Protein AF-0000000075078968 (afdb_homodimer)

Organism: Methylotuvimicrobium buryatense (NCBI:txid95641)

Solvent-accessible surface area (backbone atoms only — not comparable to full-atom values): 23096 Å² total; per-residue (Å²): 136,74,70,67,67,60,49,51,52,32,60,73,37,53,66,55,48,55,52,49,52,51,50,41,53,47,63,63,46,67,76,56,47,59,67,58,48,51,50,48,50,52,50,39,52,51,49,48,49,52,50,51,53,34,54,75,73,69,46,84,77,54,66,68,59,53,50,49,45,52,49,44,48,32,53,50,18,45,54,49,51,55,50,48,52,48,50,53,49,40,29,51,51,44,44,51,37,52,54,48,49,51,59,58,54,47,63,74,53,72,68,89,70,70,79,74,78,61,81,61,86,38,58,52,76,54,66,68,58,49,48,52,42,49,51,51,33,30,57,74,56,72,29,46,43,44,49,70,59,42,51,50,51,41,49,65,72,37,59,91,65,65,30,75,36,23,63,38,74,36,80,64,66,70,40,38,38,47,58,54,50,44,52,54,46,50,53,47,31,32,76,70,55,48,25,45,77,32,43,57,88,64,43,46,36,46,12,81,88,68,91,134,75,71,67,67,60,48,51,51,32,60,74,37,52,66,55,48,55,53,49,52,51,50,44,53,47,64,61,46,67,74,55,47,59,66,59,49,51,51,47,51,51,50,39,52,50,48,51,50,52,51,52,53,34,54,74,72,70,45,85,77,55,67,69,57,53,50,48,44,52,49,42,48,32,54,50,19,46,52,50,50,54,51,50,53,49,49,52,49,42,28,52,51,46,44,51,37,52,53,49,47,50,58,58,54,46,63,74,50,73,67,91,70,69,79,74,77,61,82,61,84,39,58,55,77,56,64,68,58,49,50,51,43,48,52,52,34,30,58,72,56,71,28,47,43,45,49,69,59,42,51,50,53,41,49,64,72,37,58,91,66,66,31,74,36,23,64,39,75,34,79,66,67,70,38,36,41,46,60,54,50,46,52,54,46,49,55,45,32,32,76,71,54,49,25,45,77,31,43,58,87,62,43,46,36,46,12,80,89,67,90

Secondary structure (DSSP, 8-state):
--THHHHHHHHH-THHHHHHHHHHHHHHHTT--HHHHHHHHHHHHHHHHHHHHHHHHTPPPPHHHHHHHHHHHHHHHHHHHHHHHHHHHHHHHHHHHHHHHHHHHHHH--SS--------------HHHHHHHHHHHHHHTTSEEEHHHHHHHHHHHHTTT--HHHH-EETTTTEEHHHHHHHHHHHHHHHTTSBPTTPPTTEEEB-GGG-/--HHHHHHHHHH-HHHHHHHHHHHHHHHHGGG-HHHHHHHHHHHHHHHHHHHHHHHHTPPPPHHHHHHHHHHHHHHHHHHHHHHHHHHHHHHHHHHHHHHHHHHHHHH--SS--------------HHHHHHHHHHHHHHTTSEEEHHHHHHHHHHHHTTT--HHHH-EETTTTEEHHHHHHHHHHHHHHHTTSBPTTPPTTEEEB-GGG-

Sequence (422 aa):
MNQGSGIESYVRNPRLLVDLILEVVDLFGNGQDELATTVMETQLREVAKAIDNLDKVGIAIPDALRAEKTRLAAALAIQAEAMQALSLLTDELDEIVRNLKSRLGNEEQTTEKKPRKKRSRSTKTDNATLRQLMIEALQHLGGSSQKNEVLKYMEQKLQGKLLPGDLEWRDSCKSAVWENNACWERYKMIEDGILKNGSPRGIWELSEEHQMNQGSGIESYVRNPRLLVDLILEVVDLFGNGQDELATTVMETQLREVAKAIDNLDKVGIAIPDALRAEKTRLAAALAIQAEAMQALSLLTDELDEIVRNLKSRLGNEEQTTEKKPRKKRSRSTKTDNATLRQLMIEALQHLGGSSQKNEVLKYMEQKLQGKLLPGDLEWRDSCKSAVWENNACWERYKMIEDGILKNGSPRGIWELSEEHQ

Foldseek 3Di:
DCPPVVVVVCVVPVVVVVVVVVVVVVVLCVVPPVVVLVVLVVVLVVLVVVVVVCVVVPHDDDPVSVVSNLVSLLVNQQNVLSVVVVLLVVLVVVQVVVVVCVVVVVVVVPDDDDPDDPLPVWDFDDLVLLLVLLLVLCVVVPQKDFLVSSVVSSCVVCVVVGTPQQQDARPSVRDGNVSSSSSVSLSVCCVVQQWPRSDPPRMTGGHPVSD/DCPPVVVVVCVVPVVVVVVVVVVVVVVLCVVPPVVVLVVLVVVLVVLVVVVVVCVVVPHDDDPVSVVSNLVSLLSNQQNVLSVVVVLLVVLVVVQVVVVVCVVVVVVVVPDDDDPDDPLPVWDFDDLVLLLVLLLVLCVVVPQKDFLVSSVVSSCVVCVVVGTPQQQDARPSVRDGNVSSSSSVSLSVCCVVQQWPRSDPPRMTGGHPVSD

pLDDT: mean 83.51, std 15.95, range [24.94, 97.44]

Structure (mmCIF, N/CA/C/O backbone):
data_AF-0000000075078968-model_v1
#
loop_
_entity.id
_entity.type
_entity.pdbx_description
1 polymer 'Restriction system protein Mrr-like N-terminal domain-containing protein'
#
loop_
_atom_site.group_PDB
_atom_site.id
_atom_site.type_symbol
_atom_site.label_atom_id
_atom_site.label_alt_id
_atom_site.label_comp_id
_atom_site.label_asym_id
_atom_site.label_entity_id
_atom_site.label_seq_id
_atom_site.pdbx_PDB_ins_code
_atom_site.Cartn_x
_atom_site.Cartn_y
_atom_site.Cartn_z
_atom_site.occupancy
_atom_site.B_iso_or_equiv
_atom_site.auth_seq_id
_atom_site.auth_comp_id
_atom_site.auth_asym_id
_atom_site.auth_atom_id
_atom_site.pdbx_PDB_model_num
ATOM 1 N N . MET A 1 1 ? 9.734 -6.609 21.859 1 25.03 1 MET A N 1
ATOM 2 C CA . MET A 1 1 ? 8.586 -7.238 21.203 1 25.03 1 MET A CA 1
ATOM 3 C C . MET A 1 1 ? 8.883 -7.52 19.734 1 25.03 1 MET A C 1
ATOM 5 O O . MET A 1 1 ? 9.273 -6.617 18.984 1 25.03 1 MET A O 1
ATOM 9 N N . ASN A 1 2 ? 9.383 -8.516 19.172 1 33.97 2 ASN A N 1
ATOM 10 C CA . ASN A 1 2 ? 10.203 -9.102 18.109 1 33.97 2 ASN A CA 1
ATOM 11 C C . ASN A 1 2 ? 9.578 -8.898 16.734 1 33.97 2 ASN A C 1
ATOM 13 O O . ASN A 1 2 ? 8.555 -9.5 16.422 1 33.97 2 ASN A O 1
ATOM 17 N N . GLN A 1 3 ? 9.57 -7.781 16.016 1 43.5 3 GLN A N 1
ATOM 18 C CA . GLN A 1 3 ? 9.203 -7.117 14.773 1 43.5 3 GLN A CA 1
ATOM 19 C C . GLN A 1 3 ? 9.359 -8.062 13.578 1 43.5 3 GLN A C 1
ATOM 21 O O . GLN A 1 3 ? 8.82 -7.797 12.5 1 43.5 3 GLN A O 1
ATOM 26 N N . GLY A 1 4 ? 10.18 -8.938 13.75 1 48.69 4 GLY A N 1
ATOM 27 C CA . GLY A 1 4 ? 10.664 -9.984 12.859 1 48.69 4 GLY A CA 1
ATOM 28 C C . GLY A 1 4 ? 9.586 -10.984 12.477 1 48.69 4 GLY A C 1
ATOM 29 O O . GLY A 1 4 ? 9.492 -11.391 11.312 1 48.69 4 GLY A O 1
ATOM 30 N N . SER A 1 5 ? 8.906 -11.469 13.602 1 57.38 5 SER A N 1
ATOM 31 C CA . SER A 1 5 ? 7.906 -12.523 13.461 1 57.38 5 SER A CA 1
ATOM 32 C C . SER A 1 5 ? 6.688 -12.031 12.688 1 57.38 5 SER A C 1
ATOM 34 O O . SER A 1 5 ? 6.074 -12.789 11.938 1 57.38 5 SER A O 1
ATOM 36 N N . GLY A 1 6 ? 6.488 -10.688 12.703 1 74.62 6 GLY A N 1
ATOM 37 C CA . GLY A 1 6 ? 5.297 -10.125 12.094 1 74.62 6 GLY A CA 1
ATOM 38 C C . GLY A 1 6 ? 5.41 -9.984 10.586 1 74.62 6 GLY A C 1
ATOM 39 O O . GLY A 1 6 ? 4.445 -10.234 9.859 1 74.62 6 GLY A O 1
ATOM 40 N N . ILE A 1 7 ? 6.633 -9.844 10.219 1 83.5 7 ILE A N 1
ATOM 41 C CA . ILE A 1 7 ? 6.844 -9.625 8.797 1 83.5 7 ILE A CA 1
ATOM 42 C C . ILE A 1 7 ? 6.695 -10.938 8.039 1 83.5 7 ILE A C 1
ATOM 44 O O . ILE A 1 7 ? 6.211 -10.961 6.902 1 83.5 7 ILE A O 1
ATOM 48 N N . GLU A 1 8 ? 7.066 -12.016 8.719 1 84.44 8 GLU A N 1
ATOM 49 C CA . GLU A 1 8 ? 7.012 -13.328 8.078 1 84.44 8 GLU A CA 1
ATOM 50 C C . GLU A 1 8 ? 5.582 -13.703 7.707 1 84.44 8 GLU A C 1
ATOM 52 O O . GLU A 1 8 ? 5.348 -14.328 6.672 1 84.44 8 GLU A O 1
ATOM 57 N N . SER A 1 9 ? 4.703 -13.273 8.625 1 86.38 9 SER A N 1
ATOM 58 C CA . SER A 1 9 ? 3.301 -13.586 8.359 1 86.38 9 SER A CA 1
ATOM 59 C C . SER A 1 9 ? 2.809 -12.891 7.098 1 86.38 9 SER A C 1
ATOM 61 O O . SER A 1 9 ? 2.041 -13.469 6.324 1 86.38 9 SER A O 1
ATOM 63 N N . TYR A 1 10 ? 3.305 -11.727 6.816 1 88.06 10 TYR A N 1
ATOM 64 C CA . TYR A 1 10 ? 2.883 -10.969 5.648 1 88.06 10 TYR A CA 1
ATOM 65 C C . TYR A 1 10 ? 3.521 -11.516 4.379 1 88.06 10 TYR A C 1
ATOM 67 O O . TYR A 1 10 ? 2.934 -11.445 3.297 1 88.06 10 TYR A O 1
ATOM 75 N N . VAL A 1 11 ? 4.664 -12.07 4.594 1 82.88 11 VAL A N 1
ATOM 76 C CA . VAL A 1 11 ? 5.348 -12.648 3.443 1 82.88 11 VAL A CA 1
ATOM 77 C C . VAL A 1 11 ? 4.668 -13.961 3.047 1 82.88 11 VAL A C 1
ATOM 79 O O . VAL A 1 11 ? 4.492 -14.242 1.859 1 82.88 11 VAL A O 1
ATOM 82 N N . ARG A 1 12 ? 4.32 -14.695 4.031 1 80.31 12 ARG A N 1
ATOM 83 C CA . ARG A 1 12 ? 3.66 -15.969 3.791 1 80.31 12 ARG A CA 1
ATOM 84 C C . ARG A 1 12 ? 2.254 -15.766 3.24 1 80.31 12 ARG A C 1
ATOM 86 O O . ARG A 1 12 ? 1.772 -16.578 2.441 1 80.31 12 ARG A O 1
ATOM 93 N N . ASN A 1 13 ? 1.601 -14.695 3.746 1 83.19 13 ASN A N 1
ATOM 94 C CA . ASN A 1 13 ? 0.246 -14.359 3.322 1 83.19 13 ASN A CA 1
ATOM 95 C C . ASN A 1 13 ? 0.099 -12.867 3.055 1 83.19 13 ASN A C 1
ATOM 97 O O . ASN A 1 13 ? -0.45 -12.133 3.881 1 83.19 13 ASN A O 1
ATOM 101 N N . PRO A 1 14 ? 0.422 -12.492 1.854 1 87.12 14 PRO A N 1
ATOM 102 C CA . PRO A 1 14 ? 0.421 -11.062 1.543 1 87.12 14 PRO A CA 1
ATOM 103 C C . PRO A 1 14 ? -0.973 -10.438 1.613 1 87.12 14 PRO A C 1
ATOM 105 O O . PRO A 1 14 ? -1.105 -9.219 1.704 1 87.12 14 PRO A O 1
ATOM 108 N N . ARG A 1 15 ? -1.989 -11.18 1.518 1 86.38 15 ARG A N 1
ATOM 109 C CA . ARG A 1 15 ? -3.346 -10.664 1.674 1 86.38 15 ARG A CA 1
ATOM 110 C C . ARG A 1 15 ? -3.512 -9.961 3.018 1 86.38 15 ARG A C 1
ATOM 112 O O . ARG A 1 15 ? -4.262 -8.992 3.129 1 86.38 15 ARG A O 1
ATOM 119 N N . LEU A 1 16 ? -2.82 -10.492 3.973 1 89.06 16 LEU A N 1
ATOM 120 C CA . LEU A 1 16 ? -2.879 -9.906 5.305 1 89.06 16 LEU A CA 1
ATOM 121 C C . LEU A 1 16 ? -2.385 -8.461 5.285 1 89.06 16 LEU A C 1
ATOM 123 O O . LEU A 1 16 ? -2.861 -7.625 6.055 1 89.06 16 LEU A O 1
ATOM 127 N N . LEU A 1 17 ? -1.41 -8.25 4.457 1 91.69 17 LEU A N 1
ATOM 128 C CA . LEU A 1 17 ? -0.88 -6.895 4.324 1 91.69 17 LEU A CA 1
ATOM 129 C C . LEU A 1 17 ? -1.94 -5.949 3.773 1 91.69 17 LEU A C 1
ATOM 131 O O . LEU A 1 17 ? -2.105 -4.832 4.273 1 91.69 17 LEU A O 1
ATOM 135 N N . VAL A 1 18 ? -2.652 -6.355 2.832 1 91.88 18 VAL A N 1
ATOM 136 C CA . VAL A 1 18 ? -3.727 -5.57 2.236 1 91.88 18 VAL A CA 1
ATOM 137 C C . VAL A 1 18 ? -4.789 -5.27 3.291 1 91.88 18 VAL A C 1
ATOM 139 O O . VAL A 1 18 ? -5.25 -4.129 3.41 1 91.88 18 VAL A O 1
ATOM 142 N N . ASP A 1 19 ? -5.133 -6.293 4.035 1 90.75 19 ASP A N 1
ATOM 143 C CA . ASP A 1 19 ? -6.125 -6.121 5.09 1 90.75 19 ASP A CA 1
ATOM 144 C C . ASP A 1 19 ? -5.66 -5.09 6.117 1 90.75 19 ASP A C 1
ATOM 146 O O . ASP A 1 19 ? -6.449 -4.266 6.582 1 90.75 19 ASP A O 1
ATOM 150 N N . LEU A 1 20 ? -4.426 -5.191 6.477 1 92.25 20 LEU A N 1
ATOM 151 C CA . LEU A 1 20 ? -3.855 -4.254 7.438 1 92.25 20 LEU A CA 1
ATOM 152 C C . LEU A 1 20 ? -3.949 -2.824 6.922 1 92.25 20 LEU A C 1
ATOM 154 O O . LEU A 1 20 ? -4.348 -1.919 7.66 1 92.25 20 LEU A O 1
ATOM 158 N N . ILE A 1 21 ? -3.584 -2.623 5.68 1 93.06 21 ILE A N 1
ATOM 159 C CA . ILE A 1 21 ? -3.611 -1.291 5.082 1 93.06 21 ILE A CA 1
ATOM 160 C C . ILE A 1 21 ? -5.035 -0.738 5.121 1 93.06 21 ILE A C 1
ATOM 162 O O . ILE A 1 21 ? -5.25 0.407 5.527 1 93.06 21 ILE A O 1
ATOM 166 N N . LEU A 1 22 ? -5.953 -1.561 4.785 1 89.62 22 LEU A N 1
ATOM 167 C CA . LEU A 1 22 ? -7.348 -1.137 4.75 1 89.62 22 LEU A CA 1
ATOM 168 C C . LEU A 1 22 ? -7.844 -0.788 6.148 1 89.62 22 LEU A C 1
ATOM 170 O O . LEU A 1 22 ? -8.57 0.196 6.328 1 89.62 22 LEU A O 1
ATOM 174 N N . GLU A 1 23 ? -7.441 -1.552 7.059 1 90 23 GLU A N 1
ATOM 175 C CA . GLU A 1 23 ? -7.844 -1.277 8.438 1 90 23 GLU A CA 1
ATOM 176 C C . GLU A 1 23 ? -7.262 0.043 8.93 1 90 23 GLU A C 1
ATOM 178 O O . GLU A 1 23 ? -7.953 0.831 9.578 1 90 23 GLU A O 1
ATOM 183 N N . VAL A 1 24 ? -6.059 0.231 8.648 1 88.62 24 VAL A N 1
ATOM 184 C CA . VAL A 1 24 ? -5.395 1.462 9.062 1 88.62 24 VAL A CA 1
ATOM 185 C C . VAL A 1 24 ? -6.078 2.664 8.406 1 88.62 24 VAL A C 1
ATOM 187 O O . VAL A 1 24 ? -6.355 3.662 9.078 1 88.62 24 VAL A O 1
ATOM 190 N N . VAL A 1 25 ? -6.355 2.598 7.133 1 87.81 25 VAL A N 1
ATOM 191 C CA . VAL A 1 25 ? -6.996 3.678 6.387 1 87.81 25 VAL A CA 1
ATOM 192 C C . VAL A 1 25 ? -8.391 3.943 6.953 1 87.81 25 VAL A C 1
ATOM 194 O O . VAL A 1 25 ? -8.805 5.098 7.086 1 87.81 25 VAL A O 1
ATOM 197 N N . ASP A 1 26 ? -9.062 2.885 7.305 1 84.19 26 ASP A N 1
ATOM 198 C CA . ASP A 1 26 ? -10.398 3.02 7.871 1 84.19 26 ASP A CA 1
ATOM 199 C C . ASP A 1 26 ? -10.359 3.748 9.211 1 84.19 26 ASP A C 1
ATOM 201 O O . ASP A 1 26 ? -11.211 4.59 9.5 1 84.19 26 ASP A O 1
ATOM 205 N N . LEU A 1 27 ? -9.43 3.361 9.961 1 80.12 27 LEU A N 1
ATOM 206 C CA . LEU A 1 27 ? -9.297 3.977 11.273 1 80.12 27 LEU A CA 1
ATOM 207 C C . LEU A 1 27 ? -8.906 5.445 11.156 1 80.12 27 LEU A C 1
ATOM 209 O O . LEU A 1 27 ? -9.297 6.266 11.984 1 80.12 27 LEU A O 1
ATOM 213 N N . PHE A 1 28 ? -8.117 5.695 10.164 1 72.38 28 PHE A N 1
ATOM 214 C CA . PHE A 1 28 ? -7.766 7.086 9.906 1 72.38 28 PHE A CA 1
ATOM 215 C C . PHE A 1 28 ? -8.992 7.883 9.484 1 72.38 28 PHE A C 1
ATOM 217 O O . PHE A 1 28 ? -9.156 9.039 9.875 1 72.38 28 PHE A O 1
ATOM 224 N N . GLY A 1 29 ? -9.883 7.285 8.562 1 64 29 GLY A N 1
ATOM 225 C CA . GLY A 1 29 ? -11.055 7.938 8 1 64 29 GLY A CA 1
ATOM 226 C C . GLY A 1 29 ? -12.195 8.078 8.992 1 64 29 GLY A C 1
ATOM 227 O O . GLY A 1 29 ? -13.109 8.883 8.781 1 64 29 GLY A O 1
ATOM 228 N N . ASN A 1 30 ? -12.398 7.109 9.812 1 61.03 30 ASN A N 1
ATOM 229 C CA . ASN A 1 30 ? -13.516 7.199 10.742 1 61.03 30 ASN A CA 1
ATOM 230 C C . ASN A 1 30 ? -13.555 8.555 11.438 1 61.03 30 ASN A C 1
ATOM 232 O O . ASN A 1 30 ? -14.633 9.039 11.805 1 61.03 30 ASN A O 1
ATOM 236 N N . GLY A 1 31 ? -12.555 9.227 11.617 1 55.94 31 GLY A N 1
ATOM 237 C CA . GLY A 1 31 ? -12.656 10.539 12.234 1 55.94 31 GLY A CA 1
ATOM 238 C C . GLY A 1 31 ? -13.086 11.625 11.266 1 55.94 31 GLY A C 1
ATOM 239 O O . GLY A 1 31 ? -13.383 12.75 11.68 1 55.94 31 GLY A O 1
ATOM 240 N N . GLN A 1 32 ? -13.102 11.289 9.945 1 60.22 32 GLN A N 1
ATOM 241 C CA . GLN A 1 32 ? -13.289 12.375 8.992 1 60.22 32 GLN A CA 1
ATOM 242 C C . GLN A 1 32 ? -14.703 12.367 8.422 1 60.22 32 GLN A C 1
ATOM 244 O O . GLN A 1 32 ? -14.891 12.312 7.207 1 60.22 32 GLN A O 1
ATOM 249 N N . ASP A 1 33 ? -15.586 12.25 9.406 1 63.66 33 ASP A N 1
ATOM 250 C CA . ASP A 1 33 ? -16.953 12.43 8.938 1 63.66 33 ASP A CA 1
ATOM 251 C C . ASP A 1 33 ? -17.094 13.711 8.125 1 63.66 33 ASP A C 1
ATOM 253 O O . ASP A 1 33 ? -17.094 14.812 8.68 1 63.66 33 ASP A O 1
ATOM 257 N N . GLU A 1 34 ? -17.062 13.609 6.832 1 68.44 34 GLU A N 1
ATOM 258 C CA . GLU A 1 34 ? -17.109 14.734 5.906 1 68.44 34 GLU A CA 1
ATOM 259 C C . GLU A 1 34 ? -18.281 15.672 6.234 1 68.44 34 GLU A C 1
ATOM 261 O O . GLU A 1 34 ? -18.141 16.891 6.148 1 68.44 34 GLU A O 1
ATOM 266 N N . LEU A 1 35 ? -19.312 14.969 6.543 1 71.06 35 LEU A N 1
ATOM 267 C CA . LEU A 1 35 ? -20.469 15.797 6.863 1 71.06 35 LEU A CA 1
ATOM 268 C C . LEU A 1 35 ? -20.203 16.641 8.117 1 71.06 35 LEU A C 1
ATOM 270 O O . LEU A 1 35 ? -20.516 17.828 8.148 1 71.06 35 LEU A O 1
ATOM 274 N N . ALA A 1 36 ? -19.609 16.016 9.086 1 78.31 36 ALA A N 1
ATOM 275 C CA . ALA A 1 36 ? -19.312 16.734 10.32 1 78.31 36 ALA A CA 1
ATOM 276 C C . ALA A 1 36 ? -18.328 17.859 10.078 1 78.31 36 ALA A C 1
ATOM 278 O O . ALA A 1 36 ? -18.453 18.953 10.648 1 78.31 36 ALA A O 1
ATOM 279 N N . THR A 1 37 ? -17.484 17.688 9.234 1 81.88 37 THR A N 1
ATOM 280 C CA . THR A 1 37 ? -16.484 18.703 8.922 1 81.88 37 THR A CA 1
ATOM 281 C C . THR A 1 37 ? -17.125 19.891 8.219 1 81.88 37 THR A C 1
ATOM 283 O O . THR A 1 37 ? -16.844 21.047 8.547 1 81.88 37 THR A O 1
ATOM 286 N N . THR A 1 38 ? -18 19.531 7.316 1 82.69 38 THR A N 1
ATOM 287 C CA . THR A 1 38 ? -18.688 20.594 6.586 1 82.69 38 THR A CA 1
ATOM 288 C C . THR A 1 38 ? -19.531 21.438 7.535 1 82.69 38 THR A C 1
ATOM 290 O O . THR A 1 38 ? -19.578 22.656 7.406 1 82.69 38 THR A O 1
ATOM 293 N N . VAL A 1 39 ? -20.125 20.734 8.438 1 86.94 39 VAL A N 1
ATOM 294 C CA . VAL A 1 39 ? -20.953 21.438 9.414 1 86.94 39 VAL A CA 1
ATOM 295 C C . VAL A 1 39 ? -20.078 22.375 10.258 1 86.94 39 VAL A C 1
ATOM 297 O O . VAL A 1 39 ? -20.422 23.531 10.469 1 86.94 39 VAL A O 1
ATOM 300 N N . MET A 1 40 ? -19 21.875 10.625 1 88.38 40 MET A N 1
ATOM 301 C CA . MET A 1 40 ? -18.094 22.672 11.453 1 88.38 40 MET A CA 1
ATOM 302 C C . MET A 1 40 ? -17.547 23.859 10.664 1 88.38 40 MET A C 1
ATOM 304 O O . MET A 1 40 ? -17.359 24.938 11.211 1 88.38 40 MET A O 1
ATOM 308 N N . GLU A 1 41 ? -17.281 23.672 9.453 1 88.56 41 GLU A N 1
ATOM 309 C CA . GLU A 1 41 ? -16.812 24.766 8.609 1 88.56 41 GLU A CA 1
ATOM 310 C C . GLU A 1 41 ? -17.859 25.859 8.469 1 88.56 41 GLU A C 1
ATOM 312 O O . GLU A 1 41 ? -17.531 27.047 8.539 1 88.56 41 GLU A O 1
ATOM 317 N N . THR A 1 42 ? -19.094 25.406 8.258 1 91.44 42 THR A N 1
ATOM 318 C CA . THR A 1 42 ? -20.203 26.375 8.172 1 91.44 42 THR A CA 1
ATOM 319 C C . THR A 1 42 ? -20.359 27.141 9.477 1 91.44 42 THR A C 1
ATOM 321 O O . THR A 1 42 ? -20.547 28.359 9.469 1 91.44 42 THR A O 1
ATOM 324 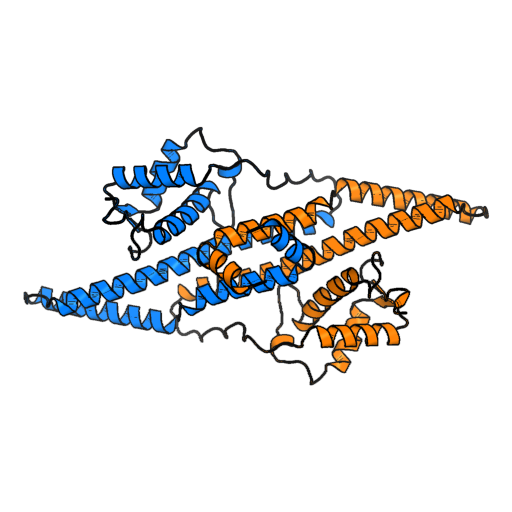N N . GLN A 1 43 ? -20.25 26.391 10.531 1 92.5 43 GLN A N 1
ATOM 325 C CA . GLN A 1 43 ? -20.359 27.016 11.844 1 92.5 43 GLN A CA 1
ATOM 326 C C . GLN A 1 43 ? -19.25 28.047 12.055 1 92.5 43 GLN A C 1
ATOM 328 O O . GLN A 1 43 ? -19.5 29.141 12.562 1 92.5 43 GLN A O 1
ATOM 333 N N . LEU A 1 44 ? -18.156 27.75 11.695 1 92.56 44 LEU A N 1
ATOM 334 C CA . LEU A 1 44 ? -17.031 28.672 11.852 1 92.56 44 LEU A CA 1
ATOM 335 C C . LEU A 1 44 ? -17.234 29.922 11.016 1 92.56 44 LEU A C 1
ATOM 337 O O . LEU A 1 44 ? -16.938 31.031 11.469 1 92.56 44 LEU A O 1
ATOM 341 N N . ARG A 1 45 ? -17.719 29.719 9.781 1 92.44 45 ARG A N 1
ATOM 342 C CA . ARG A 1 45 ? -18 30.859 8.914 1 92.44 45 ARG A CA 1
ATOM 343 C C . ARG A 1 45 ? -19.047 31.781 9.547 1 92.44 45 ARG A C 1
ATOM 345 O O . ARG A 1 45 ? -18.906 33 9.508 1 92.44 45 ARG A O 1
ATOM 352 N N . GLU A 1 46 ? -20.031 31.156 10.133 1 94.25 46 GLU A N 1
ATOM 353 C CA . GLU A 1 46 ? -21.078 31.938 10.781 1 94.25 46 GLU A CA 1
ATOM 354 C C . GLU A 1 46 ? -20.547 32.688 11.992 1 94.25 46 GLU A C 1
ATOM 356 O O . GLU A 1 46 ? -20.875 33.844 12.195 1 94.25 46 GLU A O 1
ATOM 361 N N . VAL A 1 47 ? -19.797 32.062 12.727 1 95 47 VAL A N 1
ATOM 362 C CA . VAL A 1 47 ? -19.203 32.688 13.906 1 95 47 VAL A CA 1
ATOM 363 C C . VAL A 1 47 ? -18.297 33.844 13.484 1 95 47 VAL A C 1
ATOM 365 O O . VAL A 1 47 ? -18.312 34.906 14.086 1 95 47 VAL A O 1
ATOM 368 N N . ALA A 1 48 ? -17.578 33.656 12.492 1 94.06 48 ALA A N 1
ATOM 369 C CA . ALA A 1 48 ? -16.688 34.688 11.984 1 94.06 48 ALA A CA 1
ATOM 370 C C . ALA A 1 48 ? -17.469 35.875 11.477 1 94.06 48 ALA A C 1
ATOM 372 O O . ALA A 1 48 ? -17.094 37.031 11.727 1 94.06 48 ALA A O 1
ATOM 373 N N . LYS A 1 49 ? -18.531 35.594 10.812 1 95 49 LYS A N 1
ATOM 374 C CA . LYS A 1 49 ? -19.391 36.656 10.32 1 95 49 LYS A CA 1
ATOM 375 C C . LYS A 1 49 ? -19.984 37.469 11.469 1 95 49 LYS A C 1
ATOM 377 O O . LYS A 1 49 ? -20.031 38.719 11.406 1 95 49 LYS A O 1
ATOM 382 N N . ALA A 1 50 ? -20.391 36.781 12.453 1 95.5 50 ALA A N 1
ATOM 383 C CA . ALA A 1 50 ? -20.953 37.438 13.633 1 95.5 50 ALA A CA 1
ATOM 384 C C . ALA A 1 50 ? -19.922 38.344 14.297 1 95.5 50 ALA A C 1
ATOM 386 O O . ALA A 1 50 ? -20.234 39.469 14.68 1 95.5 50 ALA A O 1
ATOM 387 N N . ILE A 1 51 ? -18.812 37.906 14.391 1 95.75 51 ILE A N 1
ATOM 388 C CA . ILE A 1 51 ? -17.734 38.656 15.016 1 95.75 51 ILE A CA 1
ATOM 389 C C . ILE A 1 51 ? -17.406 39.875 14.18 1 95.75 51 ILE A C 1
ATOM 391 O O . ILE A 1 51 ? -17.219 40.969 14.719 1 95.75 51 ILE A O 1
ATOM 395 N N . ASP A 1 52 ? -17.406 39.719 12.883 1 94.06 52 ASP A N 1
ATOM 396 C CA . ASP A 1 52 ? -17.141 40.844 11.969 1 94.06 52 ASP A CA 1
ATOM 397 C C . ASP A 1 52 ? -18.219 41.938 12.094 1 94.06 52 ASP A C 1
ATOM 399 O O . ASP A 1 52 ? -17.891 43.125 12.102 1 94.06 52 ASP A O 1
ATOM 403 N N . ASN A 1 53 ? -19.438 41.5 12.195 1 95.31 53 ASN A N 1
ATOM 404 C CA . ASN A 1 53 ? -20.547 42.438 12.328 1 95.31 53 ASN A CA 1
ATOM 405 C C . ASN A 1 53 ? -20.469 43.25 13.633 1 95.31 53 ASN A C 1
ATOM 407 O O . ASN A 1 53 ? -20.703 44.438 13.648 1 95.31 53 ASN A O 1
ATOM 411 N N . LEU A 1 54 ? -20.141 42.562 14.625 1 95.12 54 LEU A N 1
ATOM 412 C CA . LEU A 1 54 ? -20 43.219 15.914 1 95.12 54 LEU A CA 1
ATOM 413 C C . LEU A 1 54 ? -18.859 44.219 15.883 1 95.12 54 LEU A C 1
ATOM 415 O O . LEU A 1 54 ? -18.969 45.312 16.453 1 95.12 54 LEU A O 1
ATOM 419 N N . ASP A 1 55 ? -17.891 43.844 15.258 1 93.19 55 ASP A N 1
ATOM 420 C CA . ASP A 1 55 ? -16.719 44.719 15.156 1 93.19 55 ASP A CA 1
ATOM 421 C C . ASP A 1 55 ? -17.047 45.969 14.352 1 93.19 55 ASP A C 1
ATOM 423 O O . ASP A 1 55 ? -16.625 47.094 14.711 1 93.19 55 ASP A O 1
ATOM 427 N N . LYS A 1 56 ? -17.844 45.875 13.328 1 94.94 56 LYS A N 1
ATOM 428 C CA . LYS A 1 56 ? -18.234 46.969 12.469 1 94.94 56 LYS A CA 1
ATOM 429 C C . LYS A 1 56 ? -19.078 48 13.234 1 94.94 56 LYS A C 1
ATOM 431 O O . LYS A 1 56 ? -18.953 49.219 12.992 1 94.94 56 LYS A O 1
ATOM 436 N N . VAL A 1 57 ? -19.812 47.531 14.141 1 96 57 VAL A N 1
ATOM 437 C CA . VAL A 1 57 ? -20.703 48.438 14.867 1 96 57 VAL A CA 1
ATOM 438 C C . VAL A 1 57 ? -20.031 48.875 16.156 1 96 57 VAL A C 1
ATOM 440 O O . VAL A 1 57 ? -20.609 49.656 16.922 1 96 57 VAL A O 1
ATOM 443 N N . GLY A 1 58 ? -18.844 48.406 16.5 1 93.69 58 GLY A N 1
ATOM 444 C CA . GLY A 1 58 ? -18.062 48.875 17.625 1 93.69 58 GLY A CA 1
ATOM 445 C C . GLY A 1 58 ? -18.453 48.219 18.938 1 93.69 58 GLY A C 1
ATOM 446 O O . GLY A 1 58 ? -18.328 48.812 20 1 93.69 58 GLY A O 1
ATOM 447 N N . ILE A 1 59 ? -19.141 47.094 18.953 1 94.75 59 ILE A N 1
ATOM 448 C CA . ILE A 1 59 ? -19.531 46.344 20.156 1 94.75 59 ILE A CA 1
ATOM 449 C C . ILE A 1 59 ? -18.438 45.344 20.516 1 94.75 59 ILE A C 1
ATOM 451 O O . ILE A 1 59 ? -17.859 44.719 19.641 1 94.75 59 ILE A O 1
ATOM 455 N N . ALA A 1 60 ? -18.172 45.344 21.797 1 94.88 60 ALA A N 1
ATOM 456 C CA . ALA A 1 60 ? -17.141 44.406 22.281 1 94.88 60 ALA A CA 1
ATOM 457 C C . ALA A 1 60 ? -17.531 42.969 21.984 1 94.88 60 ALA A C 1
ATOM 459 O O . ALA A 1 60 ? -18.688 42.562 22.156 1 94.88 60 ALA A O 1
ATOM 460 N N . ILE A 1 61 ? -16.641 42.094 21.484 1 94.12 61 ILE A N 1
ATOM 461 C CA . ILE A 1 61 ? -16.875 40.688 21.141 1 94.12 61 ILE A CA 1
ATOM 462 C C . ILE A 1 61 ? -16.891 39.844 22.406 1 94.12 61 ILE A C 1
ATOM 464 O O . ILE A 1 61 ? -15.906 39.812 23.156 1 94.12 61 ILE A O 1
ATOM 468 N N . PRO A 1 62 ? -17.984 39.156 22.641 1 94.88 62 PRO A N 1
ATOM 469 C CA . PRO A 1 62 ? -18.047 38.281 23.812 1 94.88 62 PRO A CA 1
ATOM 470 C C . PRO A 1 62 ? -16.953 37.219 23.797 1 94.88 62 PRO A C 1
ATOM 472 O O . PRO A 1 62 ? -16.625 36.688 22.734 1 94.88 62 PRO A O 1
ATOM 475 N N . ASP A 1 63 ? -16.484 36.906 25.016 1 94.12 63 ASP A N 1
ATOM 476 C CA . ASP A 1 63 ? -15.438 35.906 25.156 1 94.12 63 ASP A CA 1
ATOM 477 C C . ASP A 1 63 ? -15.922 34.531 24.688 1 94.12 63 ASP A C 1
ATOM 479 O O . ASP A 1 63 ? -15.148 33.781 24.109 1 94.12 63 ASP A O 1
ATOM 483 N N . ALA A 1 64 ? -17.172 34.312 24.891 1 93.25 64 ALA A N 1
ATOM 484 C CA . ALA A 1 64 ? -17.75 33.031 24.484 1 93.25 64 ALA A CA 1
ATOM 485 C C . ALA A 1 64 ? -17.672 32.844 22.969 1 93.25 64 ALA A C 1
ATOM 487 O O . ALA A 1 64 ? -17.422 31.734 22.484 1 93.25 64 ALA A O 1
ATOM 488 N N . LEU A 1 65 ? -17.891 33.875 22.219 1 93.12 65 LEU A N 1
ATOM 489 C CA . LEU A 1 65 ? -17.859 33.812 20.766 1 93.12 65 LEU A CA 1
ATOM 490 C C . LEU A 1 65 ? -16.422 33.625 20.266 1 93.12 65 LEU A C 1
ATOM 492 O O . LEU A 1 65 ? -16.203 32.844 19.328 1 93.12 65 LEU A O 1
ATOM 496 N N . ARG A 1 66 ? -15.523 34.312 20.922 1 93.38 66 ARG A N 1
ATOM 497 C CA . ARG A 1 66 ? -14.117 34.125 20.578 1 93.38 66 ARG A CA 1
ATOM 498 C C . ARG A 1 66 ? -13.648 32.719 20.844 1 93.38 66 ARG A C 1
ATOM 500 O O . ARG A 1 66 ? -12.938 32.125 20.031 1 93.38 66 ARG A O 1
ATOM 507 N N . ALA A 1 67 ? -14.117 32.219 22 1 93.44 67 ALA A N 1
ATOM 508 C CA . ALA A 1 67 ? -13.742 30.859 22.375 1 93.44 67 ALA A CA 1
ATOM 509 C C . ALA A 1 67 ? -14.305 29.828 21.391 1 93.44 67 ALA A C 1
ATOM 511 O O . ALA A 1 67 ? -13.617 28.875 21.031 1 93.44 67 ALA A O 1
ATOM 512 N N . GLU A 1 68 ? -15.461 30.125 20.953 1 92.94 68 GLU A N 1
ATOM 513 C CA . GLU A 1 68 ? -16.094 29.203 20 1 92.94 68 GLU A CA 1
ATOM 514 C C . GLU A 1 68 ? -15.391 29.234 18.656 1 92.94 68 GLU A C 1
ATOM 516 O O . GLU A 1 68 ? -15.203 28.188 18.016 1 92.94 68 GLU A O 1
ATOM 521 N N . LYS A 1 69 ? -15.031 30.359 18.234 1 92.81 69 LYS A N 1
ATOM 522 C CA . LYS A 1 69 ? -14.281 30.484 16.984 1 92.81 69 LYS A CA 1
ATOM 523 C C . LYS A 1 69 ? -12.969 29.719 17.062 1 92.81 69 LYS A C 1
ATOM 525 O O . LYS A 1 69 ? -12.625 28.969 16.141 1 92.81 69 LYS A O 1
ATOM 530 N N . THR A 1 70 ? -12.281 29.906 18.203 1 89.5 70 THR A N 1
ATOM 531 C CA . THR A 1 70 ? -11 29.25 18.391 1 89.5 70 THR A CA 1
ATOM 532 C C . THR A 1 70 ? -11.164 27.734 18.453 1 89.5 70 THR A C 1
ATOM 534 O O . THR A 1 70 ? -10.375 26.984 17.859 1 89.5 70 THR A O 1
ATOM 537 N N . ARG A 1 71 ? -12.188 27.312 19.078 1 90 71 ARG A N 1
ATOM 538 C CA . ARG A 1 71 ? -12.461 25.891 19.203 1 90 71 ARG A CA 1
ATOM 539 C C . ARG A 1 71 ? -12.734 25.266 17.844 1 90 71 ARG A C 1
ATOM 541 O O . ARG A 1 71 ? -12.172 24.219 17.5 1 90 71 ARG A O 1
ATOM 548 N N . LEU A 1 72 ? -13.531 25.906 17.094 1 90.69 72 LEU A N 1
ATOM 549 C CA . LEU A 1 72 ? -13.891 25.391 15.773 1 90.69 72 LEU A CA 1
ATOM 550 C C . LEU A 1 72 ? -12.68 25.375 14.844 1 90.69 72 LEU A C 1
ATOM 552 O O . LEU A 1 72 ? -12.469 24.406 14.117 1 90.69 72 LEU A O 1
ATOM 556 N N . ALA A 1 73 ? -11.945 26.359 14.945 1 88.12 73 ALA A N 1
ATOM 557 C CA . ALA A 1 73 ? -10.75 26.453 14.117 1 88.12 73 ALA A CA 1
ATOM 558 C C . ALA A 1 73 ? -9.75 25.359 14.477 1 88.12 73 ALA A C 1
ATOM 560 O O . ALA A 1 73 ? -9.148 24.734 13.594 1 88.12 73 ALA A O 1
ATOM 561 N N . ALA A 1 74 ? -9.625 25.125 15.734 1 85.31 74 ALA A N 1
ATOM 562 C CA . ALA A 1 74 ? -8.711 24.078 16.188 1 85.31 74 ALA A CA 1
ATOM 563 C C . ALA A 1 74 ? -9.18 22.703 15.758 1 85.31 74 ALA A C 1
ATOM 565 O O . ALA A 1 74 ? -8.375 21.875 15.305 1 85.31 74 ALA A O 1
ATOM 566 N N . ALA A 1 75 ? -10.438 22.531 15.891 1 84.38 75 ALA A N 1
ATOM 567 C CA . ALA A 1 75 ? -11 21.234 15.523 1 84.38 75 ALA A CA 1
ATOM 568 C C . ALA A 1 75 ? -10.828 20.969 14.031 1 84.38 75 ALA A C 1
ATOM 570 O O . ALA A 1 75 ? -10.477 19.859 13.633 1 84.38 75 ALA A O 1
ATOM 571 N N . LEU A 1 76 ? -10.977 21.922 13.297 1 85.25 76 LEU A N 1
ATOM 572 C CA . LEU A 1 76 ? -10.828 21.797 11.852 1 85.25 76 LEU A CA 1
ATOM 573 C C . LEU A 1 76 ? -9.367 21.578 11.469 1 85.25 76 LEU A C 1
ATOM 575 O O . LEU A 1 76 ? -9.07 20.859 10.516 1 85.25 76 LEU A O 1
ATOM 579 N N . ALA A 1 77 ? -8.578 22.219 12.211 1 81.94 77 ALA A N 1
ATOM 580 C CA . ALA A 1 77 ? -7.145 22.062 11.953 1 81.94 77 ALA A CA 1
ATOM 581 C C . ALA A 1 77 ? -6.688 20.641 12.242 1 81.94 77 ALA A C 1
ATOM 583 O O . ALA A 1 77 ? -5.863 20.078 11.516 1 81.94 77 ALA A O 1
ATOM 584 N N . ILE A 1 78 ? -7.238 20.078 13.25 1 80.94 78 ILE A N 1
ATOM 585 C CA . ILE A 1 78 ? -6.891 18.719 13.625 1 80.94 78 ILE A CA 1
ATOM 586 C C . ILE A 1 78 ? -7.328 17.75 12.531 1 80.94 78 ILE A C 1
ATOM 588 O O . ILE A 1 78 ? -6.578 16.844 12.148 1 80.94 78 ILE A O 1
ATOM 592 N N . GLN A 1 79 ? -8.445 18 12.055 1 79.5 79 GLN A N 1
ATOM 593 C CA . GLN A 1 79 ? -8.945 17.156 10.961 1 79.5 79 GLN A CA 1
ATOM 594 C C . GLN A 1 79 ? -8.086 17.328 9.711 1 79.5 79 GLN A C 1
ATOM 596 O O . GLN A 1 79 ? -7.816 16.359 9 1 79.5 79 GLN A O 1
ATOM 601 N N . ALA A 1 80 ? -7.723 18.5 9.5 1 80.38 80 ALA A N 1
ATOM 602 C CA . ALA A 1 80 ? -6.91 18.781 8.32 1 80.38 80 ALA A CA 1
ATOM 603 C C . ALA A 1 80 ? -5.559 18.078 8.398 1 80.38 80 ALA A C 1
ATOM 605 O O . ALA A 1 80 ? -5.016 17.641 7.383 1 80.38 80 ALA A O 1
ATOM 606 N N . GLU A 1 81 ? -5.066 18.016 9.625 1 81.56 81 GLU A N 1
ATOM 607 C CA . GLU A 1 81 ? -3.785 17.328 9.812 1 81.56 81 GLU A CA 1
ATOM 608 C C . GLU A 1 81 ? -3.889 15.852 9.469 1 81.56 81 GLU A C 1
ATOM 610 O O . GLU A 1 81 ? -2.986 15.289 8.844 1 81.56 81 GLU A O 1
ATOM 615 N N . ALA A 1 82 ? -4.957 15.219 9.844 1 80.19 82 ALA A N 1
ATOM 616 C CA . ALA A 1 82 ? -5.18 13.805 9.539 1 80.19 82 ALA A CA 1
ATOM 617 C C . ALA A 1 82 ? -5.297 13.586 8.039 1 80.19 82 ALA A C 1
ATOM 619 O O . ALA A 1 82 ? -4.758 12.609 7.504 1 80.19 82 ALA A O 1
ATOM 620 N N . MET A 1 83 ? -5.887 14.445 7.402 1 82.38 83 MET A N 1
ATOM 621 C CA . MET A 1 83 ? -6.055 14.336 5.957 1 82.38 83 MET A CA 1
ATOM 622 C C . MET A 1 83 ? -4.723 14.508 5.238 1 82.38 83 MET A C 1
ATOM 624 O O . MET A 1 83 ? -4.484 13.883 4.199 1 82.38 83 MET A O 1
ATOM 628 N N . GLN A 1 84 ? -3.994 15.367 5.777 1 83.5 84 GLN A N 1
ATOM 629 C CA . GLN A 1 84 ? -2.674 15.555 5.184 1 83.5 84 GLN A CA 1
ATOM 630 C C . GLN A 1 84 ? -1.834 14.289 5.293 1 83.5 84 GLN A C 1
ATOM 632 O O . GLN A 1 84 ? -1.141 13.906 4.348 1 83.5 84 GLN A O 1
ATOM 637 N N . ALA A 1 85 ? -1.913 13.695 6.477 1 86.25 85 ALA A N 1
ATOM 638 C CA . ALA A 1 85 ? -1.188 12.445 6.668 1 86.25 85 ALA A CA 1
ATOM 639 C C . ALA A 1 85 ? -1.677 11.375 5.695 1 86.25 85 ALA A C 1
ATOM 641 O O . ALA A 1 85 ? -0.876 10.625 5.141 1 86.25 85 ALA A O 1
ATOM 642 N N . LEU A 1 86 ? -2.873 11.312 5.488 1 87.31 86 LEU A N 1
ATOM 643 C CA . LEU A 1 86 ? -3.447 10.344 4.562 1 87.31 86 LEU A CA 1
ATOM 644 C C . LEU A 1 86 ? -2.994 10.617 3.131 1 87.31 86 LEU A C 1
ATOM 646 O O . LEU A 1 86 ? -2.748 9.688 2.361 1 87.31 86 LEU A O 1
ATOM 650 N N . SER A 1 87 ? -3.023 11.867 2.828 1 87.75 87 SER A N 1
ATOM 651 C CA . SER A 1 87 ? -2.541 12.242 1.504 1 87.75 87 SER A CA 1
ATOM 652 C C . SER A 1 87 ? -1.099 11.797 1.291 1 87.75 87 SER A C 1
ATOM 654 O O . SER A 1 87 ? -0.755 11.281 0.225 1 87.75 87 SER A O 1
ATOM 656 N N . LEU A 1 88 ? -0.303 12.016 2.273 1 88.25 88 LEU A N 1
ATOM 657 C CA . LEU A 1 88 ? 1.086 11.57 2.201 1 88.25 88 LEU A CA 1
ATOM 658 C C . LEU A 1 88 ? 1.169 10.062 2.023 1 88.25 88 LEU A C 1
ATOM 660 O O . LEU A 1 88 ? 1.955 9.57 1.212 1 88.25 88 LEU A O 1
ATOM 664 N N . LEU A 1 89 ? 0.425 9.352 2.744 1 90.56 89 LEU A N 1
ATOM 665 C CA . LEU A 1 89 ? 0.376 7.895 2.637 1 90.56 89 LEU A CA 1
ATOM 666 C C . LEU A 1 89 ? -0.024 7.465 1.229 1 90.56 89 LEU A C 1
ATOM 668 O O . LEU A 1 89 ? 0.585 6.562 0.655 1 90.56 89 LEU A O 1
ATOM 672 N N . THR A 1 90 ? -1.019 8.102 0.721 1 92.38 90 THR A N 1
ATOM 673 C CA . THR A 1 90 ? -1.49 7.793 -0.624 1 92.38 90 THR A CA 1
ATOM 674 C C . THR A 1 90 ? -0.376 7.988 -1.647 1 92.38 90 THR A C 1
ATOM 676 O O . THR A 1 90 ? -0.185 7.152 -2.533 1 92.38 90 THR A O 1
ATOM 679 N N . ASP A 1 91 ? 0.284 9.047 -1.488 1 90.88 91 ASP A N 1
ATOM 680 C CA . ASP A 1 91 ? 1.378 9.328 -2.412 1 90.88 91 ASP A CA 1
ATOM 681 C C . ASP A 1 91 ? 2.461 8.258 -2.326 1 90.88 91 ASP A C 1
ATOM 683 O O . ASP A 1 91 ? 2.998 7.828 -3.348 1 90.88 91 ASP A O 1
ATOM 687 N N . GLU A 1 92 ? 2.773 7.902 -1.137 1 90.94 92 GLU A N 1
ATOM 688 C CA . GLU A 1 92 ? 3.77 6.855 -0.935 1 90.94 92 GLU A CA 1
ATOM 689 C C . GLU A 1 92 ? 3.312 5.531 -1.546 1 90.94 92 GLU A C 1
ATOM 691 O O . GLU A 1 92 ? 4.094 4.844 -2.209 1 90.94 92 GLU A O 1
ATOM 696 N N . LEU A 1 93 ? 2.125 5.211 -1.307 1 93.69 93 LEU A N 1
ATOM 697 C CA . LEU A 1 93 ? 1.577 3.977 -1.858 1 93.69 93 LEU A CA 1
ATOM 698 C C . LEU A 1 93 ? 1.582 4.012 -3.383 1 93.69 93 LEU A C 1
ATOM 700 O O . LEU A 1 93 ? 1.888 3.01 -4.031 1 93.69 93 LEU A O 1
ATOM 704 N N . ASP A 1 94 ? 1.192 5.141 -3.918 1 93.5 94 ASP A N 1
ATOM 705 C CA . ASP A 1 94 ? 1.194 5.316 -5.367 1 93.5 94 ASP A CA 1
ATOM 706 C C . ASP A 1 94 ? 2.588 5.086 -5.945 1 93.5 94 ASP A C 1
ATOM 708 O O . ASP A 1 94 ? 2.736 4.438 -6.984 1 93.5 94 ASP A O 1
ATOM 712 N N . GLU A 1 95 ? 3.545 5.598 -5.309 1 90.69 95 GLU A N 1
ATOM 713 C CA . GLU A 1 95 ? 4.922 5.391 -5.742 1 90.69 95 GLU A CA 1
ATOM 714 C C . GLU A 1 95 ? 5.297 3.912 -5.715 1 90.69 95 GLU A C 1
ATOM 716 O O . GLU A 1 95 ? 5.957 3.414 -6.625 1 90.69 95 GLU A O 1
ATOM 721 N N . ILE A 1 96 ? 4.941 3.27 -4.711 1 91.69 96 ILE A N 1
ATOM 722 C CA . ILE A 1 96 ? 5.227 1.845 -4.578 1 91.69 96 ILE A CA 1
ATOM 723 C C . ILE A 1 96 ? 4.578 1.079 -5.73 1 91.69 96 ILE A C 1
ATOM 725 O O . ILE A 1 96 ? 5.211 0.211 -6.336 1 91.69 96 ILE A O 1
ATOM 729 N N . VAL A 1 97 ? 3.35 1.427 -5.996 1 93.5 97 VAL A N 1
ATOM 730 C CA . VAL A 1 97 ? 2.623 0.763 -7.07 1 93.5 97 VAL A CA 1
ATOM 731 C C . VAL A 1 97 ? 3.344 0.99 -8.398 1 93.5 97 VAL A C 1
ATOM 733 O O . VAL A 1 97 ? 3.516 0.057 -9.188 1 93.5 97 VAL A O 1
ATOM 736 N N . ARG A 1 98 ? 3.752 2.172 -8.656 1 89.44 98 ARG A N 1
ATOM 737 C CA . ARG A 1 98 ? 4.453 2.498 -9.891 1 89.44 98 ARG A CA 1
ATOM 738 C C . ARG A 1 98 ? 5.734 1.678 -10.031 1 89.44 98 ARG A C 1
ATOM 740 O O . ARG A 1 98 ? 6.027 1.147 -11.102 1 89.44 98 ARG A O 1
ATOM 747 N N . ASN A 1 99 ? 6.438 1.635 -8.953 1 86.81 99 ASN A N 1
ATOM 748 C CA . ASN A 1 99 ? 7.676 0.861 -8.961 1 86.81 99 ASN A CA 1
ATOM 749 C C . ASN A 1 99 ? 7.406 -0.622 -9.203 1 86.81 99 ASN A C 1
ATOM 751 O O . ASN A 1 99 ? 8.133 -1.275 -9.953 1 86.81 99 ASN A O 1
ATOM 755 N N . LEU A 1 100 ? 6.422 -1.082 -8.578 1 89.25 100 LEU A N 1
ATOM 756 C CA . LEU A 1 100 ? 6.074 -2.49 -8.727 1 89.25 100 LEU A CA 1
ATOM 757 C C . LEU A 1 100 ? 5.613 -2.785 -10.148 1 89.25 100 LEU A C 1
ATOM 759 O O . LEU A 1 100 ? 5.977 -3.814 -10.727 1 89.25 100 LEU A O 1
ATOM 763 N N . LYS A 1 101 ? 4.805 -1.926 -10.711 1 88.38 101 LYS A N 1
ATOM 764 C CA . LYS A 1 101 ? 4.332 -2.107 -12.086 1 88.38 101 LYS A CA 1
ATOM 765 C C . LYS A 1 101 ? 5.492 -2.092 -13.07 1 88.38 101 LYS A C 1
ATOM 767 O O . LYS A 1 101 ? 5.5 -2.852 -14.039 1 88.38 101 LYS A O 1
ATOM 772 N N . SER A 1 102 ? 6.402 -1.214 -12.844 1 85.62 102 SER A N 1
ATOM 773 C CA . SER A 1 102 ? 7.598 -1.173 -13.68 1 85.62 102 SER A CA 1
ATOM 774 C C . SER A 1 102 ? 8.383 -2.479 -13.594 1 85.62 102 SER A C 1
ATOM 776 O O . SER A 1 102 ? 8.844 -2.996 -14.609 1 85.62 102 SER A O 1
ATOM 778 N N . ARG A 1 103 ? 8.469 -2.977 -12.414 1 80.31 103 ARG A N 1
ATOM 779 C CA . ARG A 1 103 ? 9.172 -4.234 -12.172 1 80.31 103 ARG A CA 1
ATOM 780 C C . ARG A 1 103 ? 8.453 -5.398 -12.852 1 80.31 103 ARG A C 1
ATOM 782 O O . ARG A 1 103 ? 9.094 -6.297 -13.398 1 80.31 103 ARG A O 1
ATOM 789 N N . LEU A 1 104 ? 7.168 -5.391 -12.766 1 81.38 104 LEU A N 1
ATOM 790 C CA . LEU A 1 104 ? 6.359 -6.477 -13.312 1 81.38 104 LEU A CA 1
ATOM 791 C C . LEU A 1 104 ? 6.25 -6.367 -14.828 1 81.38 104 LEU A C 1
ATOM 793 O O . LEU A 1 104 ? 6.172 -7.383 -15.523 1 81.38 104 LEU A O 1
ATOM 797 N N . GLY A 1 105 ? 5.988 -5.137 -15.43 1 70.5 105 GLY A N 1
ATOM 798 C CA . GLY A 1 105 ? 5.945 -4.93 -16.875 1 70.5 105 GLY A CA 1
ATOM 799 C C . GLY A 1 105 ? 7.266 -5.23 -17.547 1 70.5 105 GLY A C 1
ATOM 800 O O . GLY A 1 105 ? 7.289 -5.656 -18.703 1 70.5 105 GLY A O 1
ATOM 801 N N . ASN A 1 106 ? 8.375 -4.738 -16.969 1 55.28 106 ASN A N 1
ATOM 802 C CA . ASN A 1 106 ? 9.68 -5.031 -17.547 1 55.28 106 ASN A CA 1
ATOM 803 C C . ASN A 1 106 ? 9.914 -6.535 -17.672 1 55.28 106 ASN A C 1
ATOM 805 O O . ASN A 1 106 ? 10.664 -6.98 -18.547 1 55.28 106 ASN A O 1
ATOM 809 N N . GLU A 1 107 ? 9.43 -7.34 -16.844 1 50.78 107 GLU A N 1
ATOM 810 C CA . GLU A 1 107 ? 9.648 -8.773 -17 1 50.78 107 GLU A CA 1
ATOM 811 C C . GLU A 1 107 ? 9.055 -9.289 -18.312 1 50.78 107 GLU A C 1
ATOM 813 O O . GLU A 1 107 ? 9.562 -10.258 -18.891 1 50.78 107 GLU A O 1
ATOM 818 N N . GLU A 1 108 ? 7.883 -8.805 -18.75 1 45.5 108 GLU A N 1
ATOM 819 C CA . GLU A 1 108 ? 7.418 -9.305 -20.047 1 45.5 108 GLU A CA 1
ATOM 820 C C . GLU A 1 108 ? 8.352 -8.867 -21.172 1 45.5 108 GLU A C 1
ATOM 822 O O . GLU A 1 108 ? 8.32 -9.445 -22.266 1 45.5 108 GLU A O 1
ATOM 827 N N . GLN A 1 109 ? 8.875 -7.637 -21.156 1 41.41 109 GLN A N 1
ATOM 828 C CA . GLN A 1 109 ? 9.742 -7.234 -22.266 1 41.41 109 GLN A CA 1
ATOM 829 C C . GLN A 1 109 ? 11.188 -7.633 -22 1 41.41 109 GLN A C 1
ATOM 831 O O . GLN A 1 109 ? 11.836 -7.09 -21.094 1 41.41 109 GLN A O 1
ATOM 836 N N . THR A 1 110 ? 11.57 -8.805 -22.125 1 37.31 110 THR A N 1
ATOM 837 C CA . THR A 1 110 ? 12.891 -9.422 -22.078 1 37.31 110 THR A CA 1
ATOM 838 C C . THR A 1 110 ? 13.93 -8.547 -22.781 1 37.31 110 THR A C 1
ATOM 840 O O . THR A 1 110 ? 15.062 -8.977 -23.016 1 37.31 110 THR A O 1
ATOM 843 N N . THR A 1 111 ? 13.617 -7.629 -23.766 1 35.34 111 THR A N 1
ATOM 844 C CA . THR A 1 111 ? 14.836 -7.203 -24.438 1 35.34 111 THR A CA 1
ATOM 845 C C . THR A 1 111 ? 15.844 -6.633 -23.453 1 35.34 111 THR A C 1
ATOM 847 O O . THR A 1 111 ? 15.484 -6.316 -22.312 1 35.34 111 THR A O 1
ATOM 850 N N . GLU A 1 112 ? 16.953 -5.836 -23.969 1 34.03 112 GLU A N 1
ATOM 851 C CA . GLU A 1 112 ? 18.297 -5.383 -23.609 1 34.03 112 GLU A CA 1
ATOM 852 C C . GLU A 1 112 ? 18.234 -4.41 -22.438 1 34.03 112 GLU A C 1
ATOM 854 O O . GLU A 1 112 ? 19.219 -3.719 -22.156 1 34.03 112 GLU A O 1
ATOM 859 N N . LYS A 1 113 ? 16.953 -4.105 -22.016 1 39.53 113 LYS A N 1
ATOM 860 C CA . LYS A 1 113 ? 17.203 -2.898 -21.219 1 39.53 113 LYS A CA 1
ATOM 861 C C . LYS A 1 113 ? 17.859 -3.229 -19.891 1 39.53 113 LYS A C 1
ATOM 863 O O . LYS A 1 113 ? 17.656 -4.312 -19.344 1 39.53 113 LYS A O 1
ATOM 868 N N . LYS A 1 114 ? 18.703 -2.352 -19.406 1 36.16 114 LYS A N 1
ATOM 869 C CA . LYS A 1 114 ? 19.625 -2.258 -18.281 1 36.16 114 LYS A CA 1
ATOM 870 C C . LYS A 1 114 ? 18.906 -2.482 -16.953 1 36.16 114 LYS A C 1
ATOM 872 O O . LYS A 1 114 ? 17.75 -2.072 -16.797 1 36.16 114 LYS A O 1
ATOM 877 N N . PRO A 1 115 ? 19.188 -3.432 -16.188 1 33.5 115 PRO A N 1
ATOM 878 C CA . PRO A 1 115 ? 18.656 -3.652 -14.836 1 33.5 115 PRO A CA 1
ATOM 879 C C . PRO A 1 115 ? 18.219 -2.355 -14.156 1 33.5 115 PRO A C 1
ATOM 881 O O . PRO A 1 115 ? 18.984 -1.391 -14.117 1 33.5 115 PRO A O 1
ATOM 884 N N . ARG A 1 116 ? 16.969 -1.987 -14.258 1 41.19 116 ARG A N 1
ATOM 885 C CA . ARG A 1 116 ? 16.547 -0.804 -13.516 1 41.19 116 ARG A CA 1
ATOM 886 C C . ARG A 1 116 ? 17.172 -0.781 -12.125 1 41.19 116 ARG A C 1
ATOM 888 O O . ARG A 1 116 ? 17.172 -1.795 -11.422 1 41.19 116 ARG A O 1
ATOM 895 N N . LYS A 1 117 ? 17.938 0.149 -11.703 1 36.81 117 LYS A N 1
ATOM 896 C CA . LYS A 1 117 ? 18.625 0.452 -10.445 1 36.81 117 LYS A CA 1
ATOM 897 C C . LYS A 1 117 ? 17.703 0.186 -9.25 1 36.81 117 LYS A C 1
ATOM 899 O O . LYS A 1 117 ? 16.594 0.704 -9.188 1 36.81 117 LYS A O 1
ATOM 904 N N . LYS A 1 118 ? 17.516 -1.021 -8.617 1 38.69 118 LYS A N 1
ATOM 905 C CA . LYS A 1 118 ? 16.969 -1.305 -7.289 1 38.69 118 LYS A CA 1
ATOM 906 C C . LYS A 1 118 ? 16.766 -0.02 -6.496 1 38.69 118 LYS A C 1
ATOM 908 O O . LYS A 1 118 ? 17.578 0.904 -6.57 1 38.69 118 LYS A O 1
ATOM 913 N N . ARG A 1 119 ? 15.555 0.432 -6.27 1 43.06 119 ARG A N 1
ATOM 914 C CA . ARG A 1 119 ? 15.492 1.507 -5.285 1 43.06 119 ARG A CA 1
ATOM 915 C C . ARG A 1 119 ? 16.703 1.479 -4.359 1 43.06 119 ARG A C 1
ATOM 917 O O . ARG A 1 119 ? 16.891 0.52 -3.607 1 43.06 119 ARG A O 1
ATOM 924 N N . SER A 1 120 ? 17.859 1.763 -4.797 1 42 120 SER A N 1
ATOM 925 C CA . SER A 1 120 ? 19.078 1.841 -4.012 1 42 120 SER A CA 1
ATOM 926 C C . SER A 1 120 ? 18.781 2.119 -2.543 1 42 120 SER A C 1
ATOM 928 O O . SER A 1 120 ? 18.047 3.055 -2.221 1 42 120 SER A O 1
ATOM 930 N N . ARG A 1 121 ? 18.484 1.073 -1.727 1 54.03 121 ARG A N 1
ATOM 931 C CA . ARG A 1 121 ? 18.516 1.407 -0.306 1 54.03 121 ARG A CA 1
ATOM 932 C C . ARG A 1 121 ? 19.5 2.545 -0.032 1 54.03 121 ARG A C 1
ATOM 934 O O . ARG A 1 121 ? 20.625 2.311 0.432 1 54.03 121 ARG A O 1
ATOM 941 N N . SER A 1 122 ? 19.375 3.42 -0.957 1 63.09 122 SER A N 1
ATOM 942 C CA . SER A 1 122 ? 20.344 4.477 -0.687 1 63.09 122 SER A CA 1
ATOM 943 C C . SER A 1 122 ? 20.109 5.102 0.686 1 63.09 122 SER A C 1
ATOM 945 O O . SER A 1 122 ? 18.984 5.137 1.176 1 63.09 122 SER A O 1
ATOM 947 N N . THR A 1 123 ? 21.062 5.141 1.351 1 75.94 123 THR A N 1
ATOM 948 C CA . THR A 1 123 ? 21.047 5.707 2.695 1 75.94 123 THR A CA 1
ATOM 949 C C . THR A 1 123 ? 20.344 7.062 2.703 1 75.94 123 THR A C 1
ATOM 951 O O . THR A 1 123 ? 20.469 7.836 1.753 1 75.94 123 THR A O 1
ATOM 954 N N . LYS A 1 124 ? 19.484 7.211 3.461 1 83.31 124 LYS A N 1
ATOM 955 C CA . LYS A 1 124 ? 18.75 8.461 3.621 1 83.31 124 LYS A CA 1
ATOM 956 C C . LYS A 1 124 ? 19.094 9.141 4.941 1 83.31 124 LYS A C 1
ATOM 958 O O . LYS A 1 124 ? 19.656 8.508 5.844 1 83.31 124 LYS A O 1
ATOM 963 N N . THR A 1 125 ? 18.906 10.461 4.961 1 87.44 125 THR A N 1
ATOM 964 C CA . THR A 1 125 ? 19.094 11.219 6.195 1 87.44 125 THR A CA 1
ATOM 965 C C . THR A 1 125 ? 18.172 10.703 7.289 1 87.44 125 THR A C 1
ATOM 967 O O . THR A 1 125 ? 17 10.422 7.035 1 87.44 125 THR A O 1
ATOM 970 N N . ASP A 1 126 ? 18.719 10.602 8.422 1 86.94 126 ASP A N 1
ATOM 971 C CA . ASP A 1 126 ? 17.938 10.031 9.508 1 86.94 126 ASP A CA 1
ATOM 972 C C . ASP A 1 126 ? 16.891 11.031 10 1 86.94 126 ASP A C 1
ATOM 974 O O . ASP A 1 126 ? 17.078 12.242 9.891 1 86.94 126 ASP A O 1
ATOM 978 N N . ASN A 1 127 ? 15.898 10.578 10.625 1 88.75 127 ASN A N 1
ATOM 979 C CA . ASN A 1 127 ? 14.758 11.367 11.086 1 88.75 127 ASN A CA 1
ATOM 980 C C . ASN A 1 127 ? 15.156 12.312 12.219 1 88.75 127 ASN A C 1
ATOM 982 O O . ASN A 1 127 ? 14.633 13.422 12.32 1 88.75 127 ASN A O 1
ATOM 986 N N . ALA A 1 128 ? 16.031 11.805 12.969 1 92.62 128 ALA A N 1
ATOM 987 C CA . ALA A 1 128 ? 16.469 12.633 14.094 1 92.62 128 ALA A CA 1
ATOM 988 C C . ALA A 1 128 ? 17.109 13.93 13.602 1 92.62 128 ALA A C 1
ATOM 990 O O . ALA A 1 128 ? 16.891 14.992 14.18 1 92.62 128 ALA A O 1
ATOM 991 N N . THR A 1 129 ? 17.891 13.805 12.61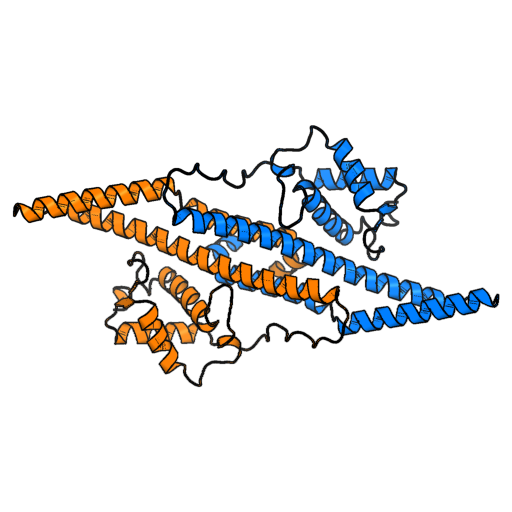7 1 94.19 129 THR A N 1
ATOM 992 C CA . THR A 1 129 ? 18.531 14.984 12.023 1 94.19 129 THR A CA 1
ATOM 993 C C . THR A 1 129 ? 17.469 15.93 11.453 1 94.19 129 THR A C 1
ATOM 995 O O . THR A 1 129 ? 17.547 17.141 11.664 1 94.19 129 THR A O 1
ATOM 998 N N . LEU A 1 130 ? 16.516 15.438 10.781 1 95.31 130 LEU A N 1
ATOM 999 C CA . LEU A 1 130 ? 15.445 16.25 10.211 1 95.31 130 LEU A CA 1
ATOM 1000 C C . LEU A 1 130 ? 14.656 16.969 11.305 1 95.31 130 LEU A C 1
ATOM 1002 O O . LEU A 1 130 ? 14.312 18.141 11.164 1 95.31 130 LEU A O 1
ATOM 1006 N N . ARG A 1 131 ? 14.453 16.234 12.328 1 95.75 131 ARG A N 1
ATOM 1007 C CA . ARG A 1 131 ? 13.727 16.781 13.469 1 95.75 131 ARG A CA 1
ATOM 1008 C C . ARG A 1 131 ? 14.453 17.984 14.055 1 95.75 131 ARG A C 1
ATOM 1010 O O . ARG A 1 131 ? 13.852 19.031 14.281 1 95.75 131 ARG A O 1
ATOM 1017 N N . GLN A 1 132 ? 15.695 17.797 14.297 1 96.06 132 GLN A N 1
ATOM 1018 C CA . GLN A 1 132 ? 16.5 18.875 14.875 1 96.06 132 GLN A CA 1
ATOM 1019 C C . GLN A 1 132 ? 16.547 20.078 13.953 1 96.06 132 GLN A C 1
ATOM 1021 O O . GLN A 1 132 ? 16.438 21.219 14.406 1 96.06 132 GLN A O 1
ATOM 1026 N N . LEU A 1 133 ? 16.75 19.828 12.75 1 96.19 133 LEU A N 1
ATOM 1027 C CA . LEU A 1 133 ? 16.828 20.922 11.773 1 96.19 133 LEU A CA 1
ATOM 1028 C C . LEU A 1 133 ? 15.492 21.656 11.68 1 96.19 133 LEU A C 1
ATOM 1030 O O . LEU A 1 133 ? 15.453 22.875 11.477 1 96.19 133 LEU A O 1
ATOM 1034 N N . MET A 1 134 ? 14.422 20.922 11.797 1 97.19 134 MET A N 1
ATOM 1035 C CA . MET A 1 134 ? 13.094 21.531 11.75 1 97.19 134 MET A CA 1
ATOM 1036 C C . MET A 1 134 ? 12.875 22.453 12.945 1 97.19 134 MET A C 1
ATOM 1038 O O . MET A 1 134 ? 12.352 23.562 12.789 1 97.19 134 MET A O 1
ATOM 1042 N N . ILE A 1 135 ? 13.32 21.969 14.102 1 96.88 135 ILE A N 1
ATOM 1043 C CA . ILE A 1 135 ? 13.227 22.797 15.297 1 96.88 135 ILE A CA 1
ATOM 1044 C C . ILE A 1 135 ? 14.055 24.062 15.125 1 96.88 135 ILE A C 1
ATOM 1046 O O . ILE A 1 135 ? 13.578 25.172 15.398 1 96.88 135 ILE A O 1
ATOM 1050 N N . GLU A 1 136 ? 15.266 23.859 14.672 1 96.5 136 GLU A N 1
ATOM 1051 C CA . GLU A 1 136 ? 16.141 25 14.422 1 96.5 136 GLU A CA 1
ATOM 1052 C C . GLU A 1 136 ? 15.523 25.984 13.438 1 96.5 136 GLU A C 1
ATOM 1054 O O . GLU A 1 136 ? 15.578 27.203 13.641 1 96.5 136 GLU A O 1
ATOM 1059 N N . ALA A 1 137 ? 14.961 25.484 12.375 1 97.38 137 ALA A N 1
ATOM 1060 C CA . ALA A 1 137 ? 14.328 26.312 11.352 1 97.38 137 ALA A CA 1
ATOM 1061 C C . ALA A 1 137 ? 13.188 27.141 11.945 1 97.38 137 ALA A C 1
ATOM 1063 O O . ALA A 1 137 ? 13.102 28.344 11.703 1 97.38 137 ALA A O 1
ATOM 1064 N N . LEU A 1 138 ? 12.352 26.5 12.734 1 97.19 138 LEU A N 1
ATOM 1065 C CA . LEU A 1 138 ? 11.195 27.172 13.312 1 97.19 138 LEU A CA 1
ATOM 1066 C C . LEU A 1 138 ? 11.633 28.219 14.328 1 97.19 138 LEU A C 1
ATOM 1068 O O . LEU A 1 138 ? 11.055 29.312 14.406 1 97.19 138 LEU A O 1
ATOM 1072 N N . GLN A 1 139 ? 12.656 27.922 15.102 1 95.81 139 GLN A N 1
ATOM 1073 C CA . GLN A 1 139 ? 13.195 28.891 16.031 1 95.81 139 GLN A CA 1
ATOM 1074 C C . GLN A 1 139 ? 13.758 30.109 15.305 1 95.81 139 GLN A C 1
ATOM 1076 O O . GLN A 1 139 ? 13.523 31.25 15.711 1 95.81 139 GLN A O 1
ATOM 1081 N N . HIS A 1 140 ? 14.438 29.844 14.289 1 95.94 140 HIS A N 1
ATOM 1082 C CA . HIS A 1 140 ? 15.016 30.891 13.469 1 95.94 140 HIS A CA 1
ATOM 1083 C C . HIS A 1 140 ? 13.93 31.75 12.82 1 95.94 140 HIS A C 1
ATOM 1085 O O . HIS A 1 140 ? 14.109 32.969 12.656 1 95.94 140 HIS A O 1
ATOM 1091 N N . LEU A 1 141 ? 12.773 31.188 12.523 1 96.06 141 LEU A N 1
ATOM 1092 C CA . LEU A 1 141 ? 11.711 31.859 11.781 1 96.06 141 LEU A CA 1
ATOM 1093 C C . LEU A 1 141 ? 10.641 32.375 12.734 1 96.06 141 LEU A C 1
ATOM 1095 O O . LEU A 1 141 ? 9.547 32.75 12.297 1 96.06 141 LEU A O 1
ATOM 1099 N N . GLY A 1 142 ? 10.875 32.312 14.078 1 94.62 142 GLY A N 1
ATOM 1100 C CA . GLY A 1 142 ? 9.984 32.969 15.031 1 94.62 142 GLY A CA 1
ATOM 1101 C C . GLY A 1 142 ? 9 32 15.664 1 94.62 142 GLY A C 1
ATOM 1102 O O . GLY A 1 142 ? 8 32.406 16.25 1 94.62 142 GLY A O 1
ATOM 1103 N N . GLY A 1 143 ? 9.148 30.719 15.492 1 95.5 143 GLY A N 1
ATOM 1104 C CA . GLY A 1 143 ? 8.352 29.719 16.172 1 95.5 143 GLY A CA 1
ATOM 1105 C C . GLY A 1 143 ? 7.184 29.219 15.352 1 95.5 143 GLY A C 1
ATOM 1106 O O . GLY A 1 143 ? 6.57 28.203 15.688 1 95.5 143 GLY A O 1
ATOM 1107 N N . SER A 1 144 ? 6.828 30.016 14.352 1 94.94 144 SER A N 1
ATOM 1108 C CA . SER A 1 144 ? 5.723 29.703 13.453 1 94.94 144 SER A CA 1
ATOM 1109 C C . SER A 1 144 ? 6.016 30.172 12.031 1 94.94 144 SER A C 1
ATOM 1111 O O . SER A 1 144 ? 6.43 31.312 11.828 1 94.94 144 SER A O 1
ATOM 1113 N N . SER A 1 145 ? 5.855 29.266 11.055 1 96.56 145 SER A N 1
ATOM 1114 C CA . SER A 1 145 ? 6.18 29.625 9.68 1 96.56 145 SER A CA 1
ATOM 1115 C C . SER A 1 145 ? 5.492 28.688 8.688 1 96.56 145 SER A C 1
ATOM 1117 O O . SER A 1 145 ? 4.977 27.641 9.078 1 96.56 145 SER A O 1
ATOM 1119 N N . GLN A 1 146 ? 5.5 29.125 7.465 1 96.06 146 GLN A N 1
ATOM 1120 C CA . GLN A 1 146 ? 4.949 28.312 6.387 1 96.06 146 GLN A CA 1
ATOM 1121 C C . GLN A 1 146 ? 5.848 27.109 6.086 1 96.06 146 GLN A C 1
ATOM 1123 O O . GLN A 1 146 ? 7.074 27.219 6.133 1 96.06 146 GLN A O 1
ATOM 1128 N N . LYS A 1 147 ? 5.176 26.031 5.695 1 94.62 147 LYS A N 1
ATOM 1129 C CA . LYS A 1 147 ? 5.863 24.797 5.348 1 94.62 147 LYS A CA 1
ATOM 1130 C C . LYS A 1 147 ? 7.02 25.062 4.387 1 94.62 147 LYS A C 1
ATOM 1132 O O . LYS A 1 147 ? 8.148 24.625 4.633 1 94.62 147 LYS A O 1
ATOM 1137 N N . ASN A 1 148 ? 6.762 25.797 3.291 1 94.88 148 ASN A N 1
ATOM 1138 C CA . ASN A 1 148 ? 7.758 26.016 2.248 1 94.88 148 ASN A CA 1
ATOM 1139 C C . ASN A 1 148 ? 8.969 26.781 2.775 1 94.88 148 ASN A C 1
ATOM 1141 O O . ASN A 1 148 ? 10.102 26.516 2.363 1 94.88 148 ASN A O 1
ATOM 1145 N N . GLU A 1 149 ? 8.68 27.688 3.643 1 97.31 149 GLU A N 1
ATOM 1146 C CA . GLU A 1 149 ? 9.773 28.469 4.234 1 97.31 149 GLU A CA 1
ATOM 1147 C C . GLU A 1 149 ? 10.641 27.594 5.133 1 97.31 149 GLU A C 1
ATOM 1149 O O . GLU A 1 149 ? 11.867 27.703 5.113 1 97.31 149 GLU A O 1
ATOM 1154 N N . VAL A 1 150 ? 10.039 26.766 5.91 1 97.44 150 VAL A N 1
ATOM 1155 C CA . VAL A 1 150 ? 10.758 25.859 6.797 1 97.44 150 VAL A CA 1
ATOM 1156 C C . VAL A 1 150 ? 11.609 24.891 5.973 1 97.44 150 VAL A C 1
ATOM 1158 O O . VAL A 1 150 ? 12.805 24.734 6.238 1 97.44 150 VAL A O 1
ATOM 1161 N N . LEU A 1 151 ? 11.031 24.344 4.941 1 96.12 151 LEU A N 1
ATOM 1162 C CA . LEU A 1 151 ? 11.734 23.391 4.094 1 96.12 151 LEU A CA 1
ATOM 1163 C C . LEU A 1 151 ? 12.906 24.047 3.381 1 96.12 151 LEU A C 1
ATOM 1165 O O . LEU A 1 151 ? 13.961 23.422 3.211 1 96.12 151 LEU A O 1
ATOM 1169 N N . LYS A 1 152 ? 12.734 25.25 2.961 1 96.19 152 LYS A N 1
ATOM 1170 C CA . LYS A 1 152 ? 13.812 25.984 2.314 1 96.19 152 LYS A CA 1
ATOM 1171 C C . LYS A 1 152 ? 15 26.156 3.256 1 96.19 152 LYS A C 1
ATOM 1173 O O . LYS A 1 152 ? 16.156 25.969 2.857 1 96.19 152 LYS A O 1
ATOM 1178 N N . TYR A 1 153 ? 14.719 26.609 4.434 1 96.81 153 TYR A N 1
ATOM 1179 C CA . TYR A 1 153 ? 15.766 26.734 5.441 1 96.81 153 TYR A CA 1
ATOM 1180 C C . TYR A 1 153 ? 16.484 25.422 5.645 1 96.81 153 TYR A C 1
ATOM 1182 O O . TYR A 1 153 ? 17.719 25.375 5.668 1 96.81 153 TYR A O 1
ATOM 1190 N N . MET A 1 154 ? 15.773 24.297 5.824 1 96.19 154 MET A N 1
ATOM 1191 C CA . MET A 1 154 ? 16.359 22.969 6.043 1 96.19 154 MET A CA 1
ATOM 1192 C C . MET A 1 154 ? 17.203 22.547 4.848 1 96.19 154 MET A C 1
ATOM 1194 O O . MET A 1 154 ? 18.281 21.969 5.02 1 96.19 154 MET A O 1
ATOM 1198 N N . GLU A 1 155 ? 16.703 22.812 3.672 1 94.44 155 GLU A N 1
ATOM 1199 C CA . GLU A 1 155 ? 17.438 22.469 2.453 1 94.44 155 GLU A CA 1
ATOM 1200 C C . GLU A 1 155 ? 18.797 23.141 2.42 1 94.44 155 GLU A C 1
ATOM 1202 O O . GLU A 1 155 ? 19.797 22.516 2.053 1 94.44 155 GLU A O 1
ATOM 1207 N N . GLN A 1 156 ? 18.859 24.359 2.756 1 94.88 156 GLN A N 1
ATOM 1208 C CA . GLN A 1 156 ? 20.109 25.109 2.789 1 94.88 156 GLN A CA 1
ATOM 1209 C C . GLN A 1 156 ? 21.109 24.484 3.768 1 94.88 156 GLN A C 1
ATOM 1211 O O . GLN A 1 156 ? 22.297 24.391 3.471 1 94.88 156 GLN A O 1
ATOM 1216 N N . LYS A 1 157 ? 20.625 24.062 4.91 1 94.12 157 LYS A N 1
ATOM 1217 C CA . LYS A 1 157 ? 21.484 23.484 5.938 1 94.12 157 LYS A CA 1
ATOM 1218 C C . LYS A 1 157 ? 21.922 22.078 5.555 1 94.12 157 LYS A C 1
ATOM 1220 O O . LYS A 1 157 ? 22.984 21.609 5.977 1 94.12 157 LYS A O 1
ATOM 1225 N N . LEU A 1 158 ? 21.141 21.438 4.801 1 92.19 158 LEU A N 1
ATOM 1226 C CA . LEU A 1 158 ? 21.406 20.047 4.422 1 92.19 158 LEU A CA 1
ATOM 1227 C C . LEU A 1 158 ? 22.25 20 3.148 1 92.19 158 LEU A C 1
ATOM 1229 O O . LEU A 1 158 ? 22.688 18.922 2.734 1 92.19 158 LEU A O 1
ATOM 1233 N N . GLN A 1 159 ? 22.422 21.109 2.559 1 87.12 159 GLN A N 1
ATOM 1234 C CA . GLN A 1 159 ? 23.203 21.141 1.325 1 87.12 159 GLN A CA 1
ATOM 1235 C C . GLN A 1 159 ? 24.547 20.438 1.502 1 87.12 159 GLN A C 1
ATOM 1237 O O . GLN A 1 159 ? 25.297 20.734 2.432 1 87.12 159 GLN A O 1
ATOM 1242 N N . GLY A 1 160 ? 24.797 19.531 0.613 1 85.81 160 GLY A N 1
ATOM 1243 C CA . GLY A 1 160 ? 26.047 18.781 0.674 1 85.81 160 GLY A CA 1
ATOM 1244 C C . GLY A 1 160 ? 25.984 17.594 1.612 1 85.81 160 GLY A C 1
ATOM 1245 O O . GLY A 1 160 ? 26.922 16.797 1.663 1 85.81 160 GLY A O 1
ATOM 1246 N N . LYS A 1 161 ? 25 17.562 2.432 1 88.25 161 LYS A N 1
ATOM 1247 C CA . LYS A 1 161 ? 24.906 16.484 3.426 1 88.25 161 LYS A CA 1
ATOM 1248 C C . LYS A 1 161 ? 23.875 15.445 3.012 1 88.25 161 LYS A C 1
ATOM 1250 O O . LYS A 1 161 ? 23.797 14.367 3.605 1 88.25 161 LYS A O 1
ATOM 1255 N N . LEU A 1 162 ? 23.094 15.812 2.041 1 86.88 162 LEU A N 1
ATOM 1256 C CA . LEU A 1 162 ? 22.047 14.898 1.606 1 86.88 162 LEU A CA 1
ATOM 1257 C C . LEU A 1 162 ? 22.641 13.688 0.893 1 86.88 162 LEU A C 1
ATOM 1259 O O . LEU A 1 162 ? 23.594 13.82 0.133 1 86.88 162 LEU A O 1
ATOM 1263 N N . LEU A 1 163 ? 22.031 12.641 1.229 1 86.12 163 LEU A N 1
ATOM 1264 C CA . LEU A 1 163 ? 22.469 11.375 0.646 1 86.12 163 LEU A CA 1
ATOM 1265 C C . LEU A 1 163 ? 21.734 11.094 -0.653 1 86.12 163 LEU A C 1
ATOM 1267 O O . LEU A 1 163 ? 20.703 11.711 -0.935 1 86.12 163 LEU A O 1
ATOM 1271 N N . PRO A 1 164 ? 22.219 10.234 -1.442 1 83.25 164 PRO A N 1
ATOM 1272 C CA . PRO A 1 164 ? 21.594 9.953 -2.738 1 83.25 164 PRO A CA 1
ATOM 1273 C C . PRO A 1 164 ? 20.125 9.57 -2.617 1 83.25 164 PRO A C 1
ATOM 1275 O O . PRO A 1 164 ? 19.312 9.977 -3.447 1 83.25 164 PRO A O 1
ATOM 1278 N N . GLY A 1 165 ? 19.781 8.891 -1.621 1 86.5 165 GLY A N 1
ATOM 1279 C CA . GLY A 1 165 ? 18.391 8.5 -1.424 1 86.5 165 GLY A CA 1
ATOM 1280 C C . GLY A 1 165 ? 17.484 9.672 -1.105 1 86.5 165 GLY A C 1
ATOM 1281 O O . GLY A 1 165 ? 16.281 9.633 -1.394 1 86.5 165 GLY A O 1
ATOM 1282 N N . ASP A 1 166 ? 18.109 10.664 -0.57 1 89.12 166 ASP A N 1
ATOM 1283 C CA . ASP A 1 166 ? 17.359 11.859 -0.18 1 89.12 166 ASP A CA 1
ATOM 1284 C C . ASP A 1 166 ? 16.938 12.664 -1.405 1 89.12 166 ASP A C 1
ATOM 1286 O O . ASP A 1 166 ? 15.906 13.336 -1.383 1 89.12 166 ASP A O 1
ATOM 1290 N N . LEU A 1 167 ? 17.75 12.5 -2.42 1 87.62 167 LEU A N 1
ATOM 1291 C CA . LEU A 1 167 ? 17.578 13.383 -3.568 1 87.62 167 LEU A CA 1
ATOM 1292 C C . LEU A 1 167 ? 16.703 12.734 -4.629 1 87.62 167 LEU A C 1
ATOM 1294 O O . LEU A 1 167 ? 16.328 13.375 -5.613 1 87.62 167 LEU A O 1
ATOM 1298 N N . GLU A 1 168 ? 16.328 11.539 -4.371 1 86.31 168 GLU A N 1
ATOM 1299 C CA . GLU A 1 168 ? 15.445 10.875 -5.328 1 86.31 168 GLU A CA 1
ATOM 1300 C C . GLU A 1 168 ? 14.117 11.617 -5.473 1 86.31 168 GLU A C 1
ATOM 1302 O O . GLU A 1 168 ? 13.531 12.039 -4.48 1 86.31 168 GLU A O 1
ATOM 1307 N N . TRP A 1 169 ? 13.75 11.773 -6.777 1 84.31 169 TRP A N 1
ATOM 1308 C CA . TRP A 1 169 ? 12.508 12.484 -7.078 1 84.31 169 TRP A CA 1
ATOM 1309 C C . TRP A 1 169 ? 11.32 11.523 -7.082 1 84.31 169 TRP A C 1
ATOM 1311 O O . TRP A 1 169 ? 11.391 10.438 -7.66 1 84.31 169 TRP A O 1
ATOM 1321 N N . ARG A 1 170 ? 10.312 11.891 -6.426 1 81.44 170 ARG A N 1
ATOM 1322 C CA . ARG A 1 170 ? 9.078 11.109 -6.41 1 81.44 170 ARG A CA 1
ATOM 1323 C C . ARG A 1 170 ? 7.996 11.773 -7.246 1 81.44 170 ARG A C 1
ATOM 1325 O O . ARG A 1 170 ? 7.527 12.867 -6.906 1 81.44 170 ARG A O 1
ATOM 1332 N N . ASP A 1 171 ? 7.594 11.156 -8.242 1 79.5 171 ASP A N 1
ATOM 1333 C CA . ASP A 1 171 ? 6.602 11.703 -9.164 1 79.5 171 ASP A CA 1
ATOM 1334 C C . ASP A 1 171 ? 5.238 11.836 -8.492 1 79.5 171 ASP A C 1
ATOM 1336 O O . ASP A 1 171 ? 4.484 12.766 -8.773 1 79.5 171 ASP A O 1
ATOM 1340 N N . SER A 1 172 ? 5 10.938 -7.637 1 75.75 172 SER A N 1
ATOM 1341 C CA . SER A 1 172 ? 3.684 10.914 -7.004 1 75.75 172 SER A CA 1
ATOM 1342 C C . SER A 1 172 ? 3.492 12.109 -6.078 1 75.75 172 SER A C 1
ATOM 1344 O O . SER A 1 172 ? 2.404 12.688 -6.02 1 75.75 172 SER A O 1
ATOM 1346 N N . CYS A 1 173 ? 4.609 12.43 -5.41 1 72.88 173 CYS A N 1
ATOM 1347 C CA . CYS A 1 173 ? 4.543 13.523 -4.445 1 72.88 173 CYS A CA 1
ATOM 1348 C C . CYS A 1 173 ? 5.078 14.812 -5.051 1 72.88 173 CYS A C 1
ATOM 1350 O O . CYS A 1 173 ? 4.93 15.891 -4.461 1 72.88 173 CYS A O 1
ATOM 1352 N N . LYS A 1 174 ? 5.609 14.734 -6.234 1 81.94 174 LYS A N 1
ATOM 1353 C CA . LYS A 1 174 ? 6.242 15.867 -6.902 1 81.94 174 LYS A CA 1
ATOM 1354 C C . LYS A 1 174 ? 7.234 16.578 -5.98 1 81.94 174 LYS A C 1
ATOM 1356 O O . LYS A 1 174 ? 7.203 17.797 -5.844 1 81.94 174 LYS A O 1
ATOM 1361 N N . SER A 1 175 ? 8.008 15.789 -5.316 1 88.94 175 SER A N 1
ATOM 1362 C CA . SER A 1 175 ? 9 16.297 -4.367 1 88.94 175 SER A CA 1
ATOM 1363 C C . SER A 1 175 ? 10.117 15.273 -4.152 1 88.94 175 SER A C 1
ATOM 1365 O O . SER A 1 175 ? 9.992 14.117 -4.551 1 88.94 175 SER A O 1
ATOM 1367 N N . ALA A 1 176 ? 11.234 15.828 -3.637 1 89.62 176 ALA A N 1
ATOM 1368 C CA . ALA A 1 176 ? 12.336 14.945 -3.281 1 89.62 176 ALA A CA 1
ATOM 1369 C C . ALA A 1 176 ? 11.992 14.102 -2.055 1 89.62 176 ALA A C 1
ATOM 1371 O O . ALA A 1 176 ? 11.188 14.516 -1.22 1 89.62 176 ALA A O 1
ATOM 1372 N N . VAL A 1 177 ? 12.648 13.078 -1.865 1 89.12 177 VAL A N 1
ATOM 1373 C CA . VAL A 1 177 ? 12.375 12.109 -0.803 1 89.12 177 VAL A CA 1
ATOM 1374 C C . VAL A 1 177 ? 12.57 12.773 0.559 1 89.12 177 VAL A C 1
ATOM 1376 O O . VAL A 1 177 ? 11.773 12.578 1.475 1 89.12 177 VAL A O 1
ATOM 1379 N N . TRP A 1 178 ? 13.586 13.555 0.727 1 92.31 178 TRP A N 1
ATOM 1380 C CA . TRP A 1 178 ? 13.859 14.133 2.039 1 92.31 178 TRP A CA 1
ATOM 1381 C C . TRP A 1 178 ? 12.734 15.062 2.469 1 92.31 178 TRP A C 1
ATOM 1383 O O . TRP A 1 178 ? 12.398 15.141 3.654 1 92.31 178 TRP A O 1
ATOM 1393 N N . GLU A 1 179 ? 12.141 15.742 1.501 1 92.62 179 GLU A N 1
ATOM 1394 C CA . GLU A 1 179 ? 11.016 16.609 1.819 1 92.62 179 GLU A CA 1
ATOM 1395 C C . GLU A 1 179 ? 9.828 15.82 2.352 1 92.62 179 GLU A C 1
ATOM 1397 O O . GLU A 1 179 ? 9.188 16.234 3.326 1 92.62 179 GLU A O 1
ATOM 1402 N N . ASN A 1 180 ? 9.586 14.758 1.664 1 89.12 180 ASN A N 1
ATOM 1403 C CA . ASN A 1 180 ? 8.523 13.875 2.129 1 89.12 180 ASN A CA 1
ATOM 1404 C C . ASN A 1 180 ? 8.812 13.336 3.525 1 89.12 180 ASN A C 1
ATOM 1406 O O . ASN A 1 180 ? 7.914 13.258 4.367 1 89.12 180 ASN A O 1
ATOM 1410 N N . ASN A 1 181 ? 10.039 13 3.73 1 91.31 181 ASN A N 1
ATOM 1411 C CA . ASN A 1 181 ? 10.438 12.508 5.047 1 91.31 181 ASN A CA 1
ATOM 1412 C C . ASN A 1 181 ? 10.273 13.586 6.117 1 91.31 181 ASN A C 1
ATOM 1414 O O . ASN A 1 181 ? 9.898 13.281 7.254 1 91.31 181 ASN A O 1
ATOM 1418 N N . ALA A 1 182 ? 10.57 14.758 5.73 1 93.88 182 ALA A N 1
ATOM 1419 C CA . ALA A 1 182 ? 10.375 15.875 6.645 1 93.88 182 ALA A CA 1
ATOM 1420 C C . ALA A 1 182 ? 8.906 16.016 7.02 1 93.88 182 ALA A C 1
ATOM 1422 O O . ALA A 1 182 ? 8.578 16.281 8.18 1 93.88 182 ALA A O 1
ATOM 1423 N N . CYS A 1 183 ? 8.055 15.836 6.055 1 90.62 183 CYS A N 1
ATOM 1424 C CA . CYS A 1 183 ? 6.625 15.93 6.301 1 90.62 183 CYS A CA 1
ATOM 1425 C C . CYS A 1 183 ? 6.164 14.828 7.258 1 90.62 183 CYS A C 1
ATOM 1427 O O . CYS A 1 183 ? 5.355 15.078 8.148 1 90.62 183 CYS A O 1
ATOM 1429 N N . TRP A 1 184 ? 6.641 13.648 7.082 1 90.06 184 TRP A N 1
ATOM 1430 C CA . TRP A 1 184 ? 6.324 12.562 8 1 90.06 184 TRP A CA 1
ATOM 1431 C C . TRP A 1 184 ? 6.812 12.883 9.406 1 90.06 184 TRP A C 1
ATOM 1433 O O . TRP A 1 184 ? 6.129 12.586 10.391 1 90.06 184 TRP A O 1
ATOM 1443 N N . GLU A 1 185 ? 8.055 13.445 9.477 1 92.25 185 GLU A N 1
ATOM 1444 C CA . GLU A 1 185 ? 8.609 13.789 10.781 1 92.25 185 GLU A CA 1
ATOM 1445 C C . GLU A 1 185 ? 7.777 14.867 11.469 1 92.25 185 GLU A C 1
ATOM 1447 O O . GLU A 1 185 ? 7.59 14.836 12.688 1 92.25 185 GLU A O 1
ATOM 1452 N N . ARG A 1 186 ? 7.375 15.812 10.703 1 92.81 186 ARG A N 1
ATOM 1453 C CA . ARG A 1 186 ? 6.484 16.844 11.234 1 92.81 186 ARG A CA 1
ATOM 1454 C C . ARG A 1 186 ? 5.27 16.203 11.906 1 92.81 186 ARG A C 1
ATOM 1456 O O . ARG A 1 186 ? 4.902 16.594 13.023 1 92.81 186 ARG A O 1
ATOM 1463 N N . TYR A 1 187 ? 4.66 15.312 11.219 1 89.38 187 TYR A N 1
ATOM 1464 C CA . TYR A 1 187 ? 3.492 14.633 11.758 1 89.38 187 TYR A CA 1
ATOM 1465 C C . TYR A 1 187 ? 3.82 13.961 13.086 1 89.38 187 TYR A C 1
ATOM 1467 O O . TYR A 1 187 ? 3.061 14.07 14.055 1 89.38 187 TYR A O 1
ATOM 1475 N N . LYS A 1 188 ? 4.898 13.32 13.125 1 89.69 188 LYS A N 1
ATOM 1476 C CA . LYS A 1 188 ? 5.34 12.672 14.352 1 89.69 188 LYS A CA 1
ATOM 1477 C C . LYS A 1 188 ? 5.578 13.688 15.461 1 89.69 188 LYS A C 1
ATOM 1479 O O . LYS A 1 188 ? 5.266 13.43 16.625 1 89.69 188 LYS A O 1
ATOM 1484 N N . MET A 1 189 ? 6.168 14.773 15.133 1 93.06 189 MET A N 1
ATOM 1485 C CA . MET A 1 189 ? 6.473 15.812 16.109 1 93.06 189 MET A CA 1
ATOM 1486 C C . MET A 1 189 ? 5.195 16.391 16.719 1 93.06 189 MET A C 1
ATOM 1488 O O . MET A 1 189 ? 5.18 16.797 17.875 1 93.06 189 MET A O 1
ATOM 1492 N N . ILE A 1 190 ? 4.156 16.438 15.93 1 90.12 190 ILE A N 1
ATOM 1493 C CA . ILE A 1 190 ? 2.857 16.859 16.438 1 90.12 190 ILE A CA 1
ATOM 1494 C C . ILE A 1 190 ? 2.346 15.852 17.469 1 90.12 190 ILE A C 1
ATOM 1496 O O . ILE A 1 190 ? 1.912 16.219 18.547 1 90.12 190 ILE A O 1
ATOM 1500 N N . GLU A 1 191 ? 2.469 14.641 17.125 1 84.88 191 GLU A N 1
ATOM 1501 C CA . GLU A 1 191 ? 2.039 13.578 18.031 1 84.88 191 GLU 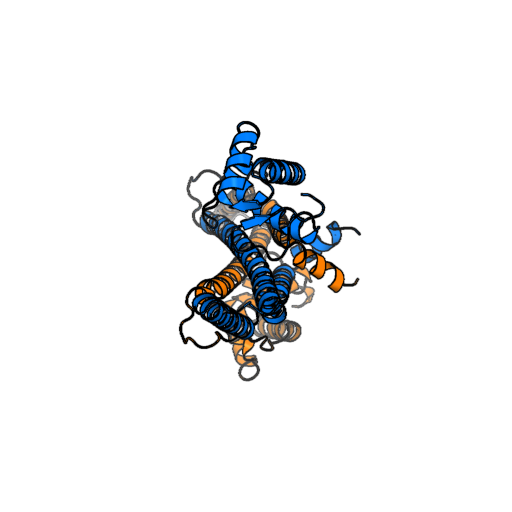A CA 1
ATOM 1502 C C . GLU A 1 191 ? 2.854 13.578 19.312 1 84.88 191 GLU A C 1
ATOM 1504 O O . GLU A 1 191 ? 2.332 13.273 20.391 1 84.88 191 GLU A O 1
ATOM 1509 N N . ASP A 1 192 ? 4.098 13.977 19.172 1 90.5 192 ASP A N 1
ATOM 1510 C CA . ASP A 1 192 ? 5.008 13.992 20.312 1 90.5 192 ASP A CA 1
ATOM 1511 C C . ASP A 1 192 ? 4.82 15.266 21.141 1 90.5 192 ASP A C 1
ATOM 1513 O O . ASP A 1 192 ? 5.422 15.414 22.203 1 90.5 192 ASP A O 1
ATOM 1517 N N . GLY A 1 193 ? 4.082 16.172 20.625 1 90.88 193 GLY A N 1
ATOM 1518 C CA . GLY A 1 193 ? 3.795 17.406 21.359 1 90.88 193 GLY A CA 1
ATOM 1519 C C . GLY A 1 193 ? 4.844 18.469 21.156 1 90.88 193 GL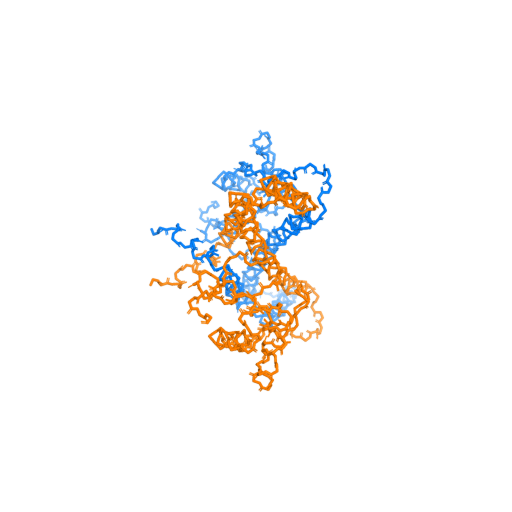Y A C 1
ATOM 1520 O O . GLY A 1 193 ? 4.844 19.484 21.844 1 90.88 193 GLY A O 1
ATOM 1521 N N . ILE A 1 194 ? 5.734 18.297 20.312 1 93.88 194 ILE A N 1
ATOM 1522 C CA . ILE A 1 194 ? 6.789 19.266 20.031 1 93.88 194 ILE A CA 1
ATOM 1523 C C . ILE A 1 194 ? 6.238 20.375 19.141 1 93.88 194 ILE A C 1
ATOM 1525 O O . ILE A 1 194 ? 6.527 21.547 19.359 1 93.88 194 ILE A O 1
ATOM 1529 N N . LEU A 1 195 ? 5.445 20.016 18.141 1 94.12 195 LEU A N 1
ATOM 1530 C CA . LEU A 1 195 ? 4.754 20.969 17.297 1 94.12 195 LEU A CA 1
ATOM 1531 C C . LEU A 1 195 ? 3.283 21.094 17.672 1 94.12 195 LEU A C 1
ATOM 1533 O O . LEU A 1 195 ? 2.699 20.141 18.203 1 94.12 195 LEU A O 1
ATOM 1537 N N . LYS A 1 196 ? 2.766 22.219 17.5 1 91.12 196 LYS A N 1
ATOM 1538 C CA . LYS A 1 196 ? 1.377 22.5 17.859 1 91.12 196 LYS A CA 1
ATOM 1539 C C . LYS A 1 196 ? 0.415 21.719 16.969 1 91.12 196 LYS A C 1
ATOM 1541 O O . LYS A 1 196 ? 0.623 21.641 15.75 1 91.12 196 LYS A O 1
ATOM 1546 N N . ASN A 1 197 ? -0.551 21.172 17.625 1 85.12 197 ASN A N 1
ATOM 1547 C CA . ASN A 1 197 ? -1.675 20.547 16.938 1 85.12 197 ASN A CA 1
ATOM 1548 C C . ASN A 1 197 ? -2.795 21.547 16.672 1 85.12 197 ASN A C 1
ATOM 1550 O O . ASN A 1 197 ? -3.043 22.453 17.484 1 85.12 197 ASN A O 1
ATOM 1554 N N . GLY A 1 198 ? -3.287 21.656 15.508 1 81.44 198 GLY A N 1
ATOM 1555 C CA . GLY A 1 198 ? -4.398 22.547 15.234 1 81.44 198 GLY A CA 1
ATOM 1556 C C . GLY A 1 198 ? -3.975 23.828 14.547 1 81.44 198 GLY A C 1
ATOM 1557 O O . GLY A 1 198 ? -4.73 24.812 14.516 1 81.44 198 GLY A O 1
ATOM 1558 N N . SER A 1 199 ? -2.715 23.891 14.195 1 82.75 199 SER A N 1
ATOM 1559 C CA . SER A 1 199 ? -2.27 25.031 13.414 1 82.75 199 SER A CA 1
ATOM 1560 C C . SER A 1 199 ? -2.971 25.094 12.062 1 82.75 199 SER A C 1
ATOM 1562 O O . SER A 1 199 ? -3.367 24.062 11.516 1 82.75 199 SER A O 1
ATOM 1564 N N . PRO A 1 200 ? -3.131 26.344 11.617 1 79.75 200 PRO A N 1
ATOM 1565 C CA . PRO A 1 200 ? -3.715 26.438 10.281 1 79.75 200 PRO A CA 1
ATOM 1566 C C . PRO A 1 200 ? -2.957 25.625 9.234 1 79.75 200 PRO A C 1
ATOM 1568 O O . PRO A 1 200 ? -1.769 25.344 9.414 1 79.75 200 PRO A O 1
ATOM 1571 N N . ARG A 1 201 ? -3.686 25.234 8.211 1 78.81 201 ARG A N 1
ATOM 1572 C CA . ARG A 1 201 ? -3.1 24.422 7.145 1 78.81 201 ARG A CA 1
ATOM 1573 C C . ARG A 1 201 ? -1.85 25.094 6.578 1 78.81 201 ARG A C 1
ATOM 1575 O O . ARG A 1 201 ? -1.85 26.297 6.309 1 78.81 201 ARG A O 1
ATOM 1582 N N . GLY A 1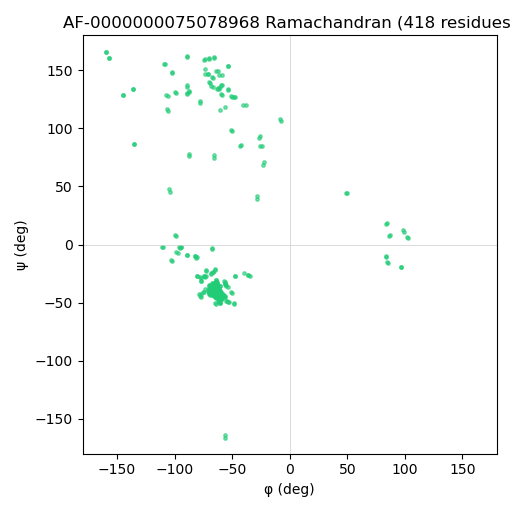 202 ? -0.868 24.281 6.453 1 86.5 202 GLY A N 1
ATOM 1583 C CA . GLY A 1 202 ? 0.358 24.75 5.824 1 86.5 202 GLY A CA 1
ATOM 1584 C C . GLY A 1 202 ? 1.28 25.484 6.781 1 86.5 202 GLY A C 1
ATOM 1585 O O . GLY A 1 202 ? 2.393 25.859 6.414 1 86.5 202 GLY A O 1
ATOM 1586 N N . ILE A 1 203 ? 0.749 25.766 7.902 1 91.81 203 ILE A N 1
ATOM 1587 C CA . ILE A 1 203 ? 1.558 26.469 8.891 1 91.81 203 ILE A CA 1
ATOM 1588 C C . ILE A 1 203 ? 2.117 25.469 9.906 1 91.81 203 ILE A C 1
ATOM 1590 O O . ILE A 1 203 ? 1.378 24.656 10.453 1 91.81 203 ILE A O 1
ATOM 1594 N N . TRP A 1 204 ? 3.396 25.562 10.125 1 94.69 204 TRP A N 1
ATOM 1595 C CA . TRP A 1 204 ? 4.074 24.766 11.133 1 94.69 204 TRP A CA 1
ATOM 1596 C C . TRP A 1 204 ? 4.445 25.609 12.344 1 94.69 204 TRP A C 1
ATOM 1598 O O . TRP A 1 204 ? 5.02 26.703 12.195 1 94.69 204 TRP A O 1
ATOM 1608 N N . GLU A 1 205 ? 4.055 25.125 13.492 1 94.88 205 GLU A N 1
ATOM 1609 C CA . GLU A 1 205 ? 4.242 25.922 14.695 1 94.88 205 GLU A CA 1
ATOM 1610 C C . GLU A 1 205 ? 4.777 25.078 15.852 1 94.88 205 GLU A C 1
ATOM 1612 O O . GLU A 1 205 ? 4.289 23.984 16.094 1 94.88 205 GLU A O 1
ATOM 1617 N N . LEU A 1 206 ? 5.828 25.625 16.562 1 95.62 206 LEU A N 1
ATOM 1618 C CA . LEU A 1 206 ? 6.316 24.969 17.766 1 95.62 206 LEU A CA 1
ATOM 1619 C C . LEU A 1 206 ? 5.277 25.031 18.875 1 95.62 206 LEU A C 1
ATOM 1621 O O . LEU A 1 206 ? 4.551 26.016 19 1 95.62 206 LEU A O 1
ATOM 1625 N N . SER A 1 207 ? 5.266 23.984 19.594 1 93.12 207 SER A N 1
ATOM 1626 C CA . SER A 1 207 ? 4.402 24.031 20.766 1 93.12 207 SER A CA 1
ATOM 1627 C C . SER A 1 207 ? 4.902 25.062 21.781 1 93.12 207 SER A C 1
ATOM 1629 O O . SER A 1 207 ? 6.055 25.5 21.719 1 93.12 207 SER A O 1
ATOM 1631 N N . GLU A 1 208 ? 3.938 25.469 22.719 1 86.19 208 GLU A N 1
ATOM 1632 C CA . GLU A 1 208 ? 4.266 26.484 23.719 1 86.19 208 GLU A CA 1
ATOM 1633 C C . GLU A 1 208 ? 5.48 26.078 24.547 1 86.19 208 GLU A C 1
ATOM 1635 O O . GLU A 1 208 ? 6.305 26.922 24.922 1 86.19 208 GLU A O 1
ATOM 1640 N N . GLU A 1 209 ? 5.652 24.844 24.781 1 82.94 209 GLU A N 1
ATOM 1641 C CA . GLU A 1 209 ? 6.754 24.328 25.594 1 82.94 209 GLU A CA 1
ATOM 1642 C C . GLU A 1 209 ? 8.078 24.422 24.859 1 82.94 209 GLU A C 1
ATOM 1644 O O . GLU A 1 209 ? 9.148 24.438 25.469 1 82.94 209 GLU A O 1
ATOM 1649 N N . HIS A 1 210 ? 8 24.469 23.594 1 79.81 210 HIS A N 1
ATOM 1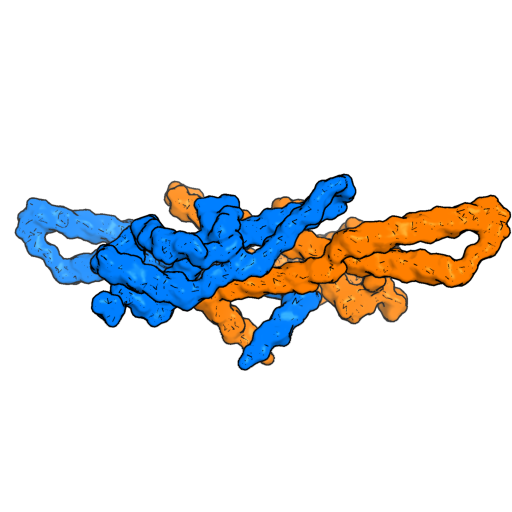650 C CA . HIS A 1 210 ? 9.227 24.438 22.797 1 79.81 210 HIS A CA 1
ATOM 1651 C C . HIS A 1 210 ? 9.492 25.781 22.125 1 79.81 210 HIS A C 1
ATOM 1653 O O . HIS A 1 210 ? 10.375 25.891 21.281 1 79.81 210 HIS A O 1
ATOM 1659 N N . GLN A 1 211 ? 8.57 26.703 22.344 1 73.31 211 GLN A N 1
ATOM 1660 C CA . GLN A 1 211 ? 8.82 28.062 21.891 1 73.31 211 GLN A CA 1
ATOM 1661 C C . GLN A 1 211 ? 9.805 28.781 22.812 1 73.31 211 GLN A C 1
ATOM 1663 O O . GLN A 1 211 ? 9.852 28.516 24.016 1 73.31 211 GLN A O 1
ATOM 1668 N N . MET B 1 1 ? -1.841 -13.898 20.469 1 24.94 1 MET B N 1
ATOM 1669 C CA . MET B 1 1 ? -0.844 -12.867 20.219 1 24.94 1 MET B CA 1
ATOM 1670 C C . MET B 1 1 ? -1.503 -11.594 19.703 1 24.94 1 MET B C 1
ATOM 1672 O O . MET B 1 1 ? -2.254 -11.625 18.719 1 24.94 1 MET B O 1
ATOM 1676 N N . ASN B 1 2 ? -1.953 -10.586 20.297 1 33.94 2 ASN B N 1
ATOM 1677 C CA . ASN B 1 2 ? -2.926 -9.508 20.406 1 33.94 2 ASN B CA 1
ATOM 1678 C C . ASN B 1 2 ? -2.787 -8.516 19.25 1 33.94 2 ASN B C 1
ATOM 1680 O O . ASN B 1 2 ? -1.816 -7.762 19.188 1 33.94 2 ASN B O 1
ATOM 1684 N N . GLN B 1 3 ? -3.15 -8.68 18 1 43.41 3 GLN B N 1
ATOM 1685 C CA . GLN B 1 3 ? -3.287 -8.125 16.656 1 43.41 3 GLN B CA 1
ATOM 1686 C C . GLN B 1 3 ? -3.645 -6.645 16.703 1 43.41 3 GLN B C 1
ATOM 1688 O O . GLN B 1 3 ? -3.465 -5.926 15.719 1 43.41 3 GLN B O 1
ATOM 1693 N N . GLY B 1 4 ? -4.246 -6.297 17.719 1 48.91 4 GLY B N 1
ATOM 1694 C CA . GLY B 1 4 ? -4.812 -5.02 18.125 1 48.91 4 GLY B CA 1
ATOM 1695 C C . GLY B 1 4 ? -3.771 -3.938 18.312 1 48.91 4 GLY B C 1
ATOM 1696 O O . GLY B 1 4 ? -3.975 -2.791 17.906 1 48.91 4 GLY B O 1
ATOM 1697 N N . SER B 1 5 ? -2.725 -4.371 19.156 1 56.91 5 SER B N 1
ATOM 1698 C CA . SER B 1 5 ? -1.68 -3.443 19.578 1 56.91 5 SER B CA 1
ATOM 1699 C C . SER B 1 5 ? -0.822 -3.002 18.391 1 56.91 5 SER B C 1
ATOM 1701 O O . SER B 1 5 ? -0.368 -1.856 18.344 1 56.91 5 SER B O 1
ATOM 1703 N N . GLY B 1 6 ? -0.805 -3.852 17.328 1 74.44 6 GLY B N 1
ATOM 1704 C CA . GLY B 1 6 ? 0.067 -3.584 16.188 1 74.44 6 GLY B CA 1
ATOM 1705 C C . GLY B 1 6 ? -0.507 -2.564 15.227 1 74.44 6 GLY B C 1
ATOM 1706 O O . GLY B 1 6 ? 0.224 -1.73 14.688 1 74.44 6 GLY B O 1
ATOM 1707 N N . ILE B 1 7 ? -1.808 -2.559 15.266 1 83.5 7 ILE B N 1
ATOM 1708 C CA . ILE B 1 7 ? -2.459 -1.665 14.312 1 83.5 7 ILE B CA 1
ATOM 1709 C C . ILE B 1 7 ? -2.361 -0.224 14.812 1 83.5 7 ILE B C 1
ATOM 1711 O O . ILE B 1 7 ? -2.246 0.708 14.008 1 83.5 7 ILE B O 1
ATOM 1715 N N . GLU B 1 8 ? -2.352 -0.084 16.141 1 84.56 8 GLU B N 1
ATOM 1716 C CA . GLU B 1 8 ? -2.316 1.252 16.719 1 84.56 8 GLU B CA 1
ATOM 1717 C C . GLU B 1 8 ? -1.026 1.98 16.359 1 84.56 8 GLU B C 1
ATOM 1719 O O . GLU B 1 8 ? -1.032 3.195 16.141 1 84.56 8 GLU B O 1
ATOM 1724 N N . SER B 1 9 ? 0.024 1.145 16.312 1 86.44 9 SER B N 1
ATOM 1725 C CA . SER B 1 9 ? 1.309 1.747 15.977 1 86.44 9 SER B CA 1
ATOM 1726 C C . SER B 1 9 ? 1.296 2.312 14.555 1 86.44 9 SER B C 1
ATOM 1728 O O . SER B 1 9 ? 1.866 3.375 14.305 1 86.44 9 SER B O 1
ATOM 1730 N N . TYR B 1 10 ? 0.576 1.696 13.672 1 88.19 10 TYR B N 1
ATOM 1731 C CA . TYR B 1 10 ? 0.517 2.139 12.281 1 88.19 10 TYR B CA 1
ATOM 1732 C C . TYR B 1 10 ? -0.393 3.354 12.133 1 88.19 10 TYR B C 1
ATOM 1734 O O . TYR B 1 10 ? -0.178 4.195 11.258 1 88.19 10 TYR B O 1
ATOM 1742 N N . VAL B 1 11 ? -1.324 3.395 13.023 1 83.19 11 VAL B N 1
ATOM 1743 C CA . VAL B 1 11 ? -2.232 4.535 12.984 1 83.19 11 VAL B CA 1
ATOM 1744 C C . VAL B 1 11 ? -1.524 5.773 13.531 1 83.19 11 VAL B C 1
ATOM 1746 O O . VAL B 1 11 ? -1.675 6.871 12.984 1 83.19 11 VAL B O 1
ATOM 1749 N N . ARG B 1 12 ? -0.793 5.566 14.555 1 80.56 12 ARG B N 1
ATOM 1750 C CA . ARG B 1 12 ? -0.061 6.668 15.172 1 80.56 12 ARG B CA 1
ATOM 1751 C C . ARG B 1 12 ? 1.07 7.148 14.273 1 80.56 12 ARG B C 1
ATOM 1753 O O . ARG B 1 12 ? 1.396 8.336 14.258 1 80.56 12 ARG B O 1
ATOM 1760 N N . ASN B 1 13 ? 1.685 6.16 13.57 1 83.44 13 ASN B N 1
ATOM 1761 C CA . ASN B 1 13 ? 2.785 6.449 12.664 1 83.44 13 ASN B CA 1
ATOM 1762 C C . ASN B 1 13 ? 2.631 5.707 11.336 1 83.44 13 ASN B C 1
ATOM 1764 O O . ASN B 1 13 ? 3.275 4.68 11.117 1 83.44 13 ASN B O 1
ATOM 1768 N N . PRO B 1 14 ? 1.912 6.316 10.445 1 87.31 14 PRO B N 1
ATOM 1769 C CA . PRO B 1 14 ? 1.616 5.629 9.188 1 87.31 14 PRO B CA 1
ATOM 1770 C C . PRO B 1 14 ? 2.865 5.371 8.352 1 87.31 14 PRO B C 1
ATOM 1772 O O . PRO B 1 14 ? 2.844 4.531 7.445 1 87.31 14 PRO B O 1
ATOM 1775 N N . ARG B 1 15 ? 3.902 6.07 8.539 1 86.75 15 ARG B N 1
ATOM 1776 C CA . ARG B 1 15 ? 5.156 5.812 7.84 1 86.75 15 ARG B CA 1
ATOM 1777 C C . ARG B 1 15 ? 5.617 4.375 8.055 1 86.75 15 ARG B C 1
ATOM 1779 O O . ARG B 1 15 ? 6.219 3.77 7.164 1 86.75 15 ARG B O 1
ATOM 1786 N N . LEU B 1 16 ? 5.336 3.914 9.234 1 89.31 16 LEU B N 1
ATOM 1787 C CA . LEU B 1 16 ? 5.711 2.543 9.555 1 89.31 16 LEU B CA 1
ATOM 1788 C C . LEU B 1 16 ? 5.035 1.555 8.617 1 89.31 16 LEU B C 1
ATOM 1790 O O . LEU B 1 16 ? 5.598 0.506 8.297 1 89.31 16 LEU B O 1
ATOM 1794 N N . LEU B 1 17 ? 3.83 1.881 8.266 1 91.88 17 LEU B N 1
ATOM 1795 C CA . LEU B 1 17 ? 3.098 1.029 7.332 1 91.88 17 LEU B CA 1
ATOM 1796 C C . LEU B 1 17 ? 3.793 0.986 5.977 1 91.88 17 LEU B C 1
ATOM 1798 O O . LEU B 1 17 ? 3.941 -0.086 5.383 1 91.88 17 LEU B O 1
ATOM 1802 N N . VAL B 1 18 ? 4.238 2.055 5.516 1 92.19 18 VAL B N 1
ATOM 1803 C CA . VAL B 1 18 ? 4.961 2.146 4.25 1 92.19 18 VAL B CA 1
ATOM 1804 C C . VAL B 1 18 ? 6.238 1.311 4.32 1 92.19 18 VAL B C 1
ATOM 1806 O O . VAL B 1 18 ? 6.547 0.553 3.398 1 92.19 18 VAL B O 1
ATOM 1809 N N . ASP B 1 19 ? 6.938 1.474 5.422 1 91 19 ASP B N 1
ATOM 1810 C CA . ASP B 1 19 ? 8.164 0.709 5.613 1 91 19 ASP B CA 1
ATOM 1811 C C . ASP B 1 19 ? 7.887 -0.792 5.582 1 91 19 ASP B C 1
ATOM 1813 O O . ASP B 1 19 ? 8.656 -1.559 5 1 91 19 ASP B O 1
ATOM 1817 N N . LEU B 1 20 ? 6.852 -1.169 6.238 1 92.44 20 LEU B N 1
ATOM 1818 C CA . LEU B 1 20 ? 6.473 -2.578 6.273 1 92.44 20 LEU B CA 1
ATOM 1819 C C . LEU B 1 20 ? 6.199 -3.1 4.867 1 92.44 20 LEU B C 1
ATOM 1821 O O . LEU B 1 20 ? 6.668 -4.18 4.5 1 92.44 20 LEU B O 1
ATOM 1825 N N . ILE B 1 21 ? 5.445 -2.355 4.094 1 93.12 21 ILE B N 1
ATOM 1826 C CA . ILE B 1 21 ? 5.102 -2.762 2.736 1 93.12 21 ILE B CA 1
ATOM 1827 C C . ILE B 1 21 ? 6.375 -2.941 1.914 1 93.12 21 ILE B C 1
ATOM 1829 O O . ILE B 1 21 ? 6.539 -3.949 1.22 1 93.12 21 ILE B O 1
ATOM 1833 N N . LEU B 1 22 ? 7.262 -2.023 2.061 1 89.69 22 LEU B N 1
ATOM 1834 C CA . LEU B 1 22 ? 8.508 -2.07 1.302 1 89.69 22 LEU B CA 1
ATOM 1835 C C . LEU B 1 22 ? 9.344 -3.275 1.708 1 89.69 22 LEU B C 1
ATOM 1837 O O . LEU B 1 22 ? 9.938 -3.939 0.856 1 89.69 22 LEU B O 1
ATOM 1841 N N . GLU B 1 23 ? 9.352 -3.52 2.936 1 90.06 23 GLU B N 1
ATOM 1842 C CA . GLU B 1 23 ? 10.102 -4.676 3.416 1 90.06 23 GLU B CA 1
ATOM 1843 C C . GLU B 1 23 ? 9.508 -5.977 2.885 1 90.06 23 GLU B C 1
ATOM 1845 O O . GLU B 1 23 ? 10.25 -6.871 2.463 1 90.06 23 GLU B O 1
ATOM 1850 N N . VAL B 1 24 ? 8.266 -6.062 2.941 1 88.5 24 VAL B N 1
ATOM 1851 C CA . VAL B 1 24 ? 7.59 -7.262 2.457 1 88.5 24 VAL B CA 1
ATOM 1852 C C . VAL B 1 24 ? 7.863 -7.445 0.967 1 88.5 24 VAL B C 1
ATOM 1854 O O . VAL B 1 24 ? 8.188 -8.547 0.519 1 88.5 24 VAL B O 1
ATOM 1857 N N . VAL B 1 25 ? 7.746 -6.406 0.183 1 87.75 25 VAL B N 1
ATOM 1858 C CA . VAL B 1 25 ? 7.973 -6.449 -1.258 1 87.75 25 VAL B CA 1
ATOM 1859 C C . VAL B 1 25 ? 9.422 -6.84 -1.544 1 87.75 25 VAL B C 1
ATOM 1861 O O . VAL B 1 25 ? 9.688 -7.617 -2.465 1 87.75 25 VAL B O 1
ATOM 1864 N N . ASP B 1 26 ? 10.32 -6.316 -0.74 1 84.19 26 ASP B N 1
ATOM 1865 C CA . ASP B 1 26 ? 11.734 -6.637 -0.91 1 84.19 26 ASP B CA 1
ATOM 1866 C C . ASP B 1 26 ? 11.992 -8.117 -0.665 1 84.19 26 ASP B C 1
ATOM 1868 O O . ASP B 1 26 ? 12.773 -8.742 -1.384 1 84.19 26 ASP B O 1
ATOM 1872 N N . LEU B 1 27 ? 11.406 -8.562 0.328 1 79.94 27 LEU B N 1
ATOM 1873 C CA . LEU B 1 27 ? 11.586 -9.969 0.67 1 79.94 27 LEU B CA 1
ATOM 1874 C C . LEU B 1 27 ? 10.992 -10.875 -0.404 1 79.94 27 LEU B C 1
ATOM 1876 O O . LEU B 1 27 ? 11.5 -11.977 -0.646 1 79.94 27 LEU B O 1
ATOM 1880 N N . PHE B 1 28 ? 9.914 -10.422 -0.991 1 72.44 28 PHE B N 1
ATOM 1881 C CA . PHE B 1 28 ? 9.352 -11.164 -2.113 1 72.44 28 PHE B CA 1
ATOM 1882 C C . PHE B 1 28 ? 10.312 -11.156 -3.299 1 72.44 28 PHE B C 1
ATOM 1884 O O . PHE B 1 28 ? 10.438 -12.156 -4.004 1 72.44 28 PHE B O 1
ATOM 1891 N N . GLY B 1 29 ? 10.93 -9.922 -3.623 1 64.12 29 GLY B N 1
ATO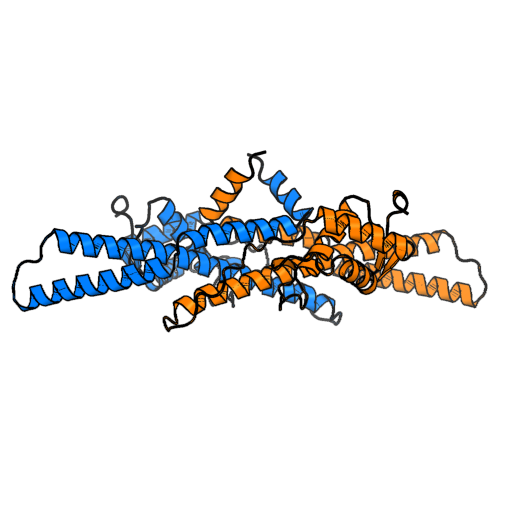M 1892 C CA . GLY B 1 29 ? 11.805 -9.727 -4.766 1 64.12 29 GLY B CA 1
ATOM 1893 C C . GLY B 1 29 ? 13.148 -10.414 -4.613 1 64.12 29 GLY B C 1
ATOM 1894 O O . GLY B 1 29 ? 13.836 -10.672 -5.605 1 64.12 29 GLY B O 1
ATOM 1895 N N . ASN B 1 30 ? 13.695 -10.406 -3.447 1 60.66 30 ASN B N 1
ATOM 1896 C CA . ASN B 1 30 ? 14.992 -11.039 -3.289 1 60.66 30 ASN B CA 1
ATOM 1897 C C . ASN B 1 30 ? 15.023 -12.422 -3.932 1 60.66 30 ASN B C 1
ATOM 1899 O O . ASN B 1 30 ? 16.078 -12.875 -4.391 1 60.66 30 ASN B O 1
ATOM 1903 N N . GLY B 1 31 ? 14.016 -13.094 -4.059 1 55.88 31 GLY B N 1
ATOM 1904 C CA . GLY B 1 31 ? 14.078 -14.383 -4.727 1 55.88 31 GLY B CA 1
ATOM 1905 C C . GLY B 1 31 ? 14.055 -14.273 -6.238 1 55.88 31 GLY B C 1
ATOM 1906 O O . GLY B 1 31 ? 14.289 -15.258 -6.941 1 55.88 31 GLY B O 1
ATOM 1907 N N . GLN B 1 32 ? 13.742 -13.055 -6.73 1 60.16 32 GLN B N 1
ATOM 1908 C CA . GLN B 1 32 ? 13.477 -12.984 -8.164 1 60.16 32 GLN B CA 1
ATOM 1909 C C . GLN B 1 32 ? 14.656 -12.359 -8.906 1 60.16 32 GLN B C 1
ATOM 1911 O O . GLN B 1 32 ? 14.469 -11.516 -9.781 1 60.16 32 GLN B O 1
ATOM 1916 N N . ASP B 1 33 ? 15.797 -12.867 -8.484 1 63.62 33 ASP B N 1
ATOM 1917 C CA . ASP B 1 33 ? 16.922 -12.445 -9.305 1 63.62 33 ASP B CA 1
ATOM 1918 C C . ASP B 1 33 ? 16.641 -12.664 -10.789 1 63.62 33 ASP B C 1
ATOM 1920 O O . ASP B 1 33 ? 16.688 -13.797 -11.266 1 63.62 33 ASP B O 1
ATOM 1924 N N . GLU B 1 34 ? 16.234 -11.656 -11.477 1 68.12 34 GLU B N 1
ATOM 1925 C CA . GLU B 1 34 ? 15.844 -11.703 -12.883 1 68.12 34 GLU B CA 1
ATOM 1926 C C . GLU B 1 34 ? 16.906 -12.391 -13.727 1 68.12 34 GLU B C 1
ATOM 1928 O O . GLU B 1 34 ? 16.594 -13.148 -14.648 1 68.12 34 GLU B O 1
ATOM 1933 N N . LEU B 1 35 ? 18.078 -11.992 -13.328 1 70.94 35 LEU B N 1
ATOM 1934 C CA . LEU B 1 35 ? 19.156 -12.609 -14.102 1 70.94 35 LEU B CA 1
ATOM 1935 C C . LEU B 1 35 ? 19.172 -14.117 -13.891 1 70.94 35 LEU B C 1
ATOM 1937 O O . LEU B 1 35 ? 19.328 -14.883 -14.844 1 70.94 35 LEU B O 1
ATOM 1941 N N . ALA B 1 36 ? 19 -14.508 -12.68 1 77.75 36 ALA B N 1
ATOM 1942 C CA . ALA B 1 36 ? 19 -15.938 -12.375 1 77.75 36 ALA B CA 1
ATOM 1943 C C . ALA B 1 36 ? 17.844 -16.656 -13.062 1 77.75 36 ALA B C 1
ATOM 1945 O O . ALA B 1 36 ? 18 -17.766 -13.57 1 77.75 36 ALA B O 1
ATOM 1946 N N . THR B 1 37 ? 16.812 -16.047 -13.188 1 81.69 37 THR B N 1
ATOM 1947 C CA . THR B 1 37 ? 15.641 -16.625 -13.836 1 81.69 37 THR B CA 1
ATOM 1948 C C . THR B 1 37 ? 15.875 -16.797 -15.328 1 81.69 37 THR B C 1
ATOM 1950 O O . THR B 1 37 ? 15.547 -17.844 -15.906 1 81.69 37 THR B O 1
ATOM 1953 N N . THR B 1 38 ? 16.453 -15.758 -15.867 1 82.31 38 THR B N 1
ATOM 1954 C CA . THR B 1 38 ? 16.734 -15.812 -17.297 1 82.31 38 THR B CA 1
ATOM 1955 C C . THR B 1 38 ? 17.719 -16.938 -17.609 1 82.31 38 THR B C 1
ATOM 1957 O O . THR B 1 38 ? 17.547 -17.656 -18.609 1 82.31 38 THR B O 1
ATOM 1960 N N . VAL B 1 39 ? 18.656 -17.047 -16.734 1 86.5 39 VAL B N 1
ATOM 1961 C CA . VAL B 1 39 ? 19.641 -18.109 -16.922 1 86.5 39 VAL B CA 1
ATOM 1962 C C . VAL B 1 39 ? 18.938 -19.469 -16.844 1 86.5 39 VAL B C 1
ATOM 1964 O O . VAL B 1 39 ? 19.172 -20.344 -17.688 1 86.5 39 VAL B O 1
ATOM 1967 N N . MET B 1 40 ? 18.109 -19.594 -15.93 1 88.12 40 MET B N 1
ATOM 1968 C CA . MET B 1 40 ? 17.406 -20.859 -15.758 1 88.12 40 MET B CA 1
ATOM 1969 C C . MET B 1 40 ? 16.484 -21.125 -16.938 1 88.12 40 MET B C 1
ATOM 1971 O O . MET B 1 40 ? 16.344 -22.281 -17.359 1 88.12 40 MET B O 1
ATOM 1975 N N . GLU B 1 41 ? 15.891 -20.156 -17.453 1 88.31 41 GLU B N 1
ATOM 1976 C CA . GLU B 1 41 ? 15.031 -20.312 -18.625 1 88.31 41 GLU B CA 1
ATOM 1977 C C . GLU B 1 41 ? 15.828 -20.781 -19.844 1 88.31 41 GLU B C 1
ATOM 1979 O O . GLU B 1 41 ? 15.383 -21.656 -20.578 1 88.31 41 GLU B O 1
ATOM 1984 N N . THR B 1 42 ? 17 -20.125 -20.016 1 91.19 42 THR B N 1
ATOM 1985 C CA . THR B 1 42 ? 1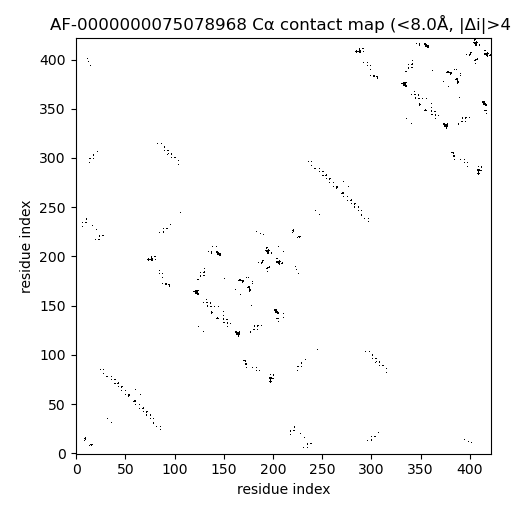7.875 -20.516 -21.109 1 91.19 42 THR B CA 1
ATOM 1986 C C . THR B 1 42 ? 18.328 -21.969 -20.938 1 91.19 42 THR B C 1
ATOM 1988 O O . THR B 1 42 ? 18.328 -22.734 -21.906 1 91.19 42 THR B O 1
ATOM 1991 N N . GLN B 1 43 ? 18.656 -22.281 -19.734 1 92.31 43 GLN B N 1
ATOM 1992 C CA . GLN B 1 43 ? 19.078 -23.656 -19.453 1 92.31 43 GLN B CA 1
ATOM 1993 C C . GLN B 1 43 ? 17.969 -24.641 -19.766 1 92.31 43 GLN B C 1
ATOM 1995 O O . GLN B 1 43 ? 18.219 -25.703 -20.344 1 92.31 43 GLN B O 1
ATOM 2000 N N . LEU B 1 44 ? 16.844 -24.359 -19.406 1 92.38 44 LEU B N 1
ATOM 2001 C CA . LEU B 1 44 ? 15.719 -25.25 -19.672 1 92.38 44 LEU B CA 1
ATOM 2002 C C . LEU B 1 44 ? 15.492 -25.422 -21.156 1 92.38 44 LEU B C 1
ATOM 2004 O O . LEU B 1 44 ? 15.211 -26.516 -21.625 1 92.38 44 LEU B O 1
ATOM 2008 N N . ARG B 1 45 ? 15.586 -24.297 -21.891 1 92.25 45 ARG B N 1
ATOM 2009 C CA . ARG B 1 45 ? 15.43 -24.359 -23.328 1 92.25 45 ARG B CA 1
ATOM 2010 C C . ARG B 1 45 ? 16.484 -25.266 -23.953 1 92.25 45 ARG B C 1
ATOM 2012 O O . ARG B 1 45 ? 16.172 -26.062 -24.844 1 92.25 45 ARG B O 1
ATOM 2019 N N . GLU B 1 46 ? 17.688 -25.156 -23.438 1 94.12 46 GLU B N 1
ATOM 2020 C CA . GLU B 1 46 ? 18.781 -25.984 -23.953 1 94.12 46 GLU B CA 1
ATOM 2021 C C . GLU B 1 46 ? 18.531 -27.453 -23.625 1 94.12 46 GLU B C 1
ATOM 2023 O O . GLU B 1 46 ? 18.766 -28.328 -24.484 1 94.12 46 GLU B O 1
ATOM 2028 N N . VAL B 1 47 ? 18.141 -27.703 -22.516 1 94.88 47 VAL B N 1
ATOM 2029 C CA . VAL B 1 47 ? 17.875 -29.078 -22.094 1 94.88 47 VAL B CA 1
ATOM 2030 C C . VAL B 1 47 ? 16.719 -29.656 -22.922 1 94.88 47 VAL B C 1
ATOM 2032 O O . VAL B 1 47 ? 16.797 -30.797 -23.375 1 94.88 47 VAL B O 1
ATOM 2035 N N . ALA B 1 48 ? 15.773 -28.891 -23.141 1 93.88 48 ALA B N 1
ATOM 2036 C CA . ALA B 1 48 ? 14.633 -29.328 -23.953 1 93.88 48 ALA B CA 1
ATOM 2037 C C . ALA B 1 48 ? 15.062 -29.625 -25.391 1 93.88 48 ALA B C 1
ATOM 2039 O O . ALA B 1 48 ? 14.625 -30.625 -25.969 1 93.88 48 ALA B O 1
ATOM 2040 N N . LYS B 1 49 ? 15.883 -28.781 -25.906 1 95 49 LYS B N 1
ATOM 2041 C CA . LYS B 1 49 ? 16.406 -28.984 -27.25 1 95 49 LYS B CA 1
ATOM 2042 C C . LYS B 1 49 ? 17.203 -30.281 -27.344 1 95 49 LYS B C 1
ATOM 2044 O O . LYS B 1 49 ? 17.078 -31.031 -28.312 1 95 49 LYS B O 1
ATOM 2049 N N . ALA B 1 50 ? 18 -30.5 -26.359 1 95.44 50 ALA B N 1
ATOM 2050 C CA . ALA B 1 50 ? 18.812 -31.719 -26.328 1 95.44 50 ALA B CA 1
ATOM 2051 C C . ALA B 1 50 ? 17.922 -32.969 -26.281 1 95.44 50 ALA B C 1
ATOM 2053 O O . ALA B 1 50 ? 18.172 -33.938 -26.984 1 95.44 50 ALA B O 1
ATOM 2054 N N . ILE B 1 51 ? 16.953 -32.906 -25.547 1 95.62 51 ILE B N 1
ATOM 2055 C CA . ILE B 1 51 ? 16.031 -34.031 -25.422 1 95.62 51 ILE B CA 1
ATOM 2056 C C . ILE B 1 51 ? 15.297 -34.25 -26.734 1 95.62 51 ILE B C 1
ATOM 2058 O O . ILE B 1 51 ? 15.148 -35.406 -27.188 1 95.62 51 ILE B O 1
ATOM 2062 N N . ASP B 1 52 ? 14.922 -33.188 -27.406 1 94.06 52 ASP B N 1
ATOM 2063 C CA . ASP B 1 52 ? 14.242 -33.281 -28.703 1 94.06 52 ASP B CA 1
ATOM 2064 C C . ASP B 1 52 ? 15.148 -33.906 -29.75 1 94.06 52 ASP B C 1
ATOM 2066 O O . ASP B 1 52 ? 14.695 -34.75 -30.547 1 94.06 52 ASP B O 1
ATOM 2070 N N . ASN B 1 53 ? 16.406 -33.531 -29.75 1 95.38 53 ASN B N 1
ATOM 2071 C CA . ASN B 1 53 ? 17.375 -34.094 -30.703 1 95.38 53 ASN B CA 1
ATOM 2072 C C . ASN B 1 53 ? 17.594 -35.594 -30.484 1 95.38 53 ASN B C 1
ATOM 2074 O O . ASN B 1 53 ? 17.656 -36.344 -31.453 1 95.38 53 ASN B O 1
ATOM 2078 N N . LEU B 1 54 ? 17.672 -35.906 -29.281 1 95 54 LEU B N 1
ATOM 2079 C CA . LEU B 1 54 ? 17.844 -37.312 -28.969 1 95 54 LEU B CA 1
ATOM 2080 C C . LEU B 1 54 ? 16.625 -38.125 -29.391 1 95 54 LEU B C 1
ATOM 2082 O O . LEU B 1 54 ? 16.766 -39.25 -29.906 1 95 54 LEU B O 1
ATOM 2086 N N . ASP B 1 55 ? 15.562 -37.562 -29.188 1 93.12 55 ASP B N 1
ATOM 2087 C CA . ASP B 1 55 ? 14.32 -38.25 -29.562 1 93.12 55 ASP B CA 1
ATOM 2088 C C . ASP B 1 55 ? 14.219 -38.406 -31.078 1 93.12 55 ASP B C 1
ATOM 2090 O O . ASP B 1 55 ? 13.781 -39.469 -31.547 1 93.12 55 ASP B O 1
ATOM 2094 N N . LYS B 1 56 ? 14.672 -37.469 -31.828 1 94.94 56 LYS B N 1
ATOM 2095 C CA . LYS B 1 56 ? 14.625 -37.5 -33.281 1 94.94 56 LYS B CA 1
ATOM 2096 C C . LYS B 1 56 ? 15.508 -38.594 -33.844 1 94.94 56 LYS B C 1
ATOM 2098 O O . LYS B 1 56 ? 15.172 -39.25 -34.844 1 94.94 56 LYS B O 1
ATOM 2103 N N . VAL B 1 57 ? 16.562 -38.844 -33.188 1 96.06 57 VAL B N 1
ATOM 2104 C CA . VAL B 1 57 ? 17.5 -39.844 -33.688 1 96.06 57 VAL B CA 1
ATOM 2105 C C . VAL B 1 57 ? 17.219 -41.219 -33.062 1 96.06 57 VAL B C 1
ATOM 2107 O O . VAL B 1 57 ? 17.891 -42.188 -33.344 1 96.06 57 VAL B O 1
ATOM 2110 N N . GLY B 1 58 ? 16.25 -41.312 -32.156 1 93.62 58 GLY B N 1
ATOM 2111 C CA . GLY B 1 58 ? 15.805 -42.594 -31.578 1 93.62 58 GLY B CA 1
ATOM 2112 C C . GLY B 1 58 ? 16.672 -43.062 -30.422 1 93.62 58 GLY B C 1
ATOM 2113 O O . GLY B 1 58 ? 16.797 -44.25 -30.172 1 93.62 58 GLY B O 1
ATOM 2114 N N . ILE B 1 59 ? 17.469 -42.25 -29.781 1 94.88 59 ILE B N 1
ATOM 2115 C CA . ILE B 1 59 ? 18.297 -42.594 -28.641 1 94.88 59 ILE B CA 1
ATOM 2116 C C . ILE B 1 59 ? 17.516 -42.375 -27.344 1 94.88 59 ILE B C 1
ATOM 2118 O O . ILE B 1 59 ? 16.781 -41.375 -27.219 1 94.88 59 ILE B O 1
ATOM 2122 N N . ALA B 1 60 ? 17.672 -43.312 -26.484 1 94.94 60 ALA B N 1
ATOM 2123 C CA . ALA B 1 60 ? 16.984 -43.219 -25.188 1 94.94 60 ALA B CA 1
ATOM 2124 C C . ALA B 1 60 ? 17.453 -42 -24.406 1 94.94 60 ALA B C 1
ATOM 2126 O O . ALA B 1 60 ? 18.641 -41.688 -24.375 1 94.94 60 ALA B O 1
ATOM 2127 N N . ILE B 1 61 ? 16.562 -41.188 -23.781 1 94.19 61 ILE B N 1
ATOM 2128 C CA . ILE B 1 61 ? 16.859 -39.969 -23.016 1 94.19 61 ILE B CA 1
ATOM 2129 C C . ILE B 1 61 ? 17.375 -40.375 -21.641 1 94.19 61 ILE B C 1
ATOM 2131 O O . ILE B 1 61 ? 16.688 -41.031 -20.875 1 94.19 61 ILE B O 1
ATOM 2135 N N . PRO B 1 62 ? 18.562 -39.906 -21.312 1 94.94 62 PRO B N 1
ATOM 2136 C CA . PRO B 1 62 ? 19.094 -40.219 -19.984 1 94.94 62 PRO B CA 1
ATOM 2137 C C . PRO B 1 62 ? 18.203 -39.656 -18.859 1 94.94 62 PRO B C 1
ATOM 2139 O O . PRO B 1 62 ? 17.641 -38.594 -19 1 94.94 62 PRO B O 1
ATOM 2142 N N . ASP B 1 63 ? 18.172 -40.438 -17.766 1 94.06 63 ASP B N 1
ATOM 2143 C CA . ASP B 1 63 ? 17.359 -40.062 -16.625 1 94.06 63 ASP B CA 1
ATOM 2144 C C . ASP B 1 63 ? 17.844 -38.719 -16.031 1 94.06 63 ASP B C 1
ATOM 2146 O O . ASP B 1 63 ? 17.047 -37.938 -15.57 1 94.06 63 ASP B O 1
ATOM 2150 N N . ALA B 1 64 ? 19.141 -38.562 -16.109 1 93.06 64 ALA B N 1
ATOM 2151 C CA . ALA B 1 64 ? 19.734 -37.312 -15.57 1 93.06 64 ALA B CA 1
ATOM 2152 C C . ALA B 1 64 ? 19.219 -36.094 -16.312 1 93.06 64 ALA B C 1
ATOM 2154 O O . ALA B 1 64 ? 18.969 -35.062 -15.703 1 93.06 64 ALA B O 1
ATOM 2155 N N . LEU B 1 65 ? 19.062 -36.188 -17.578 1 93 65 LEU B N 1
ATOM 2156 C CA . LEU B 1 65 ? 18.594 -35.094 -18.406 1 93 65 LEU B CA 1
ATOM 2157 C C . LEU B 1 65 ? 17.109 -34.812 -18.125 1 93 65 LEU B C 1
ATOM 2159 O O . LEU B 1 65 ? 16.703 -33.625 -18.047 1 93 65 LEU B O 1
ATOM 2163 N N . ARG B 1 66 ? 16.359 -35.875 -17.984 1 93.31 66 ARG B N 1
ATOM 2164 C CA . ARG B 1 66 ? 14.953 -35.719 -17.641 1 93.31 66 ARG B CA 1
ATOM 2165 C C . ARG B 1 66 ? 14.781 -35.062 -16.281 1 93.31 66 ARG B C 1
ATOM 2167 O O . ARG B 1 66 ? 13.938 -34.156 -16.125 1 93.31 66 ARG B O 1
ATOM 2174 N N . ALA B 1 67 ? 15.648 -35.5 -15.367 1 93.38 67 ALA B N 1
ATOM 2175 C CA . ALA B 1 67 ? 15.586 -34.938 -14.016 1 93.38 67 ALA B CA 1
ATOM 2176 C C . ALA B 1 67 ? 15.938 -33.469 -14.016 1 93.38 67 ALA B C 1
ATOM 2178 O O . ALA B 1 67 ? 15.312 -32.688 -13.312 1 93.38 67 ALA B O 1
ATOM 2179 N N . GLU B 1 68 ? 16.859 -33.125 -14.836 1 92.88 68 GLU B N 1
ATOM 2180 C CA . GLU B 1 68 ? 17.281 -31.75 -14.906 1 92.88 68 GLU B CA 1
ATOM 2181 C C . GLU B 1 68 ? 16.203 -30.875 -15.523 1 92.88 68 GLU B C 1
ATOM 2183 O O . GLU B 1 68 ? 15.961 -29.75 -15.07 1 92.88 68 GLU B O 1
ATOM 2188 N N . LYS B 1 69 ? 15.586 -31.359 -16.516 1 92.69 69 LYS B N 1
ATOM 2189 C CA . LYS B 1 69 ? 14.477 -30.641 -17.125 1 92.69 69 LYS B CA 1
ATOM 2190 C C . LYS B 1 69 ? 13.367 -30.375 -16.109 1 92.69 69 LYS B C 1
ATOM 2192 O O . LYS B 1 69 ? 12.859 -29.266 -16.016 1 92.69 69 LYS B O 1
ATOM 2197 N N . THR B 1 70 ? 13.039 -31.453 -15.375 1 89.38 70 THR B N 1
ATOM 2198 C CA . THR B 1 70 ? 11.969 -31.359 -14.383 1 89.38 70 THR B CA 1
ATOM 2199 C C . THR B 1 70 ? 12.352 -30.391 -13.273 1 89.38 70 THR B C 1
ATOM 2201 O O . THR B 1 70 ? 11.523 -29.594 -12.836 1 89.38 70 THR B O 1
ATOM 2204 N N . ARG B 1 71 ? 13.562 -30.438 -12.883 1 89.88 71 ARG B N 1
ATOM 2205 C CA . ARG B 1 71 ? 14.047 -29.547 -11.828 1 89.88 71 ARG B CA 1
ATOM 2206 C C . ARG B 1 71 ? 13.969 -28.094 -12.258 1 89.88 71 ARG B C 1
ATOM 2208 O O . ARG B 1 71 ? 13.477 -27.25 -11.516 1 89.88 71 ARG B O 1
ATOM 2215 N N . LEU B 1 72 ? 14.414 -27.828 -13.43 1 90.56 72 LEU B N 1
ATOM 2216 C CA . LEU B 1 72 ? 14.414 -26.469 -13.945 1 90.56 72 LEU B CA 1
ATOM 2217 C C . LEU B 1 72 ? 12.992 -25.953 -14.125 1 90.56 72 LEU B C 1
ATOM 2219 O O . LEU B 1 72 ? 12.695 -24.812 -13.773 1 90.56 72 LEU B O 1
ATOM 2223 N N . ALA B 1 73 ? 12.195 -26.781 -14.562 1 87.62 73 ALA B N 1
ATOM 2224 C CA . ALA B 1 73 ? 10.797 -26.406 -14.758 1 87.62 73 ALA B CA 1
ATOM 2225 C C . ALA B 1 73 ? 10.117 -26.109 -13.43 1 87.62 73 ALA B C 1
ATOM 2227 O O . ALA B 1 73 ? 9.352 -25.141 -13.32 1 87.62 73 ALA B O 1
ATOM 2228 N N . ALA B 1 74 ? 10.406 -26.891 -12.484 1 84.75 74 ALA B N 1
ATOM 2229 C CA . ALA B 1 74 ? 9.82 -26.703 -11.156 1 84.75 74 ALA B CA 1
ATOM 2230 C C . ALA B 1 74 ? 10.312 -25.391 -10.531 1 84.75 74 ALA B C 1
ATOM 2232 O O . ALA B 1 74 ? 9.531 -24.641 -9.953 1 84.75 74 ALA B O 1
ATOM 2233 N N . ALA B 1 75 ? 11.562 -25.203 -10.695 1 83.88 75 ALA B N 1
ATOM 2234 C CA . ALA B 1 75 ? 12.156 -23.984 -10.125 1 83.88 75 ALA B CA 1
ATOM 2235 C C . ALA B 1 75 ? 11.562 -22.734 -10.766 1 83.88 75 ALA B C 1
ATOM 2237 O O . ALA B 1 75 ? 11.266 -21.766 -10.07 1 83.88 75 ALA B O 1
ATOM 2238 N N . LEU B 1 76 ? 11.359 -22.797 -11.969 1 84.75 76 LEU B N 1
ATOM 2239 C CA . LEU B 1 76 ? 10.789 -21.672 -12.695 1 84.75 76 LEU B CA 1
ATOM 2240 C C . LEU B 1 76 ? 9.32 -21.469 -12.328 1 84.75 76 LEU B C 1
ATOM 2242 O O . LEU B 1 76 ? 8.844 -20.328 -12.266 1 84.75 76 LEU B O 1
ATOM 2246 N N . ALA B 1 77 ? 8.711 -22.547 -12.109 1 81.44 77 ALA B N 1
ATOM 2247 C CA . ALA B 1 77 ? 7.305 -22.469 -11.719 1 81.44 77 ALA B CA 1
ATOM 2248 C C . ALA B 1 77 ? 7.148 -21.812 -10.352 1 81.44 77 ALA B C 1
ATOM 2250 O O . ALA B 1 77 ? 6.223 -21.031 -10.133 1 81.44 77 ALA B O 1
ATOM 2251 N N . ILE B 1 78 ? 8.055 -22.109 -9.5 1 80.75 78 ILE B N 1
ATOM 2252 C CA . ILE B 1 78 ? 8.023 -21.547 -8.156 1 80.75 78 ILE B CA 1
ATOM 2253 C C . ILE B 1 78 ? 8.227 -20.047 -8.227 1 80.75 78 ILE B C 1
ATOM 2255 O O . ILE B 1 78 ? 7.527 -19.281 -7.555 1 80.75 78 ILE B O 1
ATOM 2259 N N . GLN B 1 79 ? 9.109 -19.688 -9.031 1 79.31 79 GLN B N 1
ATOM 2260 C CA . GLN B 1 79 ? 9.352 -18.266 -9.211 1 79.31 79 GLN B CA 1
ATOM 2261 C C . GLN B 1 79 ? 8.141 -17.562 -9.828 1 79.31 79 GLN B C 1
ATOM 2263 O O . GLN B 1 79 ? 7.797 -16.453 -9.445 1 79.31 79 GLN B O 1
ATOM 2268 N N . ALA B 1 80 ? 7.578 -18.219 -10.727 1 80.19 80 ALA B N 1
ATOM 2269 C CA . ALA B 1 80 ? 6.414 -17.656 -11.398 1 80.19 80 ALA B CA 1
ATOM 2270 C C . ALA B 1 80 ? 5.258 -17.453 -10.414 1 80.19 80 ALA B C 1
ATOM 2272 O O . ALA B 1 80 ? 4.496 -16.5 -10.531 1 80.19 80 ALA B O 1
ATOM 2273 N N . GLU B 1 81 ? 5.168 -18.391 -9.492 1 81.44 81 GLU B N 1
ATOM 2274 C CA . GLU B 1 81 ? 4.113 -18.281 -8.492 1 81.44 81 GLU B CA 1
ATOM 2275 C C . GLU B 1 81 ? 4.309 -17.047 -7.617 1 81.44 81 GLU B C 1
ATOM 2277 O O . GLU B 1 81 ? 3.344 -16.359 -7.293 1 81.44 81 GLU B O 1
ATOM 2282 N N . ALA B 1 82 ? 5.516 -16.766 -7.23 1 80.06 82 ALA B N 1
ATOM 2283 C CA . ALA B 1 82 ? 5.828 -15.594 -6.426 1 80.06 82 ALA B CA 1
ATOM 2284 C C . ALA B 1 82 ? 5.508 -14.312 -7.184 1 80.06 82 ALA B C 1
ATOM 2286 O O . ALA B 1 82 ? 4.969 -13.359 -6.609 1 80.06 82 ALA B O 1
ATOM 2287 N N . MET B 1 83 ? 5.75 -14.32 -8.391 1 82.12 83 MET B N 1
ATOM 2288 C CA . MET B 1 83 ? 5.484 -13.148 -9.219 1 82.12 83 MET B CA 1
ATOM 2289 C C . MET B 1 83 ? 3.984 -12.914 -9.367 1 82.12 83 MET B C 1
ATOM 2291 O O . MET B 1 83 ? 3.533 -11.773 -9.453 1 82.12 83 MET B O 1
ATOM 2295 N N . GLN B 1 84 ? 3.355 -13.977 -9.461 1 83.38 84 GLN B N 1
ATOM 2296 C CA . GLN B 1 84 ? 1.905 -13.844 -9.562 1 83.38 84 GLN B CA 1
ATOM 2297 C C . GLN B 1 84 ? 1.323 -13.227 -8.289 1 83.38 84 GLN B C 1
ATOM 2299 O O . GLN B 1 84 ? 0.435 -12.375 -8.359 1 83.38 84 GLN B O 1
ATOM 2304 N N . ALA B 1 85 ? 1.832 -13.711 -7.172 1 85.94 85 ALA B N 1
ATOM 2305 C CA . ALA B 1 85 ? 1.382 -13.148 -5.902 1 85.94 85 ALA B CA 1
ATOM 2306 C C . ALA B 1 85 ? 1.697 -11.656 -5.82 1 85.94 85 ALA B C 1
ATOM 2308 O O . ALA B 1 85 ? 0.877 -10.867 -5.348 1 85.94 85 ALA B O 1
ATOM 2309 N N . LEU B 1 86 ? 2.768 -11.281 -6.262 1 87.25 86 LEU B N 1
ATOM 2310 C CA . LEU B 1 86 ? 3.164 -9.883 -6.25 1 87.25 86 LEU B CA 1
ATOM 2311 C C . LEU B 1 86 ? 2.27 -9.055 -7.172 1 87.25 86 LEU B C 1
ATOM 2313 O O . LEU B 1 86 ? 1.933 -7.914 -6.855 1 87.25 86 LEU B O 1
ATOM 2317 N N . SER B 1 87 ? 2.031 -9.633 -8.289 1 87.69 87 SER B N 1
ATOM 2318 C CA . SER B 1 87 ? 1.123 -8.961 -9.211 1 87.69 87 SER B CA 1
ATOM 2319 C C . SER B 1 87 ? -0.238 -8.719 -8.57 1 87.69 87 SER B C 1
ATOM 2321 O O . SER B 1 87 ? -0.811 -7.633 -8.711 1 87.69 87 SER B O 1
ATOM 2323 N N . LEU B 1 88 ? -0.72 -9.695 -7.918 1 88.12 88 LEU B N 1
ATOM 2324 C CA . LEU B 1 88 ? -1.991 -9.562 -7.215 1 88.12 88 LEU B CA 1
ATOM 2325 C C . LEU B 1 88 ? -1.911 -8.469 -6.156 1 88.12 88 LEU B C 1
ATOM 2327 O O . LEU B 1 88 ? -2.83 -7.652 -6.027 1 88.12 88 LEU B O 1
ATOM 2331 N N . LEU B 1 89 ? -0.895 -8.438 -5.418 1 90.38 89 LEU B N 1
ATOM 2332 C CA . LEU B 1 89 ? -0.677 -7.41 -4.402 1 90.38 89 LEU B CA 1
ATOM 2333 C C . LEU B 1 89 ? -0.662 -6.02 -5.031 1 90.38 89 LEU B C 1
ATOM 2335 O O . LEU B 1 89 ? -1.28 -5.094 -4.508 1 90.38 89 LEU B O 1
ATOM 2339 N N . THR B 1 90 ? 0.031 -5.91 -6.109 1 92.44 90 THR B N 1
ATOM 2340 C CA . THR B 1 90 ? 0.115 -4.637 -6.812 1 92.44 90 THR B CA 1
ATOM 2341 C C . THR B 1 90 ? -1.271 -4.152 -7.227 1 92.44 90 THR B C 1
ATOM 2343 O O . THR B 1 90 ? -1.603 -2.979 -7.059 1 92.44 90 THR B O 1
ATOM 2346 N N . ASP B 1 91 ? -1.995 -5.051 -7.73 1 90.62 91 ASP B N 1
ATOM 2347 C CA . ASP B 1 91 ? -3.344 -4.695 -8.164 1 90.62 91 ASP B CA 1
ATOM 2348 C C . ASP B 1 91 ? -4.191 -4.227 -6.98 1 90.62 91 ASP B C 1
ATOM 2350 O O . ASP B 1 91 ? -4.949 -3.26 -7.098 1 90.62 91 ASP B O 1
ATOM 2354 N N . GLU B 1 92 ? -4.07 -4.922 -5.91 1 90.69 92 GLU B N 1
ATOM 2355 C CA . GLU B 1 92 ? -4.805 -4.539 -4.707 1 90.69 92 GLU B CA 1
ATOM 2356 C C . GLU B 1 92 ? -4.367 -3.166 -4.207 1 90.69 92 GLU B C 1
ATOM 2358 O O . GLU B 1 92 ? -5.203 -2.338 -3.846 1 90.69 92 GLU B O 1
ATOM 2363 N N . LEU B 1 93 ? -3.135 -2.975 -4.172 1 93.62 93 LEU B N 1
ATOM 2364 C CA . LEU B 1 93 ? -2.607 -1.687 -3.738 1 93.62 93 LEU B CA 1
ATOM 2365 C C . LEU B 1 93 ? -3.074 -0.568 -4.664 1 93.62 93 LEU B C 1
ATOM 2367 O O . LEU B 1 93 ? -3.412 0.525 -4.203 1 93.62 93 LEU B O 1
ATOM 2371 N N . ASP B 1 94 ? -3.039 -0.827 -5.949 1 93.5 94 ASP B N 1
ATOM 2372 C CA . ASP B 1 94 ? -3.5 0.147 -6.934 1 93.5 94 ASP B CA 1
ATOM 2373 C C . ASP B 1 94 ? -4.957 0.533 -6.68 1 93.5 94 ASP B C 1
ATOM 2375 O O . ASP B 1 94 ? -5.316 1.71 -6.766 1 93.5 94 ASP B O 1
ATOM 2379 N N . GLU B 1 95 ? -5.738 -0.417 -6.391 1 90.5 95 GLU B N 1
ATOM 2380 C CA . GLU B 1 95 ? -7.141 -0.153 -6.078 1 90.5 95 GLU B CA 1
ATOM 2381 C C . GLU B 1 95 ? -7.273 0.727 -4.836 1 90.5 95 GLU B C 1
ATOM 2383 O O . GLU B 1 95 ? -8.102 1.637 -4.801 1 90.5 95 GLU B O 1
ATOM 2388 N N . ILE B 1 96 ? -6.539 0.437 -3.871 1 91.38 96 ILE B N 1
ATOM 2389 C CA . ILE B 1 96 ? -6.566 1.216 -2.639 1 91.38 96 ILE B CA 1
ATOM 2390 C C . ILE B 1 96 ? -6.195 2.666 -2.936 1 91.38 96 ILE B C 1
ATOM 2392 O O . ILE B 1 96 ? -6.848 3.594 -2.451 1 91.38 96 ILE B O 1
ATOM 2396 N N . VAL B 1 97 ? -5.168 2.816 -3.732 1 93.5 97 VAL B N 1
ATOM 2397 C CA . VAL B 1 97 ? -4.711 4.156 -4.09 1 93.5 97 VAL B CA 1
ATOM 2398 C C . VAL B 1 97 ? -5.824 4.902 -4.82 1 93.5 97 VAL B C 1
ATOM 2400 O O . VAL B 1 97 ? -6.09 6.07 -4.535 1 93.5 97 VAL B O 1
ATOM 2403 N N . ARG B 1 98 ? -6.453 4.27 -5.73 1 89.44 98 ARG B N 1
ATOM 2404 C CA . ARG B 1 98 ? -7.535 4.887 -6.492 1 89.44 98 ARG B CA 1
ATOM 2405 C C . ARG B 1 98 ? -8.664 5.336 -5.57 1 89.44 98 ARG B C 1
ATOM 2407 O O . ARG B 1 98 ? -9.188 6.441 -5.719 1 89.44 98 ARG B O 1
ATOM 2414 N N . ASN B 1 99 ? -8.992 4.465 -4.684 1 86.62 99 ASN B N 1
ATOM 2415 C CA . ASN B 1 99 ? -10.055 4.793 -3.734 1 86.62 99 ASN B CA 1
ATOM 2416 C C . ASN B 1 99 ? -9.664 5.969 -2.842 1 86.62 99 ASN B C 1
ATOM 2418 O O . ASN B 1 99 ? -10.484 6.852 -2.574 1 86.62 99 ASN B O 1
ATOM 2422 N N . LEU B 1 100 ? -8.484 5.93 -2.424 1 89.25 100 LEU B N 1
ATOM 2423 C CA . LEU B 1 100 ? -8 7 -1.559 1 89.25 100 LEU B CA 1
ATOM 2424 C C . LEU B 1 100 ? -7.945 8.32 -2.312 1 89.25 100 LEU B C 1
ATOM 2426 O O . LEU B 1 100 ? -8.312 9.367 -1.767 1 89.25 100 LEU B O 1
ATOM 2430 N N . LYS B 1 101 ? -7.48 8.312 -3.537 1 88.38 101 LYS B N 1
ATOM 2431 C CA . LYS B 1 101 ? -7.418 9.523 -4.348 1 88.38 101 LYS B CA 1
ATOM 2432 C C . LYS B 1 101 ? -8.812 10.094 -4.594 1 88.38 101 LYS B C 1
ATOM 2434 O O . LYS B 1 101 ? -9 11.312 -4.59 1 88.38 101 LYS B O 1
ATOM 2439 N N . SER B 1 102 ? -9.719 9.227 -4.852 1 85.31 102 SER B N 1
ATOM 2440 C CA . SER B 1 102 ? -11.102 9.664 -5.016 1 85.31 102 SER B CA 1
ATOM 2441 C C . SER B 1 102 ? -11.625 10.328 -3.75 1 85.31 102 SER B C 1
ATOM 2443 O O . SER B 1 102 ? -12.297 11.359 -3.818 1 85.31 102 SER B O 1
ATOM 2445 N N . ARG B 1 103 ? -11.281 9.75 -2.643 1 80.19 103 ARG B N 1
ATOM 2446 C CA . ARG B 1 103 ? -11.688 10.289 -1.348 1 80.19 103 ARG B CA 1
ATOM 2447 C C . ARG B 1 103 ? -11.047 11.641 -1.086 1 80.19 103 ARG B C 1
ATOM 2449 O O . ARG B 1 103 ? -11.688 12.547 -0.542 1 80.19 103 ARG B O 1
ATOM 2456 N N . LEU B 1 104 ? -9.805 11.75 -1.441 1 81.25 104 LEU B N 1
ATOM 2457 C CA . LEU B 1 104 ? -9.055 12.969 -1.185 1 81.25 104 LEU B CA 1
ATOM 2458 C C . LEU B 1 104 ? -9.414 14.055 -2.193 1 81.25 104 LEU B C 1
ATOM 2460 O O . LEU B 1 104 ? -9.398 15.242 -1.864 1 81.25 104 LEU B O 1
ATOM 2464 N N . GLY B 1 105 ? -9.516 13.742 -3.557 1 70.19 105 GLY B N 1
ATOM 2465 C CA . GLY B 1 105 ? -9.93 14.703 -4.57 1 70.19 105 GLY B CA 1
ATOM 2466 C C . GLY B 1 105 ? -11.336 15.227 -4.348 1 70.19 105 GLY B C 1
ATOM 2467 O O . GLY B 1 105 ? -11.633 16.375 -4.691 1 70.19 105 GLY B O 1
ATOM 2468 N N . ASN B 1 106 ? -12.273 14.312 -4.039 1 54.91 106 ASN B N 1
ATOM 2469 C CA . ASN B 1 106 ? -13.641 14.766 -3.777 1 54.91 106 ASN B CA 1
ATOM 2470 C C . ASN B 1 106 ? -13.68 15.781 -2.643 1 54.91 106 ASN B C 1
ATOM 2472 O O . ASN B 1 106 ? -14.578 16.625 -2.598 1 54.91 106 ASN B O 1
ATOM 2476 N N . GLU B 1 107 ? -12.859 15.734 -1.69 1 50.59 107 GLU B N 1
ATOM 2477 C CA . GLU B 1 107 ? -12.906 16.734 -0.632 1 50.59 107 GLU B CA 1
ATOM 2478 C C . GLU B 1 107 ? -12.656 18.141 -1.187 1 50.59 107 GLU B C 1
ATOM 2480 O O . GLU B 1 107 ? -13.172 19.125 -0.658 1 50.59 107 GLU B O 1
ATOM 2485 N N . GLU B 1 108 ? -11.742 18.312 -2.178 1 45.41 108 GLU B N 1
ATOM 2486 C CA . GLU B 1 108 ? -11.609 19.656 -2.703 1 45.41 108 GLU B CA 1
ATOM 2487 C C . GLU B 1 108 ? -12.875 20.109 -3.424 1 45.41 108 GLU B C 1
ATOM 2489 O O . GLU B 1 108 ? -13.086 21.297 -3.648 1 45.41 108 GLU B O 1
ATOM 2494 N N . GLN B 1 109 ? -13.547 19.203 -4.176 1 41.88 109 GLN B N 1
ATOM 2495 C CA . GLN B 1 109 ? -14.742 19.656 -4.879 1 41.88 109 GLN B CA 1
ATOM 2496 C C . GLN B 1 109 ? -15.984 19.547 -3.99 1 41.88 109 GLN B C 1
ATOM 2498 O O . GLN B 1 109 ? -16.391 18.438 -3.641 1 41.88 109 GLN B O 1
ATOM 2503 N N . THR B 1 110 ? -16.234 20.359 -3.111 1 36.94 110 THR B N 1
ATOM 2504 C CA . THR B 1 110 ? -17.391 20.578 -2.242 1 36.94 110 THR B CA 1
ATOM 2505 C C . THR B 1 110 ? -18.688 20.297 -2.986 1 36.94 110 THR B C 1
ATOM 2507 O O . THR B 1 110 ? -19.781 20.594 -2.479 1 36.94 110 THR B O 1
ATOM 2510 N N . THR B 1 111 ? -18.797 20.406 -4.379 1 36.06 111 THR B N 1
ATOM 2511 C CA . THR B 1 111 ? -20.203 20.453 -4.734 1 36.06 111 THR B CA 1
ATOM 2512 C C . THR B 1 111 ? -20.938 19.219 -4.195 1 36.06 111 THR B C 1
ATOM 2514 O O . THR B 1 111 ? -20.297 18.234 -3.836 1 36.06 111 THR B O 1
ATOM 2517 N N . GLU B 1 112 ? -22.281 18.922 -4.684 1 36.12 112 GLU B N 1
ATOM 2518 C CA . GLU B 1 112 ? -23.484 18.188 -4.32 1 36.12 112 GLU B CA 1
ATOM 2519 C C . GLU B 1 112 ? -23.234 16.672 -4.336 1 36.12 112 GLU B C 1
ATOM 2521 O O . GLU B 1 112 ? -24.172 15.891 -4.461 1 36.12 112 GLU B O 1
ATOM 2526 N N . LYS B 1 113 ? -22 16.328 -4.766 1 40.47 113 LYS B N 1
ATOM 2527 C CA . LYS B 1 113 ? -22.172 14.922 -5.148 1 40.47 113 LYS B CA 1
ATOM 2528 C C . LYS B 1 113 ? -22.281 14.023 -3.92 1 40.47 113 LYS B C 1
ATOM 2530 O O . LYS B 1 113 ? -21.75 14.352 -2.857 1 40.47 113 LYS B O 1
ATOM 2535 N N . LYS B 1 114 ? -22.984 12.93 -4.066 1 37.12 114 LYS B N 1
ATOM 2536 C CA . LYS B 1 114 ? -23.516 11.867 -3.221 1 37.12 114 LYS B CA 1
ATOM 2537 C C . LYS B 1 114 ? -22.406 11.117 -2.502 1 37.12 114 LYS B C 1
ATOM 2539 O O . LYS B 1 114 ? -21.344 10.891 -3.072 1 37.12 114 LYS B O 1
ATOM 2544 N N . PRO B 1 115 ? -22.328 11.148 -1.242 1 33.16 115 PRO B N 1
ATOM 2545 C CA . PRO B 1 115 ? -21.375 10.367 -0.442 1 33.16 115 PRO B CA 1
ATOM 2546 C C . PRO B 1 115 ? -20.938 9.078 -1.132 1 33.16 115 PRO B C 1
ATOM 2548 O O . PRO B 1 115 ? -21.781 8.312 -1.606 1 33.16 115 PRO B O 1
ATOM 2551 N N . ARG B 1 116 ? -19.875 9.164 -1.859 1 42.06 116 ARG B N 1
ATOM 2552 C CA . ARG B 1 116 ? -19.391 7.91 -2.436 1 42.06 116 ARG B CA 1
ATOM 2553 C C . ARG B 1 116 ? -19.562 6.758 -1.451 1 42.06 116 ARG B C 1
ATOM 2555 O O . ARG B 1 116 ? -19.219 6.883 -0.276 1 42.06 116 ARG B O 1
ATOM 2562 N N . LYS B 1 117 ? -20.266 5.742 -1.69 1 37.16 117 LYS B N 1
ATOM 2563 C CA . LYS B 1 117 ? -20.578 4.508 -0.975 1 37.16 117 LYS B CA 1
ATOM 2564 C C . LYS B 1 117 ? -19.328 3.914 -0.332 1 37.16 117 LYS B C 1
ATOM 2566 O O . LYS B 1 117 ? -18.328 3.686 -1.009 1 37.16 117 LYS B O 1
ATOM 2571 N N . LYS B 1 118 ? -18.797 4.25 0.887 1 39.09 118 LYS B N 1
ATOM 2572 C CA . LYS B 1 118 ? -17.844 3.516 1.726 1 39.09 118 LYS B CA 1
ATOM 2573 C C . LYS B 1 118 ? -17.578 2.119 1.167 1 39.09 118 LYS B C 1
ATOM 2575 O O . LYS B 1 118 ? -18.5 1.456 0.684 1 39.09 118 LYS B O 1
ATOM 2580 N N . ARG B 1 119 ? -16.453 1.842 0.58 1 43.72 119 ARG B N 1
ATOM 2581 C CA . ARG B 1 119 ? -16.234 0.42 0.332 1 43.72 119 ARG B CA 1
ATOM 2582 C C . ARG B 1 119 ? -17.078 -0.433 1.265 1 43.72 119 ARG B C 1
ATOM 2584 O O . ARG B 1 119 ? -16.922 -0.385 2.484 1 43.72 119 ARG B O 1
ATOM 2591 N N . SER B 1 120 ? -18.359 -0.483 1.102 1 42.16 120 SER B N 1
ATOM 2592 C CA . SER B 1 120 ? -19.312 -1.271 1.879 1 42.16 120 SER B CA 1
ATOM 2593 C C . SER B 1 120 ? -18.641 -2.498 2.49 1 42.16 120 SER B C 1
ATOM 2595 O O . SER B 1 120 ? -17.984 -3.268 1.787 1 42.16 120 SER B O 1
ATOM 2597 N N . ARG B 1 121 ? -18 -2.385 3.666 1 54.25 121 ARG B N 1
ATOM 2598 C CA . ARG B 1 121 ? -17.672 -3.65 4.32 1 54.25 121 ARG B CA 1
ATOM 2599 C C . ARG B 1 121 ? -18.672 -4.734 3.936 1 54.25 121 ARG B C 1
ATOM 2601 O O . ARG B 1 121 ? -19.547 -5.094 4.734 1 54.25 121 ARG B O 1
ATOM 2608 N N . SER B 1 122 ? -18.953 -4.602 2.691 1 63.09 122 SER B N 1
ATOM 2609 C CA . SER B 1 122 ? -19.953 -5.625 2.373 1 63.09 122 SER B CA 1
ATOM 2610 C C . SER B 1 122 ? -19.406 -7.023 2.643 1 63.09 122 SER B C 1
ATOM 2612 O O . SER B 1 122 ? -18.188 -7.246 2.584 1 63.09 122 SER B O 1
ATOM 2614 N N . THR B 1 123 ? -20.109 -7.691 3.287 1 75.88 123 THR B N 1
ATOM 2615 C CA . THR B 1 123 ? -19.766 -9.062 3.646 1 75.88 123 THR B CA 1
ATOM 2616 C C . THR B 1 123 ? -19.297 -9.844 2.422 1 75.88 123 THR B C 1
ATOM 2618 O O . THR B 1 123 ? -19.812 -9.648 1.319 1 75.88 123 THR B O 1
ATOM 2621 N N . LYS B 1 124 ? -18.266 -10.391 2.484 1 83 124 LYS B N 1
ATOM 2622 C CA . LYS B 1 124 ? -17.703 -11.211 1.417 1 83 124 LYS B CA 1
ATOM 2623 C C . LYS B 1 124 ? -17.734 -12.688 1.787 1 83 124 LYS B C 1
ATOM 2625 O O . LYS B 1 124 ? -17.875 -13.039 2.961 1 83 124 LYS B O 1
ATOM 2630 N N . THR B 1 125 ? -17.734 -13.516 0.739 1 87.25 125 THR B N 1
ATOM 2631 C CA . THR B 1 125 ? -17.641 -14.953 0.95 1 87.25 125 THR B CA 1
ATOM 2632 C C . THR B 1 125 ? -16.344 -15.305 1.691 1 87.25 125 THR B C 1
ATOM 2634 O O . THR B 1 125 ? -15.281 -14.766 1.389 1 87.25 125 THR B O 1
ATOM 2637 N N . ASP B 1 126 ? -16.516 -16.172 2.609 1 86.88 126 ASP B N 1
ATOM 2638 C CA . ASP B 1 126 ? -15.352 -16.5 3.43 1 86.88 126 ASP B CA 1
ATOM 2639 C C . ASP B 1 126 ? -14.359 -17.359 2.652 1 86.88 126 ASP B C 1
ATOM 2641 O O . ASP B 1 126 ? -14.75 -18.109 1.749 1 86.88 126 ASP B O 1
ATOM 2645 N N . ASN B 1 127 ? -13.18 -17.391 3.051 1 88.75 127 ASN B N 1
ATOM 2646 C CA . ASN B 1 127 ? -12.086 -18.078 2.381 1 88.75 127 ASN B CA 1
ATOM 2647 C C . ASN B 1 127 ? -12.25 -19.594 2.461 1 88.75 127 ASN B C 1
ATOM 2649 O O . ASN B 1 127 ? -11.883 -20.312 1.526 1 88.75 127 ASN B O 1
ATOM 2653 N N . ALA B 1 128 ? -12.75 -19.969 3.549 1 92.62 128 ALA B N 1
ATOM 2654 C CA . ALA B 1 128 ? -12.945 -21.406 3.727 1 92.62 128 ALA B CA 1
ATOM 2655 C C . ALA B 1 128 ? -13.891 -21.969 2.666 1 92.62 128 ALA B C 1
ATOM 2657 O O . ALA B 1 128 ? -13.656 -23.062 2.139 1 92.62 128 ALA B O 1
ATOM 2658 N N . THR B 1 129 ? -14.906 -21.266 2.416 1 94.12 129 THR B N 1
ATOM 2659 C CA . THR B 1 129 ? -15.852 -21.672 1.384 1 94.12 129 THR B CA 1
ATOM 2660 C C . THR B 1 129 ? -15.18 -21.703 0.015 1 94.12 129 THR B C 1
ATOM 2662 O O . THR B 1 129 ? -15.359 -22.656 -0.749 1 94.12 129 THR B O 1
ATOM 2665 N N . LEU B 1 130 ? -14.414 -20.75 -0.31 1 95.25 130 LEU B N 1
ATOM 2666 C CA . LEU B 1 130 ? -13.711 -20.688 -1.584 1 95.25 130 LEU B CA 1
ATOM 2667 C C . LEU B 1 130 ? -12.727 -21.844 -1.716 1 95.25 130 LEU B C 1
ATOM 2669 O O . LEU B 1 130 ? -12.617 -22.453 -2.783 1 95.25 130 LEU B O 1
ATOM 2673 N N . ARG B 1 131 ? -12.109 -22.109 -0.631 1 95.69 131 ARG B N 1
ATOM 2674 C CA . ARG B 1 131 ? -11.156 -23.203 -0.588 1 95.69 131 ARG B CA 1
ATOM 2675 C C . ARG B 1 131 ? -11.836 -24.531 -0.924 1 95.69 131 ARG B C 1
ATOM 2677 O O . ARG B 1 131 ? -11.352 -25.297 -1.764 1 95.69 131 ARG B O 1
ATOM 2684 N N . GLN B 1 132 ? -12.906 -24.781 -0.264 1 96 132 GLN B N 1
ATOM 2685 C CA . GLN B 1 132 ? -13.633 -26.016 -0.483 1 96 132 GLN B CA 1
ATOM 2686 C C . GLN B 1 132 ? -14.133 -26.125 -1.921 1 96 132 GLN B C 1
ATOM 2688 O O . GLN B 1 132 ? -14.055 -27.188 -2.539 1 96 132 GLN B O 1
ATOM 2693 N N . LEU B 1 133 ? -14.664 -25.094 -2.381 1 96.19 133 LEU B N 1
ATOM 2694 C CA . LEU B 1 133 ? -15.188 -25.078 -3.744 1 96.19 133 LEU B CA 1
ATOM 2695 C C . LEU B 1 133 ? -14.062 -25.281 -4.758 1 96.19 133 LEU B C 1
ATOM 2697 O O . LEU B 1 133 ? -14.266 -25.906 -5.797 1 96.19 133 LEU B O 1
ATOM 2701 N N . MET B 1 134 ? -12.922 -24.75 -4.469 1 97.19 134 MET B N 1
ATOM 2702 C CA . MET B 1 134 ? -11.773 -24.906 -5.352 1 97.19 134 MET B CA 1
ATOM 2703 C C . MET B 1 134 ? -11.336 -26.375 -5.414 1 97.19 134 MET B C 1
ATOM 2705 O O . MET B 1 134 ? -11.055 -26.891 -6.492 1 97.19 134 MET B O 1
ATOM 2709 N N . ILE B 1 135 ? -11.328 -26.984 -4.23 1 96.88 135 ILE B N 1
ATOM 2710 C CA . ILE B 1 135 ? -10.984 -28.406 -4.176 1 96.88 135 ILE B CA 1
ATOM 2711 C C . ILE B 1 135 ? -12 -29.203 -4.977 1 96.88 135 ILE B C 1
ATOM 2713 O O . ILE B 1 135 ? -11.625 -30.062 -5.785 1 96.88 135 ILE B O 1
ATOM 2717 N N . GLU B 1 136 ? -13.242 -28.922 -4.723 1 96.5 136 GLU B N 1
ATOM 2718 C CA . GLU B 1 136 ? -14.312 -29.594 -5.445 1 96.5 136 GLU B CA 1
ATOM 2719 C C . GLU B 1 136 ? -14.172 -29.406 -6.953 1 96.5 136 GLU B C 1
ATOM 2721 O O . GLU B 1 136 ? -14.336 -30.344 -7.727 1 96.5 136 GLU B O 1
ATOM 2726 N N . ALA B 1 137 ? -13.891 -28.203 -7.375 1 97.31 137 ALA B N 1
ATOM 2727 C CA . ALA B 1 137 ? -13.727 -27.875 -8.789 1 97.31 137 ALA B CA 1
ATOM 2728 C C . ALA B 1 137 ? -12.594 -28.688 -9.406 1 97.31 137 ALA B C 1
ATOM 2730 O O . ALA B 1 137 ? -12.758 -29.266 -10.484 1 97.31 137 ALA B O 1
ATOM 2731 N N . LEU B 1 138 ? -11.477 -28.734 -8.719 1 97.12 138 LEU B N 1
ATOM 2732 C CA . LEU B 1 138 ? -10.312 -29.438 -9.25 1 97.12 138 LEU B CA 1
ATOM 2733 C C . LEU B 1 138 ? -10.555 -30.938 -9.297 1 97.12 138 LEU B C 1
ATOM 2735 O O . LEU B 1 138 ? -10.141 -31.609 -10.242 1 97.12 138 LEU B O 1
ATOM 2739 N N . GLN B 1 139 ? -11.234 -31.484 -8.305 1 95.81 139 GLN B N 1
ATOM 2740 C CA . GLN B 1 139 ? -11.594 -32.906 -8.328 1 95.81 139 GLN B CA 1
ATOM 2741 C C . GLN B 1 139 ? -12.523 -33.219 -9.492 1 95.81 139 GLN B C 1
ATOM 2743 O O . GLN B 1 139 ? -12.344 -34.219 -10.18 1 95.81 139 GLN B O 1
ATOM 2748 N N . HIS B 1 140 ? -13.445 -32.375 -9.68 1 95.94 140 HIS B N 1
ATOM 2749 C CA . HIS B 1 140 ? -14.391 -32.531 -10.781 1 95.94 140 HIS B CA 1
ATOM 2750 C C . HIS B 1 140 ? -13.695 -32.438 -12.125 1 95.94 140 HIS B C 1
ATOM 2752 O O . HIS B 1 140 ? -14.078 -33.125 -13.078 1 95.94 140 HIS B O 1
ATOM 2758 N N . LEU B 1 141 ? -12.617 -31.672 -12.227 1 96.06 141 LEU B N 1
ATOM 2759 C CA . LEU B 1 141 ? -11.938 -31.406 -13.492 1 96.06 141 LEU B CA 1
ATOM 2760 C C . LEU B 1 141 ? -10.719 -32.312 -13.664 1 96.06 141 LEU B C 1
ATOM 2762 O O . LEU B 1 141 ? -9.875 -32.062 -14.531 1 96.06 141 LEU B O 1
ATOM 2766 N N . GLY B 1 142 ? -10.516 -33.312 -12.758 1 94.56 142 GLY B N 1
ATOM 2767 C CA . GLY B 1 142 ? -9.477 -34.312 -12.945 1 94.56 142 GLY B CA 1
ATOM 2768 C C . GLY B 1 142 ? -8.211 -34 -12.156 1 94.56 142 GLY B C 1
ATOM 2769 O O . GLY B 1 142 ? -7.152 -34.594 -12.43 1 94.56 142 GLY B O 1
ATOM 2770 N N . GLY B 1 143 ? -8.219 -33.094 -11.25 1 95.44 143 GLY B N 1
ATOM 2771 C CA . GLY B 1 143 ? -7.117 -32.844 -10.336 1 95.44 143 GLY B CA 1
ATOM 2772 C C . GLY B 1 143 ? -6.203 -31.719 -10.805 1 95.44 143 GLY B C 1
ATOM 2773 O O . GLY B 1 143 ? -5.379 -31.219 -10.031 1 95.44 143 GLY B O 1
ATOM 2774 N N . SER B 1 144 ? -6.285 -31.422 -12.102 1 94.88 144 SER B N 1
ATOM 2775 C CA . SER B 1 144 ? -5.477 -30.391 -12.734 1 94.88 144 SER B CA 1
ATOM 2776 C C . SER B 1 144 ? -6.258 -29.672 -13.828 1 94.88 144 SER B C 1
ATOM 2778 O O . SER B 1 144 ? -6.867 -30.328 -14.688 1 94.88 144 SER B O 1
ATOM 2780 N N . SER B 1 145 ? -6.281 -28.328 -13.766 1 96.44 145 SER B N 1
ATOM 2781 C CA . SER B 1 145 ? -7.062 -27.578 -14.742 1 96.44 145 SER B CA 1
ATOM 2782 C C . SER B 1 145 ? -6.59 -26.141 -14.836 1 96.44 145 SER B C 1
ATOM 2784 O O . SER B 1 145 ? -5.836 -25.672 -13.984 1 96.44 145 SER B O 1
ATOM 2786 N N . GLN B 1 146 ? -7.027 -25.5 -15.883 1 96 146 GLN B N 1
ATOM 2787 C CA . GLN B 1 146 ? -6.727 -24.094 -16.078 1 96 146 GLN B CA 1
ATOM 2788 C C . GLN B 1 146 ? -7.492 -23.219 -15.086 1 96 146 GLN B C 1
ATOM 2790 O O . GLN B 1 146 ? -8.648 -23.5 -14.766 1 96 146 GLN B O 1
ATOM 2795 N N . LYS B 1 147 ? -6.832 -22.141 -14.719 1 94.62 147 LYS B N 1
ATOM 2796 C CA . LYS B 1 147 ? -7.406 -21.172 -13.781 1 94.62 147 LYS B CA 1
ATOM 2797 C C . LYS B 1 147 ? -8.828 -20.797 -14.188 1 94.62 147 LYS B C 1
ATOM 2799 O O . LYS B 1 147 ? -9.75 -20.875 -13.375 1 94.62 147 LYS B O 1
ATOM 2804 N N . ASN B 1 148 ? -9.023 -20.406 -15.461 1 94.81 148 ASN B N 1
ATOM 2805 C CA . ASN B 1 148 ? -10.32 -19.906 -15.922 1 94.81 148 ASN B CA 1
ATOM 2806 C C . ASN B 1 148 ? -11.406 -20.984 -15.82 1 94.81 148 ASN B C 1
ATOM 2808 O O . ASN B 1 148 ? -12.555 -20.672 -15.516 1 94.81 148 ASN B O 1
ATOM 2812 N N . GLU B 1 149 ? -10.992 -22.172 -16.078 1 97.31 149 GLU B N 1
ATOM 2813 C CA . GLU B 1 149 ? -11.945 -23.281 -15.977 1 97.31 149 GLU B CA 1
ATOM 2814 C C . GLU B 1 149 ? -12.367 -23.516 -14.523 1 97.31 149 GLU B C 1
ATOM 2816 O O . GLU B 1 149 ? -13.547 -23.75 -14.242 1 97.31 149 GLU B O 1
ATOM 2821 N N . VAL B 1 150 ? -11.453 -23.484 -13.648 1 97.44 150 VAL B N 1
ATOM 2822 C CA . VAL B 1 150 ? -11.719 -23.656 -12.219 1 97.44 150 VAL B CA 1
ATOM 2823 C C . VAL B 1 150 ? -12.641 -22.547 -11.727 1 97.44 150 VAL B C 1
ATOM 2825 O O . VAL B 1 150 ? -13.656 -22.812 -11.086 1 97.44 150 VAL B O 1
ATOM 2828 N N . LEU B 1 151 ? -12.336 -21.328 -12.094 1 96.12 151 LEU B N 1
ATOM 2829 C CA . LEU B 1 151 ? -13.117 -20.188 -11.656 1 96.12 151 LEU B CA 1
ATOM 2830 C C . LEU B 1 151 ? -14.531 -20.25 -12.211 1 96.12 151 LEU B C 1
ATOM 2832 O O . LEU B 1 151 ? -15.484 -19.875 -11.523 1 96.12 151 LEU B O 1
ATOM 2836 N N . LYS B 1 152 ? -14.672 -20.688 -13.422 1 96.12 152 LYS B N 1
ATOM 2837 C CA . LYS B 1 152 ? -15.992 -20.844 -14.023 1 96.12 152 LYS B CA 1
ATOM 2838 C C . LYS B 1 152 ? -16.844 -21.828 -13.234 1 96.12 152 LYS B C 1
ATOM 2840 O O . LYS B 1 152 ? -18.016 -21.578 -12.969 1 96.12 152 LYS B O 1
ATOM 2845 N N . TYR B 1 153 ? -16.281 -22.953 -12.961 1 96.81 153 TYR B N 1
ATOM 2846 C CA . TYR B 1 153 ? -16.969 -23.953 -12.148 1 96.81 153 TYR B CA 1
ATOM 2847 C C . TYR B 1 153 ? -17.406 -23.359 -10.812 1 96.81 153 TYR B C 1
ATOM 2849 O O . TYR B 1 153 ? -18.547 -23.531 -10.391 1 96.81 153 TYR B O 1
ATOM 2857 N N . MET B 1 154 ? -16.5 -22.656 -10.078 1 96.25 154 MET B N 1
ATOM 2858 C CA . MET B 1 154 ? -16.797 -22.047 -8.789 1 96.25 154 MET B CA 1
ATOM 2859 C C . MET B 1 154 ? -17.906 -21.016 -8.906 1 96.25 154 MET B C 1
ATOM 2861 O O . MET B 1 154 ? -18.766 -20.922 -8.039 1 96.25 154 MET B O 1
ATOM 2865 N N . GLU B 1 155 ? -17.844 -20.234 -9.953 1 94.44 155 GLU B N 1
ATOM 2866 C CA . GLU B 1 155 ? -18.844 -19.203 -10.188 1 94.44 155 GLU B CA 1
ATOM 2867 C C . GLU B 1 155 ? -20.25 -19.812 -10.289 1 94.44 155 GLU B C 1
ATOM 2869 O O . GLU B 1 155 ? -21.203 -19.281 -9.734 1 94.44 155 GLU B O 1
ATOM 2874 N N . GLN B 1 156 ? -20.375 -20.859 -10.992 1 94.94 156 GLN B N 1
ATOM 2875 C CA . GLN B 1 156 ? -21.641 -21.547 -11.148 1 94.94 156 GLN B CA 1
ATOM 2876 C C . GLN B 1 156 ? -22.188 -22.016 -9.805 1 94.94 156 GLN B C 1
ATOM 2878 O O . GLN B 1 156 ? -23.391 -21.906 -9.539 1 94.94 156 GLN B O 1
ATOM 2883 N N . LYS B 1 157 ? -21.328 -22.531 -8.953 1 94.19 157 LYS B N 1
ATOM 2884 C CA . LYS B 1 157 ? -21.734 -23.047 -7.652 1 94.19 157 LYS B CA 1
ATOM 2885 C C . LYS B 1 157 ? -22.062 -21.922 -6.691 1 94.19 157 LYS B C 1
ATOM 2887 O O . LYS B 1 157 ? -22.875 -22.094 -5.777 1 94.19 157 LYS B O 1
ATOM 2892 N N . LEU B 1 158 ? -21.469 -20.828 -6.898 1 92.25 158 LEU B N 1
ATOM 2893 C CA . LEU B 1 158 ? -21.641 -19.688 -6 1 92.25 158 LEU B CA 1
ATOM 2894 C C . LEU B 1 158 ? -22.812 -18.828 -6.445 1 92.25 158 LEU B C 1
ATOM 2896 O O . LEU B 1 158 ? -23.188 -17.891 -5.742 1 92.25 158 LEU B O 1
ATOM 2900 N N . GLN B 1 159 ? -23.312 -19.109 -7.574 1 87.19 159 GLN B N 1
ATOM 2901 C CA . GLN B 1 159 ? -24.438 -18.328 -8.086 1 87.19 159 GLN B CA 1
ATOM 2902 C C . GLN B 1 159 ? -25.547 -18.203 -7.043 1 87.19 159 GLN B C 1
ATOM 2904 O O . GLN B 1 159 ? -26 -19.203 -6.496 1 87.19 159 GLN B O 1
ATOM 2909 N N . GLY B 1 160 ? -25.922 -16.984 -6.793 1 85.94 160 GLY B N 1
ATOM 2910 C CA . GLY B 1 160 ? -26.969 -16.734 -5.82 1 85.94 160 GLY B CA 1
ATOM 2911 C C . GLY B 1 160 ? -26.453 -16.656 -4.395 1 85.94 160 GLY B C 1
ATOM 2912 O O . GLY B 1 160 ? -27.203 -16.312 -3.477 1 85.94 160 GLY B O 1
ATOM 2913 N N . LYS B 1 161 ? -25.281 -17.109 -4.18 1 88.38 161 LYS B N 1
ATOM 2914 C CA . LYS B 1 161 ? -24.719 -17.141 -2.83 1 88.38 161 LYS B CA 1
ATOM 2915 C C . LYS B 1 161 ? -23.734 -16.016 -2.609 1 88.38 161 LYS B C 1
ATOM 2917 O O . LYS B 1 161 ? -23.328 -15.75 -1.477 1 88.38 161 LYS B O 1
ATOM 2922 N N . LEU B 1 162 ? -23.344 -15.414 -3.689 1 87.06 162 LEU B N 1
ATOM 2923 C CA . LEU B 1 162 ? -22.359 -14.344 -3.584 1 87.06 162 LEU B CA 1
ATOM 2924 C C . LEU B 1 162 ? -22.953 -13.117 -2.91 1 87.06 162 LEU B C 1
ATOM 2926 O O . LEU B 1 162 ? -24.109 -12.773 -3.158 1 87.06 162 LEU B O 1
ATOM 2930 N N . LEU B 1 163 ? -22.141 -12.602 -2.105 1 86.19 163 LEU B N 1
ATOM 2931 C CA . LEU B 1 163 ? -22.547 -11.406 -1.366 1 86.19 163 LEU B CA 1
ATOM 2932 C C . LEU B 1 163 ? -22.203 -10.141 -2.145 1 86.19 163 LEU B C 1
ATOM 2934 O O . LEU B 1 163 ? -21.406 -10.188 -3.09 1 86.19 163 LEU B O 1
ATOM 2938 N N . PRO B 1 164 ? -22.797 -9.07 -1.819 1 83.12 164 PRO B N 1
ATOM 2939 C CA . PRO B 1 164 ? -22.562 -7.824 -2.562 1 83.12 164 PRO B CA 1
ATOM 2940 C C . PRO B 1 164 ? -21.094 -7.453 -2.66 1 83.12 164 PRO B C 1
ATOM 2942 O O . PRO B 1 164 ? -20.641 -6.98 -3.705 1 83.12 164 PRO B O 1
ATOM 2945 N N . GLY B 1 165 ? -20.359 -7.703 -1.665 1 86.38 165 GLY B N 1
ATOM 2946 C CA . GLY B 1 165 ? -18.938 -7.395 -1.685 1 86.38 165 GLY B CA 1
ATOM 2947 C C . GLY B 1 165 ? -18.156 -8.258 -2.652 1 86.38 165 GLY B C 1
ATOM 2948 O O . GLY B 1 165 ? -17.109 -7.84 -3.158 1 86.38 165 GLY B O 1
ATOM 2949 N N . ASP B 1 166 ? -18.719 -9.391 -2.902 1 89.06 166 ASP B N 1
ATOM 2950 C CA . ASP B 1 166 ? -18.062 -10.344 -3.791 1 89.06 166 ASP B CA 1
ATOM 2951 C C . ASP B 1 166 ? -18.156 -9.891 -5.246 1 89.06 166 ASP B C 1
ATOM 2953 O O . ASP B 1 166 ? -17.281 -10.195 -6.055 1 89.06 166 ASP B O 1
ATOM 2957 N N . LEU B 1 167 ? -19.219 -9.156 -5.473 1 87.62 167 LEU B N 1
ATOM 2958 C CA . LEU B 1 167 ? -19.531 -8.844 -6.863 1 87.62 167 LEU B CA 1
ATOM 2959 C C . LEU B 1 167 ? -18.938 -7.504 -7.27 1 87.62 167 LEU B C 1
ATOM 2961 O O . LEU B 1 167 ? -18.984 -7.133 -8.445 1 87.62 167 LEU B O 1
ATOM 2965 N N . GLU B 1 168 ? -18.312 -6.871 -6.348 1 86.12 168 GLU B N 1
ATOM 2966 C CA . GLU B 1 168 ? -17.688 -5.594 -6.68 1 86.12 168 GLU B CA 1
ATOM 2967 C C . GLU B 1 168 ? -16.594 -5.777 -7.727 1 86.12 168 GLU B C 1
ATOM 2969 O O . GLU B 1 168 ? -15.789 -6.703 -7.633 1 86.12 168 GLU B O 1
ATOM 2974 N N . TRP B 1 169 ? -16.672 -4.852 -8.727 1 84.25 169 TRP B N 1
ATOM 2975 C CA . TRP B 1 169 ? -15.703 -4.906 -9.82 1 84.25 169 TRP B CA 1
ATOM 2976 C C . TRP B 1 169 ? -14.453 -4.109 -9.477 1 84.25 169 TRP B C 1
ATOM 2978 O O . TRP B 1 169 ? -14.539 -2.98 -8.984 1 84.25 169 TRP B O 1
ATOM 2988 N N . ARG B 1 170 ? -13.344 -4.691 -9.672 1 81 170 ARG B N 1
ATOM 2989 C CA . ARG B 1 170 ? -12.062 -4.016 -9.461 1 81 170 ARG B CA 1
ATOM 2990 C C . ARG B 1 170 ? -11.398 -3.672 -10.789 1 81 170 ARG B C 1
ATOM 2992 O O . ARG B 1 170 ? -11 -4.566 -11.539 1 81 170 ARG B O 1
ATOM 2999 N N . ASP B 1 171 ? -11.258 -2.463 -11.055 1 79.38 171 ASP B N 1
ATOM 3000 C CA . ASP B 1 171 ? -10.695 -1.989 -12.312 1 79.38 171 ASP B CA 1
ATOM 3001 C C . ASP B 1 171 ? -9.227 -2.385 -12.438 1 79.38 171 ASP B C 1
ATOM 3003 O O . ASP B 1 171 ? -8.75 -2.688 -13.539 1 79.38 171 ASP B O 1
ATOM 3007 N N . SER B 1 172 ? -8.609 -2.395 -11.344 1 75.88 172 SER B N 1
ATOM 3008 C CA . SER B 1 172 ? -7.176 -2.662 -11.367 1 75.88 172 SER B CA 1
ATOM 3009 C C . SER B 1 172 ? -6.887 -4.109 -11.75 1 75.88 172 SER B C 1
ATOM 3011 O O . SER B 1 172 ? -5.93 -4.383 -12.477 1 75.88 172 SER B O 1
ATOM 3013 N N . CYS B 1 173 ? -7.77 -4.965 -11.234 1 72.62 173 CYS B N 1
ATOM 3014 C CA . CYS B 1 173 ? -7.578 -6.387 -11.484 1 72.62 173 CYS B CA 1
ATOM 3015 C C . CYS B 1 173 ? -8.438 -6.859 -12.648 1 72.62 173 CYS B C 1
ATOM 3017 O O . CYS B 1 173 ? -8.266 -7.977 -13.148 1 72.62 173 CYS B O 1
ATOM 3019 N N . LYS B 1 174 ? -9.297 -6.008 -13.133 1 81.12 174 LYS B N 1
ATOM 3020 C CA . LYS B 1 174 ? -10.258 -6.34 -14.188 1 81.12 174 LYS B CA 1
ATOM 3021 C C . LYS B 1 174 ? -11.008 -7.629 -13.859 1 81.12 174 LYS B C 1
ATOM 3023 O O . LYS B 1 174 ? -11.109 -8.523 -14.695 1 81.12 174 LYS B O 1
ATOM 3028 N N . SER B 1 175 ? -11.414 -7.719 -12.641 1 88.69 175 SER B N 1
ATOM 3029 C CA . SER B 1 175 ? -12.125 -8.891 -12.148 1 88.69 175 SER B CA 1
ATOM 3030 C C . SER B 1 175 ? -12.961 -8.555 -10.914 1 88.69 175 SER B C 1
ATOM 3032 O O . SER B 1 175 ? -12.805 -7.48 -10.328 1 88.69 175 SER B O 1
ATOM 3034 N N . ALA B 1 176 ? -13.945 -9.461 -10.68 1 89.5 176 ALA B N 1
ATOM 3035 C CA . ALA B 1 176 ? -14.742 -9.305 -9.469 1 89.5 176 ALA B CA 1
ATOM 3036 C C . ALA B 1 176 ? -13.914 -9.633 -8.227 1 89.5 176 ALA B C 1
ATOM 3038 O O . ALA B 1 176 ? -12.969 -10.414 -8.289 1 89.5 176 ALA B O 1
ATOM 3039 N N . VAL B 1 177 ? -14.32 -9.18 -7.145 1 88.81 177 VAL B N 1
ATOM 3040 C CA . VAL B 1 177 ? -13.602 -9.312 -5.883 1 88.81 177 VAL B CA 1
ATOM 3041 C C . VAL B 1 177 ? -13.461 -10.789 -5.52 1 88.81 177 VAL B C 1
ATOM 3043 O O . VAL B 1 177 ? -12.406 -11.227 -5.07 1 88.81 177 VAL B O 1
ATOM 3046 N N . TRP B 1 178 ? -14.492 -11.578 -5.691 1 92.25 178 TRP B N 1
ATOM 3047 C CA . TRP B 1 178 ? -14.43 -12.977 -5.273 1 92.25 178 TRP B CA 1
ATOM 3048 C C . TRP B 1 178 ? -13.367 -13.727 -6.066 1 92.25 178 TRP B C 1
ATOM 3050 O O . TRP B 1 178 ? -12.703 -14.617 -5.531 1 92.25 178 TRP B O 1
ATOM 3060 N N . GLU B 1 179 ? -13.195 -13.367 -7.32 1 92.56 179 GLU B N 1
ATOM 3061 C CA . GLU B 1 179 ? -12.164 -14.008 -8.133 1 92.56 179 GLU B CA 1
ATOM 3062 C C . GLU B 1 179 ? -10.773 -13.719 -7.59 1 92.56 179 GLU B C 1
ATOM 3064 O O . GLU B 1 179 ? -9.93 -14.609 -7.52 1 92.56 179 GLU B O 1
ATOM 3069 N N . ASN B 1 180 ? -10.617 -12.477 -7.277 1 89 180 ASN B N 1
ATOM 3070 C CA . ASN B 1 180 ? -9.344 -12.094 -6.672 1 89 180 ASN B CA 1
ATOM 3071 C C . ASN B 1 180 ? -9.109 -12.836 -5.359 1 89 180 ASN B C 1
ATOM 3073 O O . ASN B 1 180 ? -7.992 -13.289 -5.086 1 89 180 ASN B O 1
ATOM 3077 N N . ASN B 1 181 ? -10.148 -12.945 -4.602 1 91 181 ASN B N 1
ATOM 3078 C CA . ASN B 1 181 ? -10.047 -13.68 -3.342 1 91 181 ASN B CA 1
ATOM 3079 C C . ASN B 1 181 ? -9.719 -15.148 -3.57 1 91 181 ASN B C 1
ATOM 3081 O O . ASN B 1 181 ? -8.977 -15.75 -2.791 1 91 181 ASN B O 1
ATOM 3085 N N . ALA B 1 182 ? -10.281 -15.648 -4.574 1 93.75 182 ALA B N 1
ATOM 3086 C CA . ALA B 1 182 ? -9.977 -17.031 -4.941 1 93.75 182 ALA B CA 1
ATOM 3087 C C . ALA B 1 182 ? -8.492 -17.188 -5.281 1 93.75 182 ALA B C 1
ATOM 3089 O O . ALA B 1 182 ? -7.863 -18.172 -4.898 1 93.75 182 ALA B O 1
ATOM 3090 N N . CYS B 1 183 ? -7.965 -16.219 -5.969 1 90.44 183 CYS B N 1
ATOM 3091 C CA . CYS B 1 183 ? -6.551 -16.25 -6.332 1 90.44 183 CYS B CA 1
ATOM 3092 C C . CYS B 1 183 ? -5.668 -16.203 -5.09 1 90.44 183 CYS B C 1
ATOM 3094 O O . CYS B 1 183 ? -4.668 -16.906 -5 1 90.44 183 CYS B O 1
ATOM 3096 N N . TRP B 1 184 ? -6.012 -15.359 -4.148 1 89.88 184 TRP B N 1
ATOM 3097 C CA . TRP B 1 184 ? -5.273 -15.305 -2.891 1 89.88 184 TRP B CA 1
ATOM 3098 C C . TRP B 1 184 ? -5.344 -16.641 -2.156 1 89.88 184 TRP B C 1
ATOM 3100 O O . TRP B 1 184 ? -4.359 -17.078 -1.564 1 89.88 184 TRP B O 1
ATOM 3110 N N . GLU B 1 185 ? -6.57 -17.234 -2.162 1 92.19 185 GLU B N 1
ATOM 3111 C CA . GLU B 1 185 ? -6.738 -18.516 -1.485 1 92.19 185 GLU B CA 1
ATOM 3112 C C . GLU B 1 185 ? -5.902 -19.609 -2.148 1 92.19 185 GLU B C 1
ATOM 3114 O O . GLU B 1 185 ? -5.344 -20.469 -1.466 1 92.19 185 GLU B O 1
ATOM 3119 N N . ARG B 1 186 ? -5.887 -19.578 -3.428 1 92.5 186 ARG B N 1
ATOM 3120 C CA . ARG B 1 186 ? -5.031 -20.516 -4.152 1 92.5 186 ARG B CA 1
ATOM 3121 C C . ARG B 1 186 ? -3.59 -20.438 -3.656 1 92.5 186 ARG B C 1
ATOM 3123 O O . ARG B 1 186 ? -2.961 -21.469 -3.393 1 92.5 186 ARG B O 1
ATOM 3130 N N . TYR B 1 187 ? -3.102 -19.25 -3.584 1 89.12 187 TYR B N 1
ATOM 3131 C CA . TYR B 1 187 ? -1.739 -19.047 -3.107 1 89.12 187 TYR B CA 1
ATOM 3132 C C . TYR B 1 187 ? -1.547 -19.656 -1.725 1 89.12 187 TYR B C 1
ATOM 3134 O O . TYR B 1 187 ? -0.553 -20.344 -1.474 1 89.12 187 TYR B O 1
ATOM 3142 N N . LYS B 1 188 ? -2.459 -19.438 -0.898 1 89.5 188 LYS B N 1
ATOM 3143 C CA . LYS B 1 188 ? -2.404 -20 0.449 1 89.5 188 LYS B CA 1
ATOM 3144 C C . LYS B 1 188 ? -2.434 -21.516 0.41 1 89.5 188 LYS B C 1
ATOM 3146 O O . LYS B 1 188 ? -1.747 -22.172 1.193 1 89.5 188 LYS B O 1
ATOM 3151 N N . MET B 1 189 ? -3.238 -22.062 -0.412 1 92.94 189 MET B N 1
ATOM 3152 C CA . MET B 1 189 ? -3.377 -23.5 -0.527 1 92.94 189 MET B CA 1
ATOM 3153 C C . MET B 1 189 ? -2.072 -24.141 -0.995 1 92.94 189 MET B C 1
ATOM 3155 O O . MET B 1 189 ? -1.757 -25.266 -0.619 1 92.94 189 MET B O 1
ATOM 3159 N N . ILE B 1 190 ? -1.343 -23.453 -1.819 1 89.88 190 ILE B N 1
ATOM 3160 C CA . ILE B 1 190 ? -0.024 -23.906 -2.234 1 89.88 190 ILE B CA 1
ATOM 3161 C C . ILE B 1 190 ? 0.914 -23.938 -1.029 1 89.88 190 ILE B C 1
ATOM 3163 O O . ILE B 1 190 ? 1.604 -24.938 -0.801 1 89.88 190 ILE B O 1
ATOM 3167 N N . GLU B 1 191 ? 0.866 -22.938 -0.283 1 84.62 191 GLU B N 1
ATOM 3168 C CA . GLU B 1 191 ? 1.7 -22.859 0.913 1 84.62 191 GLU B CA 1
ATOM 3169 C C . GLU B 1 191 ? 1.329 -23.938 1.916 1 84.62 191 GLU B C 1
ATOM 3171 O O . GLU B 1 191 ? 2.195 -24.469 2.615 1 84.62 191 GLU B O 1
ATOM 3176 N N . ASP B 1 192 ? 0.052 -24.266 1.912 1 90.25 192 ASP B N 1
ATOM 3177 C CA . ASP B 1 192 ? -0.456 -25.266 2.846 1 90.25 192 ASP B CA 1
ATOM 3178 C C . ASP B 1 192 ? -0.205 -26.672 2.324 1 90.25 192 ASP B C 1
ATOM 3180 O O . ASP B 1 192 ? -0.46 -27.656 3.027 1 90.25 192 ASP B O 1
ATOM 3184 N N . GLY B 1 193 ? 0.206 -26.781 1.109 1 90.56 193 GLY B N 1
ATOM 3185 C CA . GLY B 1 193 ? 0.522 -28.062 0.528 1 90.56 193 GLY B CA 1
ATOM 3186 C C . GLY B 1 193 ? -0.684 -28.766 -0.075 1 90.56 193 GLY B C 1
ATOM 3187 O O . GLY B 1 193 ? -0.615 -29.938 -0.43 1 90.56 193 GLY B O 1
ATOM 3188 N N . ILE B 1 194 ? -1.752 -28.141 -0.146 1 93.75 194 ILE B N 1
ATOM 3189 C CA . ILE B 1 194 ? -2.971 -28.703 -0.714 1 93.75 194 ILE B CA 1
ATOM 3190 C C . ILE B 1 194 ? -2.889 -28.688 -2.238 1 93.75 194 ILE B C 1
ATOM 3192 O O . ILE B 1 194 ? -3.266 -29.656 -2.9 1 93.75 194 ILE B O 1
ATOM 3196 N N . LEU B 1 195 ? -2.395 -27.609 -2.805 1 93.94 195 LEU B N 1
ATOM 3197 C CA . LEU B 1 195 ? -2.145 -27.484 -4.238 1 93.94 195 LEU B CA 1
ATOM 3198 C C . LEU B 1 195 ? -0.658 -27.641 -4.543 1 93.94 195 LEU B C 1
ATOM 3200 O O . LEU B 1 195 ? 0.188 -27.328 -3.703 1 93.94 195 LEU B O 1
ATOM 3204 N N . LYS B 1 196 ? -0.39 -28.156 -5.656 1 90.81 196 LYS B N 1
ATOM 3205 C CA . LYS B 1 196 ? 0.989 -28.406 -6.07 1 90.81 196 LYS B CA 1
ATOM 3206 C C . LYS B 1 196 ? 1.732 -27.094 -6.305 1 90.81 196 LYS B C 1
ATOM 3208 O O . LYS B 1 196 ? 1.179 -26.156 -6.883 1 90.81 196 LYS B O 1
ATOM 3213 N N . ASN B 1 197 ? 2.91 -27.094 -5.809 1 84.88 197 ASN B N 1
ATOM 3214 C CA . ASN B 1 197 ? 3.848 -26.016 -6.082 1 84.88 197 ASN B CA 1
ATOM 3215 C C . ASN B 1 197 ? 4.68 -26.297 -7.332 1 84.88 197 ASN B C 1
ATOM 3217 O O . ASN B 1 197 ? 5.047 -27.438 -7.59 1 84.88 197 ASN B O 1
ATOM 3221 N N . GLY B 1 198 ? 4.777 -25.391 -8.234 1 80.75 198 GLY B N 1
ATOM 3222 C CA . GLY B 1 198 ? 5.613 -25.609 -9.406 1 80.75 198 GLY B CA 1
ATOM 3223 C C . GLY B 1 198 ? 4.82 -25.984 -10.648 1 80.75 198 GLY B C 1
ATOM 3224 O O . GLY B 1 198 ? 5.383 -26.469 -11.633 1 80.75 198 GLY B O 1
ATOM 3225 N N . SER B 1 199 ? 3.521 -25.922 -10.508 1 81.81 199 SER B N 1
ATOM 3226 C CA . SER B 1 199 ? 2.699 -26.156 -11.688 1 81.81 199 SER B CA 1
ATOM 3227 C C . SER B 1 199 ? 2.936 -25.078 -12.742 1 81.81 199 SER B C 1
ATOM 3229 O O . SER B 1 199 ? 3.283 -23.938 -12.406 1 81.81 199 SER B O 1
ATOM 3231 N N . PRO B 1 200 ? 2.779 -25.531 -13.984 1 79 200 PRO B N 1
ATOM 3232 C CA . PRO B 1 200 ? 2.898 -24.516 -15.031 1 79 200 PRO B CA 1
ATOM 3233 C C . PRO B 1 200 ? 1.979 -23.312 -14.805 1 79 200 PRO B C 1
ATOM 3235 O O . PRO B 1 200 ? 0.954 -23.438 -14.125 1 79 200 PRO B O 1
ATOM 3238 N N . ARG B 1 201 ? 2.398 -22.188 -15.336 1 78.38 201 ARG B N 1
ATOM 3239 C CA . ARG B 1 201 ? 1.629 -20.953 -15.18 1 78.38 201 ARG B CA 1
ATOM 3240 C C . ARG B 1 201 ? 0.186 -21.156 -15.633 1 78.38 201 ARG B C 1
ATOM 3242 O O . ARG B 1 201 ? -0.064 -21.734 -16.688 1 78.38 201 ARG B O 1
ATOM 3249 N N . GLY B 1 202 ? -0.662 -20.688 -14.805 1 86.25 202 GLY B N 1
ATOM 3250 C CA . GLY B 1 202 ? -2.074 -20.703 -15.148 1 86.25 202 GLY B CA 1
ATOM 3251 C C . GLY B 1 202 ? -2.748 -22.016 -14.852 1 86.25 202 GLY B C 1
ATOM 3252 O O . GLY B 1 202 ? -3.963 -22.156 -15.016 1 86.25 202 GLY B O 1
ATOM 3253 N N . ILE B 1 203 ? -1.944 -22.953 -14.547 1 91.62 203 ILE B N 1
ATOM 3254 C CA . ILE B 1 203 ? -2.502 -24.266 -14.25 1 91.62 203 ILE B CA 1
ATOM 3255 C C . ILE B 1 203 ? -2.576 -24.469 -12.742 1 91.62 203 ILE B C 1
ATOM 3257 O O . ILE B 1 203 ? -1.596 -24.25 -12.031 1 91.62 203 ILE B O 1
ATOM 3261 N N . TRP B 1 204 ? -3.711 -24.891 -12.297 1 94.5 204 TRP B N 1
ATOM 3262 C CA . TRP B 1 204 ? -3.924 -25.219 -10.898 1 94.5 204 TRP B CA 1
ATOM 3263 C C . TRP B 1 204 ? -4.023 -26.734 -10.711 1 94.5 204 TRP B C 1
ATOM 3265 O O . TRP B 1 204 ? -4.758 -27.406 -11.438 1 94.5 204 TRP B O 1
ATOM 3275 N N . GLU B 1 205 ? -3.24 -27.219 -9.789 1 94.75 205 GLU B N 1
ATOM 3276 C CA . GLU B 1 205 ? -3.168 -28.656 -9.625 1 94.75 205 GLU B CA 1
ATOM 3277 C C . GLU B 1 205 ? -3.197 -29.062 -8.148 1 94.75 205 GLU B C 1
ATOM 3279 O O . GLU B 1 205 ? -2.504 -28.453 -7.328 1 94.75 205 GLU B O 1
ATOM 3284 N N . LEU B 1 206 ? -4.047 -30.094 -7.82 1 95.56 206 LEU B N 1
ATOM 3285 C CA . LEU B 1 206 ? -4.047 -30.656 -6.473 1 95.56 206 LEU B CA 1
ATOM 3286 C C . LEU B 1 206 ? -2.738 -31.375 -6.18 1 95.56 206 LEU B C 1
ATOM 3288 O O . LEU B 1 206 ? -2.16 -32 -7.074 1 95.56 206 LEU B O 1
ATOM 3292 N N . SER B 1 207 ? -2.35 -31.234 -4.984 1 93 207 SER B N 1
ATOM 3293 C CA . SER B 1 207 ? -1.186 -32.031 -4.59 1 93 207 SER B CA 1
ATOM 3294 C C . SER B 1 207 ? -1.497 -33.5 -4.605 1 93 207 SER B C 1
ATOM 3296 O O . SER B 1 207 ? -2.664 -33.906 -4.617 1 93 207 SER B O 1
ATOM 3298 N N . GLU B 1 208 ? -0.362 -34.344 -4.668 1 85.88 208 GLU B N 1
ATOM 3299 C CA . GLU B 1 208 ? -0.515 -35.781 -4.738 1 85.88 208 GLU B CA 1
ATOM 3300 C C . GLU B 1 208 ? -1.346 -36.312 -3.572 1 85.88 208 GLU B C 1
ATOM 3302 O O . GLU B 1 208 ? -2.129 -37.25 -3.732 1 85.88 208 GLU B O 1
ATOM 3307 N N . GLU B 1 209 ? -1.243 -35.719 -2.453 1 82.62 209 GLU B N 1
ATOM 3308 C CA . GLU B 1 209 ? -1.953 -36.156 -1.256 1 82.62 209 GLU B CA 1
ATOM 3309 C C . GLU B 1 209 ? -3.445 -35.844 -1.357 1 82.62 209 GLU B C 1
ATOM 3311 O O . GLU B 1 209 ? -4.258 -36.469 -0.672 1 82.62 209 GLU B O 1
ATOM 3316 N N . HIS B 1 210 ? -3.773 -34.938 -2.158 1 79 210 HIS B N 1
ATOM 3317 C CA . HIS B 1 210 ? -5.164 -34.5 -2.215 1 79 210 HIS B CA 1
ATOM 3318 C C . HIS B 1 210 ? -5.816 -34.906 -3.529 1 79 210 HIS B C 1
ATOM 3320 O O . HIS B 1 210 ? -6.934 -34.469 -3.834 1 79 210 HIS B O 1
ATOM 3326 N N . GLN B 1 211 ? -5 -35.531 -4.391 1 72.69 211 GLN B N 1
ATOM 3327 C CA . GLN B 1 211 ? -5.578 -36.094 -5.594 1 72.69 211 GLN B CA 1
ATOM 3328 C C . GLN B 1 211 ? -6.324 -37.406 -5.277 1 72.69 211 GLN B C 1
ATOM 3330 O O . GLN B 1 211 ? -5.957 -38.125 -4.348 1 72.69 211 GLN B O 1
#

Radius of gyration: 27.46 Å; Cα contacts (8 Å, |Δi|>4): 405; chains: 2; bounding box: 53×92×59 Å